Protein AF-A0A2M9ZL27-F1 (afdb_monomer)

Radius of gyration: 26.39 Å; Cα contacts (8 Å, |Δi|>4): 560; chains: 1; bounding box: 75×45×78 Å

Structure (mmCIF, N/CA/C/O backbone):
data_AF-A0A2M9ZL27-F1
#
_entry.id   AF-A0A2M9ZL27-F1
#
loop_
_atom_site.group_PDB
_atom_site.id
_atom_site.type_symbol
_atom_site.label_atom_id
_atom_site.label_alt_id
_atom_site.label_comp_id
_atom_site.label_asym_id
_atom_site.label_entity_id
_atom_site.label_seq_id
_atom_site.pdbx_PDB_ins_code
_atom_site.Cartn_x
_atom_site.Cartn_y
_atom_site.Cartn_z
_atom_site.occupancy
_atom_site.B_iso_or_equiv
_atom_site.auth_seq_id
_atom_site.auth_comp_id
_atom_site.auth_asym_id
_atom_site.auth_atom_id
_atom_site.pdbx_PDB_model_num
ATOM 1 N N . MET A 1 1 ? -6.756 9.694 -25.320 1.00 35.94 1 MET A N 1
ATOM 2 C CA . MET A 1 1 ? -8.065 9.085 -24.980 1.00 35.94 1 MET A CA 1
ATOM 3 C C . MET A 1 1 ? -8.042 8.766 -23.500 1.00 35.94 1 MET A C 1
ATOM 5 O O . MET A 1 1 ? -7.115 8.091 -23.078 1.00 35.94 1 MET A O 1
ATOM 9 N N . HIS A 1 2 ? -8.968 9.333 -22.728 1.00 43.03 2 HIS A N 1
ATOM 10 C CA . HIS A 1 2 ? -9.010 9.156 -21.276 1.00 43.03 2 HIS A CA 1
ATOM 11 C C . HIS A 1 2 ? -9.575 7.761 -20.973 1.00 43.03 2 HIS A C 1
ATOM 13 O O . HIS A 1 2 ? -10.578 7.371 -21.569 1.00 43.03 2 HIS A O 1
ATOM 19 N N . GLN A 1 3 ? -8.894 6.989 -20.125 1.00 55.84 3 GLN A N 1
ATOM 20 C CA . GLN A 1 3 ? -9.397 5.704 -19.640 1.00 55.84 3 GLN A CA 1
ATOM 21 C C . GLN A 1 3 ? -10.569 5.994 -18.694 1.00 55.84 3 GLN A C 1
ATOM 23 O O . GLN A 1 3 ? -10.376 6.574 -17.631 1.00 55.84 3 GLN A O 1
ATOM 28 N N . ASN A 1 4 ? -11.792 5.644 -19.093 1.00 67.06 4 ASN A N 1
ATOM 29 C CA . ASN A 1 4 ? -12.965 5.812 -18.238 1.00 67.06 4 ASN A CA 1
ATOM 30 C C . ASN A 1 4 ? -13.093 4.579 -17.339 1.00 67.06 4 ASN A C 1
ATOM 32 O O . ASN A 1 4 ? -13.639 3.557 -17.757 1.00 67.06 4 ASN A O 1
ATOM 36 N N . ILE A 1 5 ? -12.553 4.683 -16.124 1.00 75.81 5 ILE A N 1
ATOM 37 C CA . ILE A 1 5 ? -12.888 3.785 -15.018 1.00 75.81 5 ILE A CA 1
ATOM 38 C C . ILE A 1 5 ? -14.058 4.419 -14.272 1.00 75.81 5 ILE A C 1
ATOM 40 O O . ILE A 1 5 ? -13.946 5.545 -13.784 1.00 75.81 5 ILE A O 1
ATOM 44 N N . LEU A 1 6 ? -15.168 3.696 -14.174 1.00 80.12 6 LEU A N 1
ATOM 45 C CA . LEU A 1 6 ? -16.306 4.081 -13.353 1.00 80.12 6 LEU A CA 1
ATOM 46 C C . LEU A 1 6 ? -16.407 3.137 -12.155 1.00 80.12 6 LEU A C 1
ATOM 48 O O . LEU A 1 6 ? -16.421 1.914 -12.305 1.00 80.12 6 LEU A O 1
ATOM 52 N N . TRP A 1 7 ? -16.491 3.735 -10.972 1.00 78.62 7 TRP A N 1
ATOM 53 C CA . TRP A 1 7 ? -16.734 3.040 -9.715 1.00 78.62 7 TRP A CA 1
ATOM 54 C C . TRP A 1 7 ? -18.192 3.258 -9.310 1.00 78.62 7 TRP A C 1
ATOM 56 O O . TRP A 1 7 ? -18.681 4.383 -9.455 1.00 78.62 7 TRP A O 1
ATOM 66 N N . PRO A 1 8 ? -18.883 2.235 -8.792 1.00 77.88 8 PRO A N 1
ATOM 67 C CA . PRO A 1 8 ? -20.210 2.425 -8.237 1.00 77.88 8 PRO A CA 1
ATOM 68 C C . PRO A 1 8 ? -20.137 3.307 -6.988 1.00 77.88 8 PRO A C 1
ATOM 70 O O . PRO A 1 8 ? -19.238 3.157 -6.156 1.00 77.88 8 PRO A O 1
ATOM 73 N N . ASN A 1 9 ? -21.097 4.213 -6.825 1.00 69.94 9 ASN A N 1
ATOM 74 C CA . ASN A 1 9 ? -21.321 4.864 -5.539 1.00 69.94 9 ASN A CA 1
ATOM 75 C C . ASN A 1 9 ? -22.000 3.891 -4.569 1.00 69.94 9 ASN A C 1
ATOM 77 O O . ASN A 1 9 ? -22.666 2.940 -4.977 1.00 69.94 9 ASN A O 1
ATOM 81 N N . VAL A 1 10 ? -21.904 4.179 -3.269 1.00 64.88 10 VAL A N 1
ATOM 82 C CA . VAL A 1 10 ? -22.571 3.394 -2.212 1.00 64.88 10 VAL A CA 1
ATOM 83 C C . VAL A 1 10 ? -24.082 3.274 -2.469 1.00 64.88 10 VAL A C 1
ATOM 85 O O . VAL A 1 10 ? -24.671 2.218 -2.269 1.00 64.88 10 VAL A O 1
ATOM 88 N N . SER A 1 11 ? -24.706 4.332 -2.992 1.00 65.38 11 SER A N 1
ATOM 89 C CA . SER A 1 11 ? -26.129 4.356 -3.356 1.00 65.38 11 SER A CA 1
ATOM 90 C C . SER A 1 11 ? -26.485 3.537 -4.599 1.00 65.38 11 SER A C 1
ATOM 92 O O . SER A 1 11 ? -27.661 3.232 -4.805 1.00 65.38 11 SER A O 1
ATOM 94 N N . ASP A 1 12 ? -25.505 3.225 -5.446 1.00 72.06 12 ASP A N 1
ATOM 95 C CA . ASP A 1 12 ? -25.753 2.679 -6.780 1.00 72.06 12 ASP A CA 1
ATOM 96 C C . ASP A 1 12 ? -26.017 1.177 -6.731 1.00 72.06 12 ASP A C 1
ATOM 98 O O . ASP A 1 12 ? -26.879 0.682 -7.453 1.00 72.06 12 ASP A O 1
ATOM 102 N N . LEU A 1 13 ? -25.313 0.460 -5.850 1.00 67.00 13 LEU A N 1
ATOM 103 C CA . LEU A 1 13 ? -25.440 -0.991 -5.740 1.00 67.00 13 LEU A CA 1
ATOM 104 C C . LEU A 1 13 ? -26.594 -1.434 -4.836 1.00 67.00 13 LEU A C 1
ATOM 106 O O . LEU A 1 13 ? -26.929 -2.604 -4.878 1.00 67.00 13 LEU A O 1
ATOM 110 N N . ARG A 1 14 ? -27.227 -0.545 -4.051 1.00 63.88 14 ARG A N 1
ATOM 111 C CA . ARG A 1 14 ? -28.402 -0.845 -3.189 1.00 63.88 14 ARG A CA 1
ATOM 112 C C . ARG A 1 14 ? -28.325 -2.184 -2.425 1.00 63.88 14 ARG A C 1
ATOM 114 O O . ARG A 1 14 ? -29.354 -2.807 -2.176 1.00 63.88 14 ARG A O 1
ATOM 121 N N . LEU A 1 15 ? -27.119 -2.624 -2.076 1.00 62.50 15 LEU A N 1
ATOM 122 C CA . LEU A 1 15 ? -26.892 -3.855 -1.326 1.00 62.50 15 LEU A CA 1
ATOM 123 C C . LEU A 1 15 ? -27.275 -3.593 0.135 1.00 62.50 15 LEU A C 1
ATOM 125 O O . LEU A 1 15 ? -27.081 -2.482 0.635 1.00 62.50 15 LEU A O 1
ATOM 129 N N . SER A 1 16 ? -27.847 -4.589 0.808 1.00 55.12 16 SER A N 1
ATOM 130 C CA . SER A 1 16 ? -28.051 -4.538 2.258 1.00 55.12 16 SER A CA 1
ATOM 131 C C . SER A 1 16 ? -26.703 -4.426 2.992 1.00 55.12 16 SER A C 1
ATOM 133 O O . SER A 1 16 ? -25.652 -4.715 2.427 1.00 55.12 16 SER A O 1
ATOM 135 N N . GLU A 1 17 ? -26.717 -3.998 4.260 1.00 56.00 17 GLU A N 1
ATOM 136 C CA . GLU A 1 17 ? -25.499 -3.906 5.092 1.00 56.00 17 GLU A CA 1
ATOM 137 C C . GLU A 1 17 ? -24.872 -5.284 5.415 1.00 56.00 17 GLU A C 1
ATOM 139 O O . GLU A 1 17 ? -23.751 -5.353 5.916 1.00 56.00 17 GLU A O 1
ATOM 144 N N . GLU A 1 18 ? -25.566 -6.387 5.112 1.00 60.53 18 GLU A N 1
ATOM 145 C CA . GLU A 1 18 ? -25.060 -7.758 5.241 1.00 60.53 18 GLU A CA 1
ATOM 146 C C . GLU A 1 18 ? -24.356 -8.226 3.957 1.00 60.53 18 GLU A C 1
ATOM 148 O O . GLU A 1 18 ? -24.630 -7.724 2.871 1.00 60.53 18 GLU A O 1
ATOM 153 N N . ILE A 1 19 ? -23.455 -9.215 4.068 1.00 62.44 19 ILE A N 1
ATOM 154 C CA . ILE A 1 19 ? -22.787 -9.822 2.903 1.00 62.44 19 ILE A CA 1
ATOM 155 C C . ILE A 1 19 ? -23.873 -10.426 1.992 1.00 62.44 19 ILE A C 1
ATOM 157 O O . ILE A 1 19 ? -24.506 -11.405 2.400 1.00 62.44 19 ILE A O 1
ATOM 161 N N . PRO A 1 20 ? -24.108 -9.869 0.790 1.00 65.44 20 PRO A N 1
ATOM 162 C CA . PRO A 1 20 ? -25.204 -10.300 -0.070 1.00 65.44 20 PRO A CA 1
ATOM 163 C C . PRO A 1 20 ? -24.963 -11.715 -0.601 1.00 65.44 20 PRO A C 1
ATOM 165 O O . PRO A 1 20 ? -23.817 -12.141 -0.777 1.00 65.44 20 PRO A O 1
ATOM 168 N N . GLU A 1 21 ? -26.040 -12.439 -0.922 1.00 76.44 21 GLU A N 1
ATOM 169 C CA . GLU A 1 21 ? -25.904 -13.686 -1.676 1.00 76.44 21 GLU A CA 1
ATOM 170 C C . GLU A 1 21 ? -25.199 -13.404 -3.012 1.00 76.44 21 GLU A C 1
ATOM 172 O O . GLU A 1 21 ? -25.529 -12.453 -3.721 1.00 76.44 21 GLU A O 1
ATOM 177 N N . GLU A 1 22 ? -24.232 -14.248 -3.382 1.00 77.94 22 GLU A N 1
ATOM 178 C CA . GLU A 1 22 ? -23.368 -14.040 -4.556 1.00 77.94 22 GLU A CA 1
ATOM 179 C C . GLU A 1 22 ? -24.174 -13.787 -5.845 1.00 77.94 22 GLU A C 1
ATOM 181 O O . GLU A 1 22 ? -23.837 -12.917 -6.648 1.00 77.94 22 GLU A O 1
ATOM 186 N N . ALA A 1 23 ? -25.291 -14.503 -6.013 1.00 78.75 23 ALA A N 1
ATOM 187 C CA . ALA A 1 23 ? -26.178 -14.347 -7.161 1.00 78.75 23 ALA A CA 1
ATOM 188 C C . ALA A 1 23 ? -26.893 -12.983 -7.179 1.00 78.75 23 ALA A C 1
ATOM 190 O O . ALA A 1 23 ? -27.025 -12.368 -8.240 1.00 78.75 23 ALA A O 1
ATOM 191 N N . GLU A 1 24 ? -27.339 -12.500 -6.017 1.00 79.06 24 GLU A N 1
ATOM 192 C CA . GLU A 1 24 ? -27.995 -11.198 -5.867 1.00 79.06 24 GLU A CA 1
ATOM 193 C C . GLU A 1 24 ? -27.004 -10.053 -6.094 1.00 79.06 24 GLU A C 1
ATOM 195 O O . GLU A 1 24 ? -27.304 -9.101 -6.822 1.00 79.06 24 GLU A O 1
ATOM 200 N N . TYR A 1 25 ? -25.791 -10.188 -5.555 1.00 83.25 25 TYR A N 1
ATOM 201 C CA . TYR A 1 25 ? -24.698 -9.256 -5.798 1.00 83.25 25 TYR A CA 1
ATOM 202 C C . TYR A 1 25 ? -24.371 -9.143 -7.287 1.00 83.25 25 TYR A C 1
ATOM 204 O O . TYR A 1 25 ? -24.405 -8.044 -7.842 1.00 83.25 25 TYR A O 1
ATOM 212 N N . CYS A 1 26 ? -24.112 -10.272 -7.960 1.00 83.69 26 CYS A N 1
ATOM 213 C CA . CYS A 1 26 ? -23.805 -10.286 -9.389 1.00 83.69 26 CYS A CA 1
ATOM 214 C C . CYS A 1 26 ? -24.901 -9.629 -10.216 1.00 83.69 26 CYS A C 1
ATOM 216 O O . CYS A 1 26 ? -24.603 -8.811 -11.083 1.00 83.69 26 CYS A O 1
ATOM 218 N N . LYS A 1 27 ? -26.163 -9.966 -9.934 1.00 83.56 27 LYS A N 1
ATOM 219 C CA . LYS A 1 27 ? -27.304 -9.390 -10.641 1.00 83.56 27 LYS A CA 1
ATOM 220 C C . LYS A 1 27 ? -27.330 -7.872 -10.492 1.00 83.56 27 LYS A C 1
ATOM 222 O O . LYS A 1 27 ? -27.419 -7.162 -11.487 1.00 83.56 27 LYS A O 1
ATOM 227 N N . THR A 1 28 ? -27.179 -7.378 -9.269 1.00 85.12 28 THR A N 1
ATOM 228 C CA . THR A 1 28 ? -27.253 -5.943 -8.990 1.00 85.12 28 THR A CA 1
ATOM 229 C C . THR A 1 28 ? -26.087 -5.171 -9.608 1.00 85.12 28 THR A C 1
ATOM 231 O O . THR A 1 28 ? -26.280 -4.110 -10.204 1.00 85.12 28 THR A O 1
ATOM 234 N N . VAL A 1 29 ? -24.875 -5.731 -9.547 1.00 88.00 29 VAL A N 1
ATOM 235 C CA . VAL A 1 29 ? -23.692 -5.163 -10.208 1.00 88.00 29 VAL A CA 1
ATOM 236 C C . VAL A 1 29 ? -23.859 -5.150 -11.728 1.00 88.00 29 VAL A C 1
ATOM 238 O O . VAL A 1 29 ? -23.470 -4.180 -12.378 1.00 88.00 29 VAL A O 1
ATOM 241 N N . PHE A 1 30 ? -24.442 -6.196 -12.310 1.00 88.50 30 PHE A N 1
ATOM 242 C CA . PHE A 1 30 ? -24.677 -6.273 -13.750 1.00 88.50 30 PHE A CA 1
ATOM 243 C C . PHE A 1 30 ? -25.749 -5.296 -14.211 1.00 88.50 30 PHE A C 1
ATOM 245 O O . PHE A 1 30 ? -25.521 -4.596 -15.194 1.00 88.50 30 PHE A O 1
ATOM 252 N N . ASP A 1 31 ? -26.852 -5.168 -13.477 1.00 87.44 31 ASP A N 1
ATOM 253 C CA . ASP A 1 31 ? -27.892 -4.179 -13.761 1.00 87.44 31 ASP A CA 1
ATOM 254 C C . ASP A 1 31 ? -27.310 -2.756 -13.750 1.00 87.44 31 ASP A C 1
ATOM 256 O O . ASP A 1 31 ? -27.524 -1.983 -14.690 1.00 87.44 31 ASP A O 1
ATOM 260 N N . TRP A 1 32 ? -26.498 -2.429 -12.738 1.00 89.56 32 TRP A N 1
ATOM 261 C CA . TRP A 1 32 ? -25.761 -1.164 -12.682 1.00 89.56 32 TRP A CA 1
ATOM 262 C C . TRP A 1 32 ? -24.803 -1.000 -13.871 1.00 89.56 32 TRP A C 1
ATOM 264 O O . TRP A 1 32 ? -24.773 0.053 -14.511 1.00 89.56 32 TRP A O 1
ATOM 274 N N . ALA A 1 33 ? -24.031 -2.034 -14.207 1.00 88.88 33 ALA A N 1
ATOM 275 C CA . ALA A 1 33 ? -23.052 -1.972 -15.284 1.00 88.88 33 ALA A CA 1
ATOM 276 C C . ALA A 1 33 ? -23.717 -1.772 -16.659 1.00 88.88 33 ALA A C 1
ATOM 278 O O . ALA A 1 33 ? -23.243 -0.950 -17.446 1.00 88.88 33 ALA A O 1
ATOM 279 N N . ILE A 1 34 ? -24.834 -2.455 -16.937 1.00 89.19 34 ILE A N 1
ATOM 280 C CA . ILE A 1 34 ? -25.627 -2.295 -18.171 1.00 89.19 34 ILE A CA 1
ATOM 281 C C . ILE A 1 34 ? -26.116 -0.855 -18.302 1.00 89.19 34 ILE A C 1
ATOM 283 O O . ILE A 1 34 ? -25.952 -0.241 -19.357 1.00 89.19 34 ILE A O 1
ATOM 287 N N . GLN A 1 35 ? -26.673 -0.293 -17.224 1.00 89.06 35 GLN A N 1
ATOM 288 C CA . GLN A 1 35 ? -27.150 1.094 -17.203 1.00 89.06 35 GLN A CA 1
ATOM 289 C C . GLN A 1 35 ? -26.030 2.098 -17.509 1.00 89.06 35 GLN A C 1
ATOM 291 O O . GLN A 1 35 ? -26.292 3.156 -18.080 1.00 89.06 35 GLN A O 1
ATOM 296 N N . ASN A 1 36 ? -24.783 1.743 -17.192 1.00 88.19 36 ASN A N 1
ATOM 297 C CA . ASN A 1 36 ? -23.592 2.547 -17.457 1.00 88.19 36 ASN A CA 1
ATOM 298 C C . ASN A 1 36 ? -22.846 2.152 -18.750 1.00 88.19 36 ASN A C 1
ATOM 300 O O . ASN A 1 36 ? -21.743 2.637 -19.002 1.00 88.19 36 ASN A O 1
ATOM 304 N N . GLY A 1 37 ? -23.448 1.322 -19.610 1.00 88.88 37 GLY A N 1
ATOM 305 C CA . GLY A 1 37 ? -22.940 1.020 -20.954 1.00 88.88 37 GLY A CA 1
ATOM 306 C C . GLY A 1 37 ? -21.997 -0.183 -21.053 1.00 88.88 37 GLY A C 1
ATOM 307 O O . GLY A 1 37 ? -21.294 -0.324 -22.060 1.00 88.88 37 GLY A O 1
ATOM 308 N N . ALA A 1 38 ? -21.969 -1.056 -20.043 1.00 89.81 38 ALA A N 1
ATOM 309 C CA . ALA A 1 38 ? -21.234 -2.312 -20.111 1.00 89.81 38 ALA A CA 1
ATOM 310 C C . ALA A 1 38 ? -21.856 -3.276 -21.133 1.00 89.81 38 ALA A C 1
ATOM 312 O O . ALA A 1 38 ? -23.069 -3.431 -21.225 1.00 89.81 38 ALA A O 1
ATOM 313 N N . THR A 1 39 ? -20.994 -3.966 -21.875 1.00 89.75 39 THR A N 1
ATOM 314 C CA . THR A 1 39 ? -21.366 -5.017 -22.844 1.00 89.75 39 THR A CA 1
ATOM 315 C C . THR A 1 39 ? -20.749 -6.370 -22.497 1.00 89.75 39 THR A C 1
ATOM 317 O O . THR A 1 39 ? -21.129 -7.406 -23.041 1.00 89.75 39 THR A O 1
ATOM 320 N N . GLN A 1 40 ? -19.762 -6.365 -21.604 1.00 90.56 40 GLN A N 1
ATOM 321 C CA . GLN A 1 40 ? -18.924 -7.510 -21.283 1.00 90.56 40 GLN A CA 1
ATOM 322 C C . GLN A 1 40 ? -18.618 -7.538 -19.788 1.00 90.56 40 GLN A C 1
ATOM 324 O O . GLN A 1 40 ? -18.642 -6.494 -19.137 1.00 90.56 40 GLN A O 1
ATOM 329 N N . TYR A 1 41 ? -18.254 -8.704 -19.263 1.00 89.25 41 TYR A N 1
ATOM 330 C CA . TYR A 1 41 ? -17.674 -8.844 -17.929 1.00 89.25 41 TYR A CA 1
ATOM 331 C C . TYR A 1 41 ? -16.462 -9.770 -17.924 1.00 89.25 41 TYR A C 1
ATOM 333 O O . TYR A 1 41 ? -16.256 -10.571 -18.840 1.00 89.25 41 TYR A O 1
ATOM 341 N N . CYS A 1 42 ? -15.658 -9.669 -16.873 1.00 88.69 42 CYS A N 1
ATOM 342 C CA . CYS A 1 42 ? -14.631 -10.647 -16.549 1.00 88.69 42 CYS A CA 1
ATOM 343 C C . CYS A 1 42 ? -14.484 -10.805 -15.036 1.00 88.69 42 CYS A C 1
ATOM 345 O O . CYS A 1 42 ? -14.764 -9.883 -14.269 1.00 88.69 42 CYS A O 1
ATOM 347 N N . PHE A 1 43 ? -13.978 -11.966 -14.632 1.00 88.38 43 PHE A N 1
ATOM 348 C CA . PHE A 1 43 ? -13.515 -12.207 -13.273 1.00 88.38 43 PHE A CA 1
ATOM 349 C C . PHE A 1 43 ? -12.007 -11.986 -13.205 1.00 88.38 43 PHE A C 1
ATOM 351 O O . PHE A 1 43 ? -11.270 -12.504 -14.050 1.00 88.38 43 PHE A O 1
ATOM 358 N N . ALA A 1 44 ? -11.556 -11.234 -12.206 1.00 88.12 44 ALA A N 1
ATOM 359 C CA . ALA A 1 44 ? -10.143 -11.000 -11.949 1.00 88.12 44 ALA A CA 1
ATOM 360 C C . ALA A 1 44 ? -9.827 -11.231 -10.463 1.00 88.12 44 ALA A C 1
ATOM 362 O O . ALA A 1 44 ? -10.584 -10.780 -9.603 1.00 88.12 44 ALA A O 1
ATOM 363 N N . PRO A 1 45 ? -8.705 -11.888 -10.125 1.00 88.31 45 PRO A N 1
ATOM 364 C CA . PRO A 1 45 ? -8.239 -11.940 -8.745 1.00 88.31 45 PRO A CA 1
ATOM 365 C C . PRO A 1 45 ? -7.935 -10.535 -8.224 1.00 88.31 45 PRO A C 1
ATOM 367 O O . PRO A 1 45 ? -7.287 -9.750 -8.915 1.00 88.31 45 PRO A O 1
ATOM 370 N N . GLU A 1 46 ? -8.312 -10.233 -6.982 1.00 85.56 46 GLU A N 1
ATOM 371 C CA . GLU A 1 46 ? -8.007 -8.934 -6.353 1.00 85.56 46 GLU A CA 1
ATOM 372 C C . GLU A 1 46 ? -6.512 -8.591 -6.345 1.00 85.56 46 GLU A C 1
ATOM 374 O O . GLU A 1 46 ? -6.127 -7.426 -6.386 1.00 85.56 46 GLU A O 1
ATOM 379 N N . SER A 1 47 ? -5.647 -9.609 -6.301 1.00 81.06 47 SER A N 1
ATOM 380 C CA . SER A 1 47 ? -4.190 -9.441 -6.352 1.00 81.06 47 SER A CA 1
ATOM 381 C C . SER A 1 47 ? -3.677 -8.883 -7.680 1.00 81.06 47 SER A C 1
ATOM 383 O O . SER A 1 47 ? -2.515 -8.491 -7.764 1.00 81.06 47 SER A O 1
ATOM 385 N N . GLU A 1 48 ? -4.510 -8.895 -8.720 1.00 79.38 48 GLU A N 1
ATOM 386 C CA . GLU A 1 48 ? -4.195 -8.411 -10.062 1.00 79.38 48 GLU A CA 1
ATOM 387 C C . GLU A 1 48 ? -4.841 -7.045 -10.354 1.00 79.38 48 GLU A C 1
ATOM 389 O O . GLU A 1 48 ? -4.817 -6.607 -11.503 1.00 79.38 48 GLU A O 1
ATOM 394 N N . LEU A 1 49 ? -5.392 -6.353 -9.343 1.00 75.12 49 LEU A N 1
ATOM 395 C CA . LEU A 1 49 ? -6.021 -5.031 -9.487 1.00 75.12 49 LEU A CA 1
ATOM 396 C C . LEU A 1 49 ? -5.139 -4.045 -10.280 1.00 75.12 49 LEU A C 1
ATOM 398 O O . LEU A 1 49 ? -5.625 -3.424 -11.224 1.00 75.12 49 LEU A O 1
ATOM 402 N N . ASP A 1 50 ? -3.836 -3.981 -9.982 1.00 68.00 50 ASP A N 1
ATOM 403 C CA . ASP A 1 50 ? -2.865 -3.136 -10.698 1.00 68.00 50 ASP A CA 1
ATOM 404 C C . ASP A 1 50 ? -2.796 -3.468 -12.201 1.00 68.00 50 ASP A C 1
ATOM 406 O O . ASP A 1 50 ? -2.665 -2.581 -13.041 1.00 68.00 50 ASP A O 1
ATOM 410 N N . ARG A 1 51 ? -2.884 -4.760 -12.555 1.00 68.62 51 ARG A N 1
ATOM 411 C CA . ARG A 1 51 ? -2.723 -5.252 -13.933 1.00 68.62 51 ARG A CA 1
ATOM 412 C C . ARG A 1 51 ? -3.997 -5.162 -14.753 1.00 68.62 51 ARG A C 1
ATOM 414 O O . ARG A 1 51 ? -3.920 -5.048 -15.970 1.00 68.62 51 ARG A O 1
ATOM 421 N N . VAL A 1 52 ? -5.162 -5.243 -14.115 1.00 64.88 52 VAL A N 1
ATOM 422 C CA . VAL A 1 52 ? -6.465 -5.127 -14.789 1.00 64.88 52 VAL A CA 1
ATOM 423 C C . VAL A 1 52 ? -6.604 -3.776 -15.491 1.00 64.88 52 VAL A C 1
ATOM 425 O O . VAL A 1 52 ? -7.213 -3.690 -16.556 1.00 64.88 52 VAL A O 1
ATOM 428 N N . LEU A 1 53 ? -6.020 -2.730 -14.909 1.00 62.38 53 LEU A N 1
ATOM 429 C CA . LEU A 1 53 ? -6.075 -1.368 -15.438 1.00 62.38 53 LEU A CA 1
ATOM 430 C C . LEU A 1 53 ? -5.029 -1.103 -16.528 1.00 62.38 53 LEU A C 1
ATOM 432 O O . LEU A 1 53 ? -5.199 -0.193 -17.349 1.00 62.38 53 LEU A O 1
ATOM 436 N N . ASP A 1 54 ? -4.003 -1.952 -16.589 1.00 59.56 54 ASP A N 1
ATOM 437 C CA . ASP A 1 54 ? -3.073 -2.023 -17.701 1.00 59.56 54 ASP A CA 1
ATOM 438 C C . ASP A 1 54 ? -3.683 -2.837 -18.856 1.00 59.56 54 ASP A C 1
ATOM 440 O O . ASP A 1 54 ? -4.197 -3.947 -18.706 1.00 59.56 54 ASP A O 1
ATOM 444 N N . ARG A 1 55 ? -3.583 -2.297 -20.077 1.00 54.06 55 ARG A N 1
ATOM 445 C CA . ARG A 1 55 ? -4.119 -2.894 -21.323 1.00 54.06 55 ARG A CA 1
ATOM 446 C C . ARG A 1 55 ? -3.547 -4.281 -21.673 1.00 54.06 55 ARG A C 1
ATOM 448 O O . ARG A 1 55 ? -3.917 -4.850 -22.695 1.00 54.06 55 ARG A O 1
ATOM 455 N N . SER A 1 56 ? -2.605 -4.790 -20.884 1.00 50.44 56 SER A N 1
ATOM 456 C CA . SER A 1 56 ? -1.908 -6.066 -21.066 1.00 50.44 56 SER A CA 1
ATOM 457 C C . SER A 1 56 ? -2.620 -7.256 -20.413 1.00 50.44 56 SER A C 1
ATOM 459 O O . SER A 1 56 ? -2.139 -8.386 -20.526 1.00 50.44 56 SER A O 1
ATOM 461 N N . SER A 1 57 ? -3.741 -7.036 -19.721 1.00 60.69 57 SER A N 1
ATOM 462 C CA . SER A 1 57 ? -4.425 -8.098 -18.990 1.00 60.69 57 SER A CA 1
ATOM 463 C C . SER A 1 57 ? -5.207 -9.067 -19.894 1.00 60.69 57 SER A C 1
ATOM 465 O O . SER A 1 57 ? -6.186 -8.717 -20.552 1.00 60.69 57 SER A O 1
ATOM 467 N N . ASN A 1 58 ? -4.795 -10.340 -19.877 1.00 66.88 58 ASN A N 1
ATOM 468 C CA . ASN A 1 58 ? -5.407 -11.441 -20.635 1.00 66.88 58 ASN A CA 1
ATOM 469 C C . ASN A 1 58 ? -6.513 -12.159 -19.836 1.00 66.88 58 ASN A C 1
ATOM 471 O O . ASN A 1 58 ? -6.515 -13.387 -19.738 1.00 66.88 58 ASN A O 1
ATOM 475 N N . PHE A 1 59 ? -7.441 -11.419 -19.221 1.00 76.25 59 PHE A N 1
ATOM 476 C CA . PHE A 1 59 ? -8.584 -12.048 -18.548 1.00 76.25 59 PHE A CA 1
ATOM 477 C C . PHE A 1 59 ? -9.589 -12.586 -19.566 1.00 76.25 59 PHE A C 1
ATOM 479 O O . PHE A 1 59 ? -9.832 -11.961 -20.600 1.00 76.25 59 PHE A O 1
ATOM 486 N N . LEU A 1 60 ? -10.201 -13.733 -19.256 1.00 83.12 60 LEU A N 1
ATOM 487 C CA . LEU A 1 60 ? -11.315 -14.257 -20.043 1.00 83.12 60 LEU A CA 1
ATOM 488 C C . LEU A 1 60 ? -12.487 -13.277 -19.963 1.00 83.12 60 LEU A C 1
ATOM 490 O O . LEU A 1 60 ? -12.922 -12.896 -18.876 1.00 83.12 60 LEU A O 1
ATOM 494 N N . VAL A 1 61 ? -12.968 -12.861 -21.132 1.00 85.31 61 VAL A N 1
ATOM 495 C CA . VAL A 1 61 ? -14.050 -11.889 -21.274 1.00 85.31 61 VAL A CA 1
ATOM 496 C C . VAL A 1 61 ? -15.296 -12.605 -21.754 1.00 85.31 61 VAL A C 1
ATOM 498 O O . VAL A 1 61 ? -15.247 -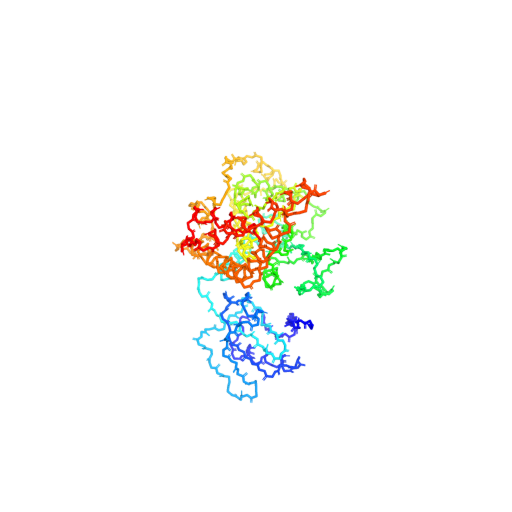13.376 -22.713 1.00 85.31 61 VAL A O 1
ATOM 501 N N . PHE A 1 62 ? -16.416 -12.303 -21.115 1.00 86.56 62 PHE A N 1
ATOM 502 C CA . PHE A 1 62 ? -17.706 -12.899 -21.408 1.00 86.56 62 PHE A CA 1
ATOM 503 C C . PHE A 1 62 ? -18.712 -11.816 -21.820 1.00 86.56 62 PHE A C 1
ATOM 505 O O . PHE A 1 62 ? -18.661 -10.702 -21.289 1.00 86.56 62 PHE A O 1
ATOM 512 N N . PRO A 1 63 ? -19.622 -12.104 -22.765 1.00 87.19 63 PRO A N 1
ATOM 513 C CA . PRO A 1 63 ? -20.705 -11.192 -23.108 1.00 87.19 63 PRO A CA 1
ATOM 514 C C . PRO A 1 63 ? -21.726 -11.137 -21.971 1.00 87.19 63 PRO A C 1
ATOM 516 O O . PRO A 1 63 ? -22.055 -12.160 -21.374 1.00 87.19 63 PRO A O 1
ATOM 519 N N . LEU A 1 64 ? -22.236 -9.941 -21.684 1.00 82.69 64 LEU A N 1
ATOM 520 C CA . LEU A 1 64 ? -23.149 -9.707 -20.562 1.00 82.69 64 LEU A CA 1
ATOM 521 C C . LEU A 1 64 ? -24.603 -10.139 -20.863 1.00 82.69 64 LEU A C 1
ATOM 523 O O . LEU A 1 64 ? -25.415 -10.245 -19.956 1.00 82.69 64 LEU A O 1
ATOM 527 N N . GLU A 1 65 ? -24.905 -10.460 -22.126 1.00 71.88 65 GLU A N 1
ATOM 528 C CA . GLU A 1 65 ? -26.226 -10.884 -22.627 1.00 71.88 65 GLU A CA 1
ATOM 529 C C . GLU A 1 65 ? -26.597 -12.349 -22.297 1.00 71.88 65 GLU A C 1
ATOM 531 O O . GLU A 1 65 ? -27.659 -12.821 -22.695 1.00 71.88 65 GLU A O 1
ATOM 536 N N . VAL A 1 66 ? -25.736 -13.104 -21.602 1.00 58.12 66 VAL A N 1
ATOM 537 C CA . VAL A 1 66 ? -25.957 -14.538 -21.338 1.00 58.12 66 VAL A CA 1
ATOM 538 C C . VAL A 1 66 ? -26.816 -14.727 -20.084 1.00 58.12 66 VAL A C 1
ATOM 540 O O . VAL A 1 66 ? -26.390 -14.390 -18.984 1.00 58.12 66 VAL A O 1
ATOM 543 N N . GLU A 1 67 ? -28.000 -15.333 -20.242 1.00 56.94 67 GLU A N 1
ATOM 544 C CA . GLU A 1 67 ? -28.970 -15.615 -19.160 1.00 56.94 67 GLU A CA 1
ATOM 545 C C . GLU A 1 67 ? -28.410 -16.487 -18.018 1.00 56.94 67 GLU A C 1
ATOM 547 O O . GLU A 1 67 ? -28.953 -16.501 -16.913 1.00 56.94 67 GLU A O 1
ATOM 552 N N . SER A 1 68 ? -27.312 -17.207 -18.255 1.00 58.91 68 SER A N 1
ATOM 553 C CA . SER A 1 68 ? -26.591 -17.961 -17.233 1.00 58.91 68 SER A CA 1
ATOM 554 C C . SER A 1 68 ? -25.276 -17.274 -16.873 1.00 58.91 68 SER A C 1
ATOM 556 O O . SER A 1 68 ? -24.330 -17.286 -17.667 1.00 58.91 68 SER A O 1
ATOM 558 N N . LEU A 1 69 ? -25.196 -16.754 -15.648 1.00 60.12 69 LEU A N 1
ATOM 559 C CA . LEU A 1 69 ? -23.937 -16.348 -15.026 1.00 60.12 69 LEU A CA 1
ATOM 560 C C . LEU A 1 69 ? -22.976 -17.552 -15.018 1.00 60.12 69 LEU A C 1
ATOM 562 O O . LEU A 1 69 ? -23.295 -18.572 -14.395 1.00 60.12 69 LEU A O 1
ATOM 566 N N . PRO A 1 70 ? -21.818 -17.500 -15.696 1.00 59.88 70 PRO A N 1
ATOM 567 C CA . PRO A 1 70 ? -20.802 -18.513 -15.530 1.00 59.88 70 PRO A CA 1
ATOM 568 C C . PRO A 1 70 ? -20.339 -18.451 -14.086 1.00 59.88 70 PRO A C 1
ATOM 570 O O . PRO A 1 70 ? -20.095 -17.379 -13.529 1.00 59.88 70 PRO A O 1
ATOM 573 N N . LYS A 1 71 ? -20.230 -19.629 -13.481 1.00 65.56 71 LYS A N 1
ATOM 574 C CA . LYS A 1 71 ? -19.701 -19.738 -12.131 1.00 65.56 71 LYS A CA 1
ATOM 575 C C . LYS A 1 71 ? -18.246 -19.276 -12.158 1.00 65.56 71 LYS A C 1
ATOM 577 O O . LYS A 1 71 ? -17.485 -19.787 -12.990 1.00 65.56 71 LYS A O 1
ATOM 582 N N . PRO A 1 72 ? -17.854 -18.328 -11.298 1.00 65.38 72 PRO A N 1
ATOM 583 C CA . PRO A 1 72 ? -16.463 -17.937 -11.216 1.00 65.38 72 PRO A CA 1
ATOM 584 C C . PRO A 1 72 ? -15.622 -19.145 -10.780 1.00 65.38 72 PRO A C 1
ATOM 586 O O . PRO A 1 72 ? -16.100 -20.064 -10.112 1.00 65.38 72 PRO A O 1
ATOM 589 N N . ILE A 1 73 ? -14.361 -19.173 -11.215 1.00 69.44 73 ILE A N 1
ATOM 590 C CA . ILE A 1 73 ? -13.423 -20.264 -10.892 1.00 69.44 73 ILE A CA 1
ATOM 591 C C . ILE A 1 73 ? -13.113 -20.275 -9.381 1.00 69.44 73 ILE A C 1
ATOM 593 O O . ILE A 1 73 ? -12.831 -21.321 -8.800 1.00 69.44 73 ILE A O 1
ATOM 597 N N . SER A 1 74 ? -13.200 -19.106 -8.754 1.00 78.69 74 SER A N 1
ATOM 598 C CA . SER A 1 74 ? -12.988 -18.818 -7.336 1.00 78.69 74 SER A CA 1
ATOM 599 C C . SER A 1 74 ? -14.159 -17.994 -6.798 1.00 78.69 74 SER A C 1
ATOM 601 O O . SER A 1 74 ? -14.912 -17.408 -7.570 1.00 78.69 74 SER A O 1
ATOM 603 N N . ARG A 1 75 ? -14.330 -17.946 -5.474 1.00 87.44 75 ARG A N 1
ATOM 604 C CA . ARG A 1 75 ? -15.390 -17.149 -4.841 1.00 87.44 75 ARG A CA 1
ATOM 605 C C . ARG A 1 75 ? -15.258 -15.673 -5.191 1.00 87.44 75 ARG A C 1
ATOM 607 O O . ARG A 1 75 ? -14.143 -15.165 -5.326 1.00 87.44 75 ARG A O 1
ATOM 614 N N . ILE A 1 76 ? -16.393 -14.993 -5.315 1.00 86.69 76 ILE A N 1
ATOM 615 C CA . ILE A 1 76 ? -16.421 -13.541 -5.487 1.00 86.69 76 ILE A CA 1
ATOM 616 C C . ILE A 1 76 ? -15.935 -12.877 -4.209 1.00 86.69 76 ILE A C 1
ATOM 618 O O . ILE A 1 76 ? -16.301 -13.271 -3.106 1.00 86.69 76 ILE A O 1
ATOM 622 N N . SER A 1 77 ? -15.106 -11.861 -4.390 1.00 86.00 77 SER A N 1
ATOM 623 C CA . SER A 1 77 ? -14.664 -11.006 -3.310 1.00 86.00 77 SER A CA 1
ATOM 624 C C . SER A 1 77 ? -15.496 -9.741 -3.230 1.00 86.00 77 SER A C 1
ATOM 626 O O . SER A 1 77 ? -15.776 -9.095 -4.239 1.00 86.00 77 SER A O 1
ATOM 628 N N . PHE A 1 78 ? -15.809 -9.364 -1.995 1.00 83.38 78 PHE A N 1
ATOM 629 C CA . PHE A 1 78 ? -16.500 -8.127 -1.650 1.00 83.38 78 PHE A CA 1
ATOM 630 C C . PHE A 1 78 ? -15.559 -7.084 -1.032 1.00 83.38 78 PHE A C 1
ATOM 632 O O . PHE A 1 78 ? -16.011 -6.015 -0.631 1.00 83.38 78 PHE A O 1
ATOM 639 N N . LEU A 1 79 ? -14.256 -7.384 -0.938 1.00 82.62 79 LEU A N 1
ATOM 640 C CA . LEU A 1 79 ? -13.265 -6.488 -0.332 1.00 82.62 79 LEU A CA 1
ATOM 641 C C . LEU A 1 79 ? -13.061 -5.215 -1.160 1.00 82.62 79 LEU A C 1
ATOM 643 O O . LEU A 1 79 ? -12.768 -4.149 -0.624 1.00 82.62 79 LEU A O 1
ATOM 647 N N . ILE A 1 80 ? -13.225 -5.330 -2.477 1.00 83.00 80 ILE A N 1
ATOM 648 C CA . ILE A 1 80 ? -13.010 -4.249 -3.433 1.00 83.00 80 ILE A CA 1
ATOM 649 C C . ILE A 1 80 ? -14.306 -4.056 -4.227 1.00 83.00 80 ILE A C 1
ATOM 651 O O . ILE A 1 80 ? -14.882 -5.041 -4.694 1.00 83.00 80 ILE A O 1
ATOM 655 N N . PRO A 1 81 ? -14.788 -2.814 -4.409 1.00 84.19 81 PRO A N 1
ATOM 656 C CA . PRO A 1 81 ? -15.948 -2.570 -5.254 1.00 84.19 81 PRO A CA 1
ATOM 657 C C . PRO A 1 81 ? -15.652 -2.951 -6.715 1.00 84.19 81 PRO A C 1
ATOM 659 O O . PRO A 1 81 ? -14.517 -2.799 -7.180 1.00 84.19 81 PRO A O 1
ATOM 662 N N . PRO A 1 82 ? -16.655 -3.433 -7.467 1.00 87.06 82 PRO A N 1
ATOM 663 C CA . PRO A 1 82 ? -16.468 -3.800 -8.863 1.00 87.06 82 PRO A CA 1
ATOM 664 C C . PRO A 1 82 ? -16.196 -2.543 -9.694 1.00 87.06 82 PRO A C 1
ATOM 666 O O . PRO A 1 82 ? -16.605 -1.442 -9.320 1.00 87.06 82 PRO A O 1
ATOM 669 N N . ILE A 1 83 ? -15.521 -2.697 -10.833 1.00 86.69 83 ILE A N 1
ATOM 670 C CA . ILE A 1 83 ? -15.180 -1.557 -11.697 1.00 86.69 83 ILE A CA 1
ATOM 671 C C . ILE A 1 83 ? -15.686 -1.741 -13.112 1.00 86.69 83 ILE A C 1
ATOM 673 O O . ILE A 1 83 ? -15.513 -2.796 -13.717 1.00 86.69 83 ILE A O 1
ATOM 677 N N . LEU A 1 84 ? -16.265 -0.686 -13.671 1.00 86.06 84 LEU A N 1
ATOM 678 C CA . LEU A 1 84 ? -16.540 -0.619 -15.096 1.00 86.06 84 LEU A CA 1
ATOM 679 C C . LEU A 1 84 ? -15.346 0.039 -15.787 1.00 86.06 84 LEU A C 1
ATOM 681 O O . LEU A 1 84 ? -15.099 1.232 -15.627 1.00 86.06 84 LEU A O 1
ATOM 685 N N . TYR A 1 85 ? -14.607 -0.755 -16.554 1.00 82.69 85 TYR A N 1
ATOM 686 C CA . TYR A 1 85 ? -13.504 -0.298 -17.385 1.00 82.69 85 TYR A CA 1
ATOM 687 C C . TYR A 1 85 ? -13.922 -0.323 -18.852 1.00 82.69 85 TYR A C 1
ATOM 689 O O . TYR A 1 85 ? -14.182 -1.388 -19.417 1.00 82.69 85 TYR A O 1
ATOM 697 N N . GLU A 1 86 ? -13.990 0.852 -19.477 1.00 82.44 86 GLU A N 1
ATOM 698 C CA . GLU A 1 86 ? -14.483 1.014 -20.850 1.00 82.44 86 GLU A CA 1
ATOM 699 C C . GLU A 1 86 ? -15.916 0.466 -21.011 1.00 82.44 86 GLU A C 1
ATOM 701 O O . GLU A 1 86 ? -16.869 1.135 -20.628 1.00 82.44 86 GLU A O 1
ATOM 706 N N . LYS A 1 87 ? -16.091 -0.741 -21.564 1.00 87.69 87 LYS A N 1
ATOM 707 C CA . LYS A 1 87 ? -17.394 -1.430 -21.676 1.00 87.69 87 LYS A CA 1
ATOM 708 C C . LYS A 1 87 ? -17.415 -2.784 -20.963 1.00 87.69 87 LYS A C 1
ATOM 710 O O . LYS A 1 87 ? -18.249 -3.637 -21.286 1.00 87.69 87 LYS A O 1
ATOM 715 N N . LYS A 1 88 ? -16.473 -3.007 -20.047 1.00 87.88 88 LYS A N 1
ATOM 716 C CA . LYS A 1 88 ? -16.258 -4.275 -19.353 1.00 87.88 88 LYS A CA 1
ATOM 717 C C . LYS A 1 88 ? -16.374 -4.088 -17.842 1.00 87.88 88 LYS A C 1
ATOM 719 O O . LYS A 1 88 ? -15.615 -3.312 -17.270 1.00 87.88 88 LYS A O 1
ATOM 724 N N . ILE A 1 89 ? -17.286 -4.810 -17.197 1.00 89.75 89 ILE A N 1
ATOM 725 C CA . ILE A 1 89 ? -17.348 -4.878 -15.731 1.00 89.75 89 ILE A CA 1
ATOM 726 C C . ILE A 1 89 ? -16.361 -5.929 -15.219 1.00 89.75 89 ILE A C 1
ATOM 728 O O . ILE A 1 89 ? -16.335 -7.065 -15.694 1.00 89.75 89 ILE A O 1
ATOM 732 N N . ILE A 1 90 ? -15.525 -5.545 -14.265 1.00 88.44 90 ILE A N 1
ATOM 733 C CA . ILE A 1 90 ? -14.610 -6.448 -13.578 1.00 88.44 90 ILE A CA 1
ATOM 734 C C . ILE A 1 90 ? -15.203 -6.777 -12.213 1.00 88.44 90 ILE A C 1
ATOM 736 O O . ILE A 1 90 ? -15.412 -5.891 -11.382 1.00 88.44 90 ILE A O 1
ATOM 740 N N . LEU A 1 91 ? -15.461 -8.067 -12.015 1.00 89.12 91 LEU A N 1
ATOM 741 C CA . LEU A 1 91 ? -15.816 -8.656 -10.733 1.00 89.12 91 LEU A CA 1
ATOM 742 C C . LEU A 1 91 ? -14.563 -9.252 -10.099 1.00 89.12 91 LEU A C 1
ATOM 744 O O . LEU A 1 91 ? -13.806 -9.978 -10.753 1.00 89.12 91 LEU A O 1
ATOM 748 N N . TRP A 1 92 ? -14.362 -8.958 -8.822 1.00 88.94 92 TRP A N 1
ATOM 749 C CA . TRP A 1 92 ? -13.208 -9.444 -8.086 1.00 88.94 92 TRP A CA 1
ATOM 750 C C . TRP A 1 92 ? -13.464 -10.839 -7.550 1.00 88.94 92 TRP A C 1
ATOM 752 O O . TRP A 1 92 ? -14.552 -11.140 -7.066 1.00 88.94 92 TRP A O 1
ATOM 762 N N . THR A 1 93 ? -12.451 -11.689 -7.612 1.00 89.75 93 THR A N 1
ATOM 763 C CA . THR A 1 93 ? -12.466 -12.982 -6.935 1.00 89.75 93 THR A CA 1
ATOM 764 C C . THR A 1 93 ? -11.443 -13.007 -5.819 1.00 89.75 93 THR A C 1
ATOM 766 O O . THR A 1 93 ? -10.365 -12.422 -5.971 1.00 89.75 93 THR A O 1
ATOM 769 N N . GLU A 1 94 ? -11.757 -13.747 -4.758 1.00 89.12 94 GLU A N 1
ATOM 770 C CA . GLU A 1 94 ? -10.875 -13.948 -3.613 1.00 89.12 94 GLU A CA 1
ATOM 771 C C . GLU A 1 94 ? -9.476 -14.354 -4.083 1.00 89.12 94 GLU A C 1
ATOM 773 O O . GLU A 1 94 ? -9.30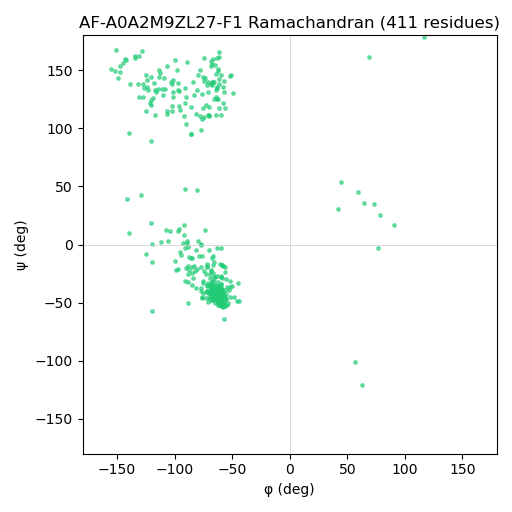1 -15.265 -4.902 1.00 89.12 94 GLU A O 1
ATOM 778 N N . SER A 1 95 ? -8.470 -13.661 -3.555 1.00 86.25 95 SER A N 1
ATOM 779 C CA . SER A 1 95 ? -7.064 -13.997 -3.753 1.00 86.25 95 SER A CA 1
ATOM 780 C C . SER A 1 95 ? -6.426 -14.254 -2.391 1.00 86.25 95 SER A C 1
ATOM 782 O O . SER A 1 95 ? -5.919 -13.314 -1.765 1.00 86.25 95 SER A O 1
ATOM 784 N N . PRO A 1 96 ? -6.472 -15.510 -1.904 1.00 83.31 96 PRO A N 1
ATOM 785 C CA . PRO A 1 96 ? -5.847 -15.871 -0.645 1.00 83.31 96 PRO A CA 1
ATOM 786 C C . PRO A 1 96 ? -4.357 -15.540 -0.682 1.00 83.31 96 PRO A C 1
ATOM 788 O O . PRO A 1 96 ? -3.669 -15.774 -1.681 1.00 83.31 96 PRO A O 1
ATOM 791 N N . ASN A 1 97 ? -3.832 -15.037 0.428 1.00 84.44 97 ASN A N 1
ATOM 792 C CA . ASN A 1 97 ? -2.432 -14.649 0.582 1.00 84.44 97 ASN A CA 1
ATOM 793 C C . ASN A 1 97 ? -2.061 -13.471 -0.341 1.00 84.44 97 ASN A C 1
ATOM 795 O O . ASN A 1 97 ? -0.956 -13.409 -0.906 1.00 84.44 97 ASN A O 1
ATOM 799 N N . SER A 1 98 ? -3.004 -12.547 -0.531 1.00 89.44 98 SER A N 1
ATOM 800 C CA . SER A 1 98 ? -2.783 -11.276 -1.218 1.00 89.44 98 SER A CA 1
ATOM 801 C C . SER A 1 98 ? -2.579 -10.129 -0.227 1.00 89.44 98 SER A C 1
ATOM 803 O O . SER A 1 98 ? -2.981 -10.201 0.933 1.00 89.44 98 SER A O 1
ATOM 805 N N . ILE A 1 99 ? -1.954 -9.051 -0.711 1.00 91.50 99 ILE A N 1
ATOM 806 C CA . ILE A 1 99 ? -1.811 -7.799 0.045 1.00 91.50 99 ILE A CA 1
ATOM 807 C C . ILE A 1 99 ? -3.197 -7.235 0.392 1.00 91.50 99 ILE A C 1
ATOM 809 O O . ILE A 1 99 ? -3.385 -6.788 1.517 1.00 91.50 99 ILE A O 1
ATOM 813 N N . SER A 1 100 ? -4.166 -7.321 -0.530 1.00 90.38 100 SER A N 1
ATOM 814 C CA . SER A 1 100 ? -5.544 -6.849 -0.329 1.00 90.38 100 SER A CA 1
ATOM 815 C C . SER A 1 100 ? -6.231 -7.567 0.823 1.00 90.38 100 SER A C 1
ATOM 817 O O . SER A 1 100 ? -6.741 -6.916 1.729 1.00 90.38 100 SER A O 1
ATOM 819 N N . GLU A 1 101 ? -6.183 -8.900 0.834 1.00 90.62 101 GLU A N 1
ATOM 820 C CA . GLU A 1 101 ? -6.767 -9.698 1.913 1.00 90.62 101 GLU A CA 1
ATOM 821 C C . GLU A 1 101 ? -6.154 -9.320 3.268 1.00 90.62 101 GLU A C 1
ATOM 823 O O . GLU A 1 101 ? -6.881 -8.969 4.198 1.00 90.62 101 GLU A O 1
ATOM 828 N N . ALA A 1 102 ? -4.820 -9.333 3.372 1.00 94.50 102 ALA A N 1
ATOM 829 C CA . ALA A 1 102 ? -4.131 -8.988 4.614 1.00 94.50 102 ALA A CA 1
ATOM 830 C C . ALA A 1 102 ? -4.457 -7.557 5.066 1.00 94.50 102 ALA A C 1
ATOM 832 O O . ALA A 1 102 ? -4.732 -7.330 6.242 1.00 94.50 102 ALA A O 1
ATOM 833 N N . PHE A 1 103 ? -4.487 -6.602 4.134 1.00 95.25 103 PHE A N 1
ATOM 834 C CA . PHE A 1 103 ? -4.843 -5.217 4.414 1.00 95.25 103 PHE A CA 1
ATOM 835 C C . PHE A 1 103 ? -6.251 -5.104 5.005 1.00 95.25 103 PHE A C 1
ATOM 837 O O . PHE A 1 103 ? -6.412 -4.508 6.069 1.00 95.25 103 PHE A O 1
ATOM 844 N N . PHE A 1 104 ? -7.267 -5.703 4.379 1.00 93.06 104 PHE A N 1
ATOM 845 C CA . PHE A 1 104 ? -8.643 -5.582 4.866 1.00 93.06 104 PHE A CA 1
ATOM 846 C C . PHE A 1 104 ? -8.887 -6.320 6.191 1.00 93.06 104 PHE A C 1
ATOM 848 O O . PHE A 1 104 ? -9.688 -5.847 7.001 1.00 93.06 104 PHE A O 1
ATOM 855 N N . GLN A 1 105 ? -8.157 -7.405 6.475 1.00 94.25 105 GLN A N 1
ATOM 856 C CA . GLN A 1 105 ? -8.167 -8.019 7.812 1.00 94.25 105 GLN A CA 1
ATOM 857 C C . GLN A 1 105 ? -7.621 -7.058 8.877 1.00 94.25 105 GLN A C 1
ATOM 859 O O . GLN A 1 105 ? -8.241 -6.870 9.924 1.00 94.25 105 GLN A O 1
ATOM 864 N N . ILE A 1 106 ? -6.510 -6.377 8.585 1.00 97.06 106 ILE A N 1
ATOM 865 C CA . ILE A 1 106 ? -5.934 -5.372 9.487 1.00 97.06 106 ILE A CA 1
ATOM 866 C C . ILE A 1 106 ? -6.889 -4.184 9.662 1.00 97.06 106 ILE A C 1
ATOM 868 O O . ILE A 1 106 ? -7.084 -3.713 10.780 1.00 97.06 106 ILE A O 1
ATOM 872 N N . VAL A 1 107 ? -7.530 -3.710 8.590 1.00 95.25 107 VAL A N 1
ATOM 873 C CA . VAL A 1 107 ? -8.527 -2.627 8.659 1.00 95.25 107 VAL A CA 1
ATOM 874 C C . VAL A 1 107 ? -9.688 -3.000 9.580 1.00 95.25 107 VAL A C 1
ATOM 876 O O . VAL A 1 107 ? -10.103 -2.176 10.397 1.00 95.25 107 VAL A O 1
ATOM 879 N N . LYS A 1 108 ? -10.177 -4.243 9.510 1.00 94.56 108 LYS A N 1
ATOM 880 C CA . LYS A 1 108 ? -11.200 -4.745 10.433 1.00 94.56 108 LYS A CA 1
ATOM 881 C C . LYS A 1 108 ? -10.725 -4.673 11.889 1.00 94.56 108 LYS A C 1
ATOM 883 O O . LYS A 1 108 ? -11.439 -4.131 12.727 1.00 94.56 108 LYS A O 1
ATOM 888 N N . GLN A 1 109 ? -9.501 -5.127 12.169 1.00 96.50 109 GLN A N 1
ATOM 889 C CA . GLN A 1 109 ? -8.902 -5.036 13.506 1.00 96.50 109 GLN A CA 1
ATOM 890 C C . GLN A 1 109 ? -8.783 -3.584 13.997 1.00 96.50 109 GLN A C 1
ATOM 892 O O . GLN A 1 109 ? -9.080 -3.299 15.154 1.00 96.50 109 GLN A O 1
ATOM 897 N N . ILE A 1 110 ? -8.402 -2.639 13.129 1.00 95.75 110 ILE A N 1
ATOM 898 C CA . ILE A 1 110 ? -8.362 -1.207 13.475 1.00 95.75 110 ILE A CA 1
ATOM 899 C C . ILE A 1 110 ? -9.753 -0.711 13.881 1.00 95.75 110 ILE A C 1
ATOM 901 O O . ILE A 1 110 ? -9.875 -0.025 14.895 1.00 95.75 110 ILE A O 1
ATOM 905 N N . SER A 1 111 ? -10.792 -1.065 13.120 1.00 94.75 111 SER A N 1
ATOM 906 C CA . SER A 1 111 ? -12.175 -0.671 13.418 1.00 94.75 111 SER A CA 1
ATOM 907 C C . SER A 1 111 ? -12.633 -1.184 14.788 1.00 94.75 111 SER A C 1
ATOM 909 O O . SER A 1 111 ? -13.162 -0.419 15.599 1.00 94.75 111 SER A O 1
ATOM 911 N N . GLU A 1 112 ? -12.361 -2.459 15.082 1.00 95.56 112 GLU A N 1
ATOM 912 C CA . GLU A 1 112 ? -12.680 -3.102 16.363 1.00 95.56 112 GLU A CA 1
ATOM 913 C C . GLU A 1 112 ? -11.946 -2.420 17.528 1.00 95.56 112 GLU A C 1
ATOM 915 O O . GLU A 1 112 ? -12.569 -2.023 18.515 1.00 95.56 112 GLU A O 1
ATOM 920 N N . LEU A 1 113 ? -10.635 -2.192 17.388 1.00 95.88 113 LEU A N 1
ATOM 921 C CA . LEU A 1 113 ? -9.811 -1.537 18.407 1.00 95.88 113 LEU A CA 1
ATOM 922 C C . LEU A 1 113 ? -10.242 -0.092 18.674 1.00 95.88 113 LEU A C 1
ATOM 924 O O . LEU A 1 113 ? -10.257 0.344 19.824 1.00 95.88 113 LEU A O 1
ATOM 928 N N . ARG A 1 114 ? -10.610 0.665 17.636 1.00 93.06 114 ARG A N 1
ATOM 929 C CA . ARG A 1 114 ? -11.088 2.047 17.795 1.00 93.06 114 ARG A CA 1
ATOM 930 C C . ARG A 1 114 ? -12.474 2.112 18.415 1.00 93.06 114 ARG A C 1
ATOM 932 O O . ARG A 1 114 ? -12.723 3.006 19.224 1.00 93.06 114 ARG A O 1
ATOM 939 N N . THR A 1 115 ? -13.347 1.161 18.091 1.00 93.69 115 THR A N 1
ATOM 940 C CA . THR A 1 115 ? -14.656 1.025 18.745 1.00 93.69 115 THR A CA 1
ATOM 941 C C . THR A 1 115 ? -14.462 0.765 20.236 1.00 93.69 115 THR A C 1
ATOM 943 O O . THR A 1 115 ? -14.980 1.507 21.068 1.00 93.69 115 THR A O 1
ATOM 946 N N . GLN A 1 116 ? -13.596 -0.189 20.583 1.00 94.75 116 GLN A N 1
ATOM 947 C CA . GLN A 1 116 ? -13.262 -0.491 21.972 1.00 94.75 116 GLN A CA 1
ATOM 948 C C . GLN A 1 116 ? -12.611 0.699 22.697 1.00 94.75 116 GLN A C 1
ATOM 950 O O . GLN A 1 116 ? -12.965 1.007 23.834 1.00 94.75 116 GLN A O 1
ATOM 955 N N . ALA A 1 117 ? -11.680 1.408 22.056 1.00 92.25 117 ALA A N 1
ATOM 956 C CA . ALA A 1 117 ? -11.083 2.613 22.628 1.00 92.25 117 ALA A CA 1
ATOM 957 C C . ALA A 1 117 ? -12.129 3.715 22.858 1.00 92.25 117 ALA A C 1
ATOM 959 O O . ALA A 1 117 ? -12.089 4.385 23.889 1.00 92.25 117 ALA A O 1
ATOM 960 N N . SER A 1 118 ? -13.085 3.874 21.938 1.00 90.62 118 SER A N 1
ATOM 961 C CA . SER A 1 118 ? -14.169 4.854 22.064 1.00 90.62 118 SER A CA 1
ATOM 962 C C . SER A 1 118 ? -15.056 4.558 23.273 1.00 90.62 118 SER A C 1
ATOM 964 O O . SER A 1 118 ? -15.386 5.466 24.037 1.00 90.62 118 SER A O 1
ATOM 966 N N . GLU A 1 119 ? -15.380 3.282 23.503 1.00 91.06 119 GLU A N 1
ATOM 967 C CA . GLU A 1 119 ? -16.124 2.828 24.685 1.00 91.06 119 GLU A CA 1
ATOM 968 C C . GLU A 1 119 ? -15.360 3.096 25.989 1.00 91.06 119 GLU A C 1
ATOM 970 O O . GLU A 1 119 ? -15.936 3.600 26.952 1.00 91.06 119 GLU A O 1
ATOM 975 N N . LEU A 1 120 ? -14.055 2.803 26.016 1.00 90.38 120 LEU A N 1
ATOM 976 C CA . LEU A 1 120 ? -13.208 2.977 27.203 1.00 90.38 120 LEU A CA 1
ATOM 977 C C . LEU A 1 120 ? -12.988 4.452 27.562 1.00 90.38 120 LEU A C 1
ATOM 979 O O . LEU A 1 120 ? -12.957 4.810 28.738 1.00 90.38 120 LEU A O 1
ATOM 983 N N . VAL A 1 121 ? -12.828 5.308 26.554 1.00 87.69 121 VAL A N 1
ATOM 984 C CA . VAL A 1 121 ? -12.620 6.751 26.728 1.00 87.69 121 VAL A CA 1
ATOM 985 C C . VAL A 1 121 ? -13.951 7.487 26.945 1.00 87.69 121 VAL A C 1
ATOM 987 O O . VAL A 1 121 ? -13.970 8.565 27.542 1.00 87.69 121 VAL A O 1
ATOM 990 N N . GLY A 1 122 ? -15.072 6.903 26.508 1.00 83.94 122 GLY A N 1
ATOM 991 C CA . GLY A 1 122 ? -16.412 7.487 26.603 1.00 83.94 122 GLY A CA 1
ATOM 992 C C . GLY A 1 122 ? -16.696 8.556 25.541 1.00 83.94 122 GLY A C 1
ATOM 993 O O . GLY A 1 122 ? -17.502 9.457 25.775 1.00 83.94 122 GLY A O 1
ATOM 994 N N . PHE A 1 123 ? -16.015 8.492 24.396 1.00 81.44 123 PHE A N 1
ATOM 995 C CA . PHE A 1 123 ? -16.112 9.458 23.301 1.00 81.44 123 PHE A CA 1
ATOM 996 C C . PHE A 1 123 ? -15.862 8.767 21.952 1.00 81.44 123 PHE A C 1
ATOM 998 O O . PHE A 1 123 ? -15.007 7.895 21.869 1.00 81.44 123 PHE A O 1
ATOM 1005 N N . ASP A 1 124 ? -16.573 9.177 20.896 1.00 86.56 124 ASP A N 1
ATOM 1006 C CA . ASP A 1 124 ? -16.433 8.605 19.549 1.00 86.56 124 ASP A CA 1
ATOM 1007 C C . ASP A 1 124 ? -15.139 9.056 18.850 1.00 86.56 124 ASP A C 1
ATOM 1009 O O . ASP A 1 124 ? -14.997 10.210 18.438 1.00 86.56 124 ASP A O 1
ATOM 1013 N N . LEU A 1 125 ? -14.202 8.121 18.684 1.00 82.75 125 LEU A N 1
ATOM 1014 C CA . LEU A 1 125 ? -12.907 8.341 18.035 1.00 82.75 125 LEU A CA 1
ATOM 1015 C C . LEU A 1 125 ? -12.948 8.111 16.515 1.00 82.75 125 LEU A C 1
ATOM 1017 O O . LEU A 1 125 ? -11.906 8.198 15.857 1.00 82.75 125 LEU A O 1
ATOM 1021 N N . GLY A 1 126 ? -14.119 7.818 15.944 1.00 84.00 126 GLY A N 1
ATOM 1022 C CA . GLY A 1 126 ? -14.264 7.414 14.552 1.00 84.00 126 GLY A CA 1
ATOM 1023 C C . GLY A 1 126 ? -13.673 6.028 14.274 1.00 84.00 126 GLY A C 1
ATOM 1024 O O . GLY A 1 126 ? -12.840 5.501 15.015 1.00 84.00 126 GLY A O 1
ATOM 1025 N N . GLN A 1 127 ? -14.094 5.422 13.165 1.00 83.25 127 GLN A N 1
ATOM 1026 C CA . GLN A 1 127 ? -13.747 4.031 12.854 1.00 83.25 127 GLN A CA 1
ATOM 1027 C C . GLN A 1 127 ? -12.396 3.854 12.157 1.00 83.25 127 GLN A C 1
ATOM 1029 O O . GLN A 1 127 ? -11.813 2.776 12.249 1.00 83.25 127 GLN A O 1
ATOM 1034 N N . PHE A 1 128 ? -11.886 4.875 11.461 1.00 89.19 128 PHE A N 1
ATOM 1035 C CA . PHE A 1 128 ? -10.676 4.756 10.645 1.00 89.19 128 PHE A CA 1
ATOM 1036 C C . PHE A 1 128 ? -9.871 6.059 10.617 1.00 89.19 128 PHE A C 1
ATOM 1038 O O . PHE A 1 128 ? -10.471 7.136 10.622 1.00 89.19 128 PHE A O 1
ATOM 1045 N N . PRO A 1 129 ? -8.530 5.985 10.510 1.00 89.19 129 PRO A N 1
ATOM 1046 C CA . PRO A 1 129 ? -7.744 7.131 10.074 1.00 89.19 129 PRO A CA 1
ATOM 1047 C C . PRO A 1 129 ? -8.063 7.460 8.607 1.00 89.19 129 PRO A C 1
ATOM 1049 O O . PRO A 1 129 ? -8.556 6.611 7.853 1.00 89.19 129 PRO A O 1
ATOM 1052 N N . ALA A 1 130 ? -7.759 8.687 8.193 1.00 90.50 130 ALA A N 1
ATOM 1053 C CA . ALA A 1 130 ? -7.830 9.096 6.802 1.00 90.50 130 ALA A CA 1
ATOM 1054 C C . ALA A 1 130 ? -6.455 9.032 6.135 1.00 90.50 130 ALA A C 1
ATOM 1056 O O . ALA A 1 130 ? -5.416 9.252 6.759 1.00 90.50 130 ALA A O 1
ATOM 1057 N N . VAL A 1 131 ? -6.466 8.767 4.835 1.00 92.31 131 VAL A N 1
ATOM 1058 C CA . VAL A 1 131 ? -5.281 8.786 3.987 1.00 92.31 131 VAL A CA 1
ATOM 1059 C C . VAL A 1 131 ? -5.546 9.681 2.787 1.00 92.31 131 VAL A C 1
ATOM 1061 O O . VAL A 1 131 ? -6.624 9.655 2.186 1.00 92.31 131 VAL A O 1
ATOM 1064 N N . SER A 1 132 ? -4.544 10.474 2.431 1.00 91.56 132 SER A N 1
ATOM 1065 C CA . SER A 1 132 ? -4.505 11.219 1.178 1.00 91.56 132 SER A CA 1
ATOM 1066 C C . SER A 1 132 ? -3.137 11.083 0.521 1.00 91.56 132 SER A C 1
ATOM 1068 O O . SER A 1 132 ? -2.163 10.702 1.169 1.00 91.56 132 SER A O 1
ATOM 1070 N N . TRP A 1 133 ? -3.055 11.344 -0.778 1.00 91.50 133 TRP A N 1
ATOM 1071 C CA . TRP A 1 133 ? -1.798 11.295 -1.516 1.00 91.50 133 TRP A CA 1
ATOM 1072 C C . TRP A 1 133 ? -1.740 12.386 -2.581 1.00 91.50 133 TRP A C 1
ATOM 1074 O O . TRP A 1 133 ? -2.760 12.951 -2.986 1.00 91.50 133 TRP A O 1
ATOM 1084 N N . VAL A 1 134 ? -0.522 12.701 -3.012 1.00 89.81 134 VAL A N 1
ATOM 1085 C CA . VAL A 1 134 ? -0.252 13.691 -4.059 1.00 89.81 134 VAL A CA 1
ATOM 1086 C C . VAL A 1 134 ? 0.400 12.999 -5.246 1.00 89.81 134 VAL A C 1
ATOM 1088 O O . VAL A 1 134 ? 1.353 12.245 -5.069 1.00 89.81 134 VAL A O 1
ATOM 1091 N N . GLU A 1 135 ? -0.092 13.275 -6.449 1.00 87.62 135 GLU A N 1
ATOM 1092 C CA . GLU A 1 135 ? 0.457 12.787 -7.714 1.00 87.62 135 GLU A CA 1
ATOM 1093 C C . GLU A 1 135 ? 1.021 13.936 -8.553 1.00 87.62 135 GLU A C 1
ATOM 1095 O O . GLU A 1 135 ? 0.436 15.021 -8.605 1.00 87.62 135 GLU A O 1
ATOM 1100 N N . SER A 1 136 ? 2.120 13.683 -9.267 1.00 85.38 136 SER A N 1
ATOM 1101 C CA . SER A 1 136 ? 2.589 14.578 -10.324 1.00 85.38 136 SER A CA 1
ATOM 1102 C C . SER A 1 136 ? 1.723 14.467 -11.583 1.00 85.38 136 SER A C 1
ATOM 1104 O O . SER A 1 136 ? 1.316 13.380 -12.003 1.00 85.38 136 SER A O 1
ATOM 1106 N N . VAL A 1 137 ? 1.463 15.611 -12.217 1.00 75.75 137 VAL A N 1
ATOM 1107 C CA . VAL A 1 137 ? 0.741 15.704 -13.489 1.00 75.75 137 VAL A CA 1
ATOM 1108 C C . VAL A 1 137 ? 1.742 15.779 -14.632 1.00 75.75 137 VAL A C 1
ATOM 1110 O O . VAL A 1 137 ? 2.528 16.721 -14.721 1.00 75.75 137 VAL A O 1
ATOM 1113 N N . SER A 1 138 ? 1.692 14.803 -15.535 1.00 68.50 138 SER A N 1
ATOM 1114 C CA . SER A 1 138 ? 2.391 14.838 -16.819 1.00 68.50 138 SER A CA 1
ATOM 1115 C C . SER A 1 138 ? 1.357 14.797 -17.953 1.00 68.50 138 SER A C 1
ATOM 1117 O O . SER A 1 138 ? 0.365 14.073 -17.875 1.00 68.50 138 SER A O 1
ATOM 1119 N N . GLU A 1 139 ? 1.567 15.586 -19.014 1.00 52.84 139 GLU A N 1
ATOM 1120 C CA . GLU A 1 139 ? 0.585 15.789 -20.102 1.00 52.84 139 GLU A CA 1
ATOM 1121 C C . GLU A 1 139 ? 0.197 14.499 -20.855 1.00 52.84 139 GLU A C 1
ATOM 1123 O O . GLU A 1 139 ? -0.831 14.458 -21.528 1.00 52.84 139 GLU A O 1
ATOM 1128 N N . ASN A 1 140 ? 0.989 13.431 -20.722 1.00 50.22 140 ASN A N 1
ATOM 1129 C CA . ASN A 1 140 ? 0.835 12.192 -21.485 1.00 50.22 140 ASN A CA 1
ATOM 1130 C C . ASN A 1 140 ? 0.399 10.979 -20.655 1.00 50.22 140 ASN A C 1
ATOM 1132 O O . ASN A 1 140 ? 0.292 9.884 -21.209 1.00 50.22 140 ASN A O 1
ATOM 1136 N N . GLU A 1 141 ? 0.147 11.126 -19.353 1.00 58.16 141 GLU A N 1
ATOM 1137 C CA . GLU A 1 141 ? -0.100 9.969 -18.494 1.00 58.16 141 GLU A CA 1
ATOM 1138 C C . GLU A 1 141 ? -1.357 10.141 -17.638 1.00 58.16 141 GLU A C 1
ATOM 1140 O O . GLU A 1 141 ? -1.471 11.076 -16.854 1.00 58.16 141 GLU A O 1
ATOM 1145 N N . PHE A 1 142 ? -2.258 9.161 -17.709 1.00 57.06 142 PHE A N 1
ATOM 1146 C CA . PHE A 1 142 ? -3.512 9.124 -16.955 1.00 57.06 142 PHE A CA 1
ATOM 1147 C C . PHE A 1 142 ? -3.301 9.206 -15.432 1.00 57.06 142 PHE A C 1
ATOM 1149 O O . PHE A 1 142 ? -2.469 8.476 -14.885 1.00 57.06 142 PHE A O 1
ATOM 1156 N N . SER A 1 143 ? -4.040 10.086 -14.749 1.00 57.12 143 SER A N 1
ATOM 1157 C CA . SER A 1 143 ? -4.165 10.095 -13.284 1.00 57.12 143 SER A CA 1
ATOM 1158 C C . SER A 1 143 ? -5.600 9.770 -12.892 1.00 57.12 143 SER A C 1
ATOM 1160 O O . SER A 1 143 ? -6.558 10.338 -13.417 1.00 57.12 143 SER A O 1
ATOM 1162 N N . MET A 1 144 ? -5.741 8.877 -11.920 1.00 59.47 144 MET A N 1
ATOM 1163 C CA . MET A 1 144 ? -7.032 8.501 -11.340 1.00 59.47 144 MET A CA 1
ATOM 1164 C C . MET A 1 144 ? -7.667 9.637 -10.541 1.00 59.47 144 MET A C 1
ATOM 1166 O O . MET A 1 144 ? -8.888 9.703 -10.400 1.00 59.47 144 MET A O 1
ATOM 1170 N N . LEU A 1 145 ? -6.845 10.581 -10.085 1.00 58.16 145 LEU A N 1
ATOM 1171 C CA . LEU A 1 145 ? -7.293 11.790 -9.418 1.00 58.16 145 LEU A CA 1
ATOM 1172 C C . LEU A 1 145 ? -7.795 12.864 -10.397 1.00 58.16 145 LEU A C 1
ATOM 1174 O O . LEU A 1 145 ? -8.198 13.932 -9.953 1.00 58.16 145 LEU A O 1
ATOM 1178 N N . TRP A 1 146 ? -7.842 12.626 -11.713 1.00 58.28 146 TRP A N 1
ATOM 1179 C CA . TRP A 1 146 ? -8.458 13.576 -12.654 1.00 58.28 146 TRP A CA 1
ATOM 1180 C C . TRP A 1 146 ? -9.975 13.719 -12.501 1.00 58.28 146 TRP A C 1
ATOM 1182 O O . TRP A 1 146 ? -10.557 14.663 -13.034 1.00 58.28 146 TRP A O 1
ATOM 1192 N N . ASN A 1 147 ? -10.626 12.839 -11.737 1.00 61.00 147 ASN A N 1
ATOM 1193 C CA . ASN A 1 147 ? -12.008 13.055 -11.333 1.00 61.00 147 ASN A CA 1
ATOM 1194 C C . ASN A 1 147 ? -12.082 14.196 -10.298 1.00 61.00 147 ASN A C 1
ATOM 1196 O O . ASN A 1 147 ? -11.668 14.033 -9.149 1.00 61.00 147 ASN A O 1
ATOM 1200 N N . SER A 1 148 ? -12.664 15.336 -10.688 1.00 55.50 148 SER A N 1
ATOM 1201 C CA . SER A 1 148 ? -12.800 16.538 -9.848 1.00 55.50 148 SER A CA 1
ATOM 1202 C C . SER A 1 148 ? -13.569 16.302 -8.542 1.00 55.50 148 SER A C 1
ATOM 1204 O O . SER A 1 148 ? -13.488 17.103 -7.614 1.00 55.50 148 SER A O 1
ATOM 1206 N N . GLY A 1 149 ? -14.326 15.205 -8.443 1.00 62.94 149 GLY A N 1
ATOM 1207 C CA . GLY A 1 149 ? -14.997 14.803 -7.212 1.00 62.94 149 GLY A CA 1
ATOM 1208 C C . GLY A 1 149 ? -14.049 14.283 -6.129 1.00 62.94 149 GLY A C 1
ATOM 1209 O O . GLY A 1 149 ? -14.447 14.250 -4.965 1.00 62.94 149 GLY A O 1
ATOM 1210 N N . TRP A 1 150 ? -12.824 13.879 -6.469 1.00 71.44 150 TRP A N 1
ATOM 1211 C CA . TRP A 1 150 ? -11.910 13.135 -5.589 1.00 71.44 150 TRP A CA 1
ATOM 1212 C C . TRP A 1 150 ? -10.592 13.849 -5.320 1.00 71.44 150 TRP A C 1
ATOM 1214 O O . TRP A 1 150 ? -9.765 13.325 -4.575 1.00 71.44 150 TRP A O 1
ATOM 1224 N N . SER A 1 151 ? -10.397 15.038 -5.885 1.00 78.81 151 SER A N 1
ATOM 1225 C CA . SER A 1 151 ? -9.109 15.713 -5.855 1.00 78.81 151 SER A CA 1
ATOM 1226 C C . SER A 1 151 ? -9.201 17.235 -5.887 1.00 78.81 151 SER A C 1
ATOM 1228 O O . SER A 1 151 ? -10.247 17.822 -6.169 1.00 78.81 151 SER A O 1
ATOM 1230 N N . SER A 1 152 ? -8.073 17.873 -5.591 1.00 78.06 152 SER A N 1
ATOM 1231 C CA . SER A 1 152 ? -7.827 19.296 -5.795 1.00 78.06 152 SER A CA 1
ATOM 1232 C C . SER A 1 152 ? -6.546 19.482 -6.602 1.00 78.06 152 SER A C 1
ATOM 1234 O O . SER A 1 152 ? -5.527 18.857 -6.297 1.00 78.06 152 SER A O 1
ATOM 1236 N N . PHE A 1 153 ? -6.591 20.360 -7.600 1.00 79.12 153 PHE A N 1
ATOM 1237 C CA . PHE A 1 153 ? -5.449 20.684 -8.453 1.00 79.12 153 PHE A CA 1
ATOM 1238 C C . PHE A 1 153 ? -4.661 21.862 -7.883 1.00 79.12 153 PHE A C 1
ATOM 1240 O O . PHE A 1 153 ? -5.248 22.887 -7.530 1.00 79.12 153 PHE A O 1
ATOM 1247 N N . GLN A 1 154 ? -3.335 21.742 -7.860 1.00 77.12 154 GLN A N 1
ATOM 1248 C CA . GLN A 1 154 ? -2.433 22.840 -7.523 1.00 77.12 154 GLN A CA 1
ATOM 1249 C C . GLN A 1 154 ? -1.214 22.813 -8.455 1.00 77.12 154 GLN A C 1
ATOM 1251 O O . GLN A 1 154 ? -0.246 22.095 -8.229 1.00 77.12 154 GLN A O 1
ATOM 1256 N N . GLY A 1 155 ? -1.258 23.603 -9.531 1.00 75.75 155 GLY A N 1
ATOM 1257 C CA . GLY A 1 155 ? -0.186 23.629 -10.533 1.00 75.75 155 GLY A CA 1
ATOM 1258 C C . GLY A 1 155 ? -0.013 22.275 -11.230 1.00 75.75 155 GLY A C 1
ATOM 1259 O O . GLY A 1 155 ? -0.961 21.769 -11.826 1.00 75.75 155 GLY A O 1
ATOM 1260 N N . ASN A 1 156 ? 1.188 21.696 -11.134 1.00 79.69 156 ASN A N 1
ATOM 1261 C CA . ASN A 1 156 ? 1.542 20.399 -11.732 1.00 79.69 156 ASN A CA 1
ATOM 1262 C C . ASN A 1 156 ? 1.316 19.214 -10.777 1.00 79.69 156 ASN A C 1
ATOM 1264 O O . ASN A 1 156 ? 1.863 18.133 -10.993 1.00 79.69 156 ASN A O 1
ATOM 1268 N N . GLU A 1 157 ? 0.539 19.413 -9.715 1.00 85.19 157 GLU A N 1
ATOM 1269 C CA . GLU A 1 157 ? 0.234 18.395 -8.716 1.00 85.19 157 GLU A CA 1
ATOM 1270 C C . GLU A 1 157 ? -1.275 18.226 -8.559 1.00 85.19 157 GLU A C 1
ATOM 1272 O O . GLU A 1 157 ? -2.053 19.186 -8.638 1.00 85.19 157 GLU A O 1
ATOM 1277 N N . ILE A 1 158 ? -1.684 16.988 -8.296 1.00 84.44 158 ILE A N 1
ATOM 1278 C CA . ILE A 1 158 ? -3.048 16.663 -7.900 1.00 84.44 158 ILE A CA 1
ATOM 1279 C C . ILE A 1 158 ? -3.006 16.000 -6.541 1.00 84.44 158 ILE A C 1
ATOM 1281 O O . ILE A 1 158 ? -2.359 14.974 -6.351 1.00 84.44 158 ILE A O 1
ATOM 1285 N N . ARG A 1 159 ? -3.747 16.576 -5.605 1.00 87.25 159 ARG A N 1
ATOM 1286 C CA . ARG A 1 159 ? -3.918 16.044 -4.260 1.00 87.25 159 ARG A CA 1
ATOM 1287 C C . ARG A 1 159 ? -5.263 15.347 -4.164 1.00 87.25 159 ARG A C 1
ATOM 1289 O O . ARG A 1 159 ? -6.278 15.917 -4.563 1.00 87.25 159 ARG A O 1
ATOM 1296 N N . SER A 1 160 ? -5.282 14.134 -3.630 1.00 87.06 160 SER A N 1
ATOM 1297 C CA . SER A 1 160 ? -6.523 13.431 -3.334 1.00 87.06 160 SER A CA 1
ATOM 1298 C C . SER A 1 160 ? -7.273 14.115 -2.187 1.00 87.06 160 SER A C 1
ATOM 1300 O O . SER A 1 160 ? -6.689 14.790 -1.337 1.00 87.06 160 SER A O 1
ATOM 1302 N N . LYS A 1 161 ? -8.582 13.887 -2.100 1.00 87.62 161 LYS A N 1
ATOM 1303 C CA . LYS A 1 161 ? -9.315 14.115 -0.853 1.00 87.62 161 LYS A CA 1
ATOM 1304 C C . LYS A 1 161 ? -8.775 13.205 0.256 1.00 87.62 161 LYS A C 1
ATOM 1306 O O . LYS A 1 161 ? -8.051 12.239 0.005 1.00 87.62 161 LYS A O 1
ATOM 1311 N N . ARG A 1 162 ? -9.159 13.527 1.489 1.00 87.88 162 ARG A N 1
ATOM 1312 C CA . ARG A 1 162 ? -8.947 12.681 2.665 1.00 87.88 162 ARG A CA 1
ATOM 1313 C C . ARG A 1 162 ? -9.969 11.551 2.624 1.00 87.88 162 ARG A C 1
ATOM 1315 O O . ARG A 1 162 ? -11.158 11.804 2.807 1.00 87.88 162 ARG A O 1
ATOM 1322 N N . PHE A 1 163 ? -9.518 10.339 2.329 1.00 88.06 163 PHE A N 1
ATOM 1323 C CA . PHE A 1 163 ? -10.373 9.155 2.275 1.00 88.06 163 PHE A CA 1
ATOM 1324 C C . PHE A 1 163 ? -10.210 8.326 3.546 1.00 88.06 163 PHE A C 1
ATOM 1326 O O . PHE A 1 163 ? -9.077 8.191 4.009 1.00 88.06 163 PHE A O 1
ATOM 1333 N N . PRO A 1 164 ? -11.281 7.725 4.095 1.00 90.06 164 PRO A N 1
ATOM 1334 C CA . PRO A 1 164 ? -11.141 6.685 5.109 1.00 90.06 164 PRO A CA 1
ATOM 1335 C C . PRO A 1 164 ? -10.182 5.587 4.633 1.00 90.06 164 PRO A C 1
ATOM 1337 O O . PRO A 1 164 ? -10.167 5.254 3.448 1.00 90.06 164 PRO A O 1
ATOM 1340 N N . LEU A 1 165 ? -9.405 5.005 5.546 1.00 91.38 165 LEU A N 1
ATOM 1341 C CA . LEU A 1 165 ? -8.414 3.968 5.238 1.00 91.38 165 LEU A CA 1
ATOM 1342 C C . LEU A 1 165 ? -8.886 2.858 4.267 1.00 91.38 165 LEU A C 1
ATOM 1344 O O . LEU A 1 165 ? -8.167 2.593 3.308 1.00 91.38 165 LEU A O 1
ATOM 1348 N N . PRO A 1 166 ? -10.058 2.210 4.432 1.00 90.38 166 PRO A N 1
ATOM 1349 C CA . PRO A 1 166 ? -10.514 1.213 3.456 1.00 90.38 166 PRO A CA 1
ATOM 1350 C C . PRO A 1 166 ? -10.738 1.797 2.053 1.00 90.38 166 PRO A C 1
ATOM 1352 O O . PRO A 1 166 ? -10.441 1.145 1.054 1.00 90.38 166 PRO A O 1
ATOM 1355 N N . GLU A 1 167 ? -11.233 3.034 1.965 1.00 87.56 167 GLU A N 1
ATOM 1356 C CA . GLU A 1 167 ? -11.485 3.700 0.687 1.00 87.56 167 GLU A CA 1
ATOM 1357 C C . GLU A 1 167 ? -10.210 4.122 -0.032 1.00 87.56 167 GLU A C 1
ATOM 1359 O O . GLU A 1 167 ? -10.154 4.091 -1.263 1.00 87.56 167 GLU A O 1
ATOM 1364 N N . SER A 1 168 ? -9.178 4.517 0.714 1.00 89.00 168 SER A N 1
ATOM 1365 C CA . SER A 1 168 ? -7.913 4.918 0.106 1.00 89.00 168 SER A CA 1
ATOM 1366 C C . SER A 1 168 ? -7.270 3.765 -0.666 1.00 89.00 168 SER A C 1
ATOM 1368 O O . SER A 1 168 ? -6.689 4.015 -1.720 1.00 89.00 168 SER A O 1
ATOM 1370 N N . TYR A 1 169 ? -7.454 2.514 -0.224 1.00 87.81 169 TYR A N 1
ATOM 1371 C CA . TYR A 1 169 ? -6.902 1.322 -0.873 1.00 87.81 169 TYR A CA 1
ATOM 1372 C C . TYR A 1 169 ? -7.329 1.198 -2.334 1.00 87.81 169 TYR A C 1
ATOM 1374 O O . TYR A 1 169 ? -6.502 1.320 -3.236 1.00 87.81 169 TYR A O 1
ATOM 1382 N N . PHE A 1 170 ? -8.622 1.030 -2.605 1.00 80.31 170 PHE A N 1
ATOM 1383 C CA . PHE A 1 170 ? -9.078 0.818 -3.981 1.00 80.31 170 PHE A CA 1
ATOM 1384 C C . PHE A 1 170 ? -9.013 2.089 -4.841 1.00 80.31 170 PHE A C 1
ATOM 1386 O O . PHE A 1 170 ? -8.870 1.991 -6.058 1.00 80.31 170 PHE A O 1
ATOM 1393 N N . ARG A 1 171 ? -9.078 3.284 -4.234 1.00 79.88 171 ARG A N 1
ATOM 1394 C CA . ARG A 1 171 ? -8.951 4.553 -4.970 1.00 79.88 171 ARG A CA 1
ATOM 1395 C C . ARG A 1 171 ? -7.510 4.867 -5.371 1.00 79.88 171 ARG A C 1
ATOM 1397 O O . ARG A 1 171 ? -7.316 5.480 -6.417 1.00 79.88 171 ARG A O 1
ATOM 1404 N N . GLY A 1 172 ? -6.530 4.477 -4.556 1.00 78.50 172 GLY A N 1
ATOM 1405 C CA . GLY A 1 172 ? -5.118 4.804 -4.768 1.00 78.50 172 GLY A CA 1
ATOM 1406 C C . GLY A 1 172 ? -4.284 3.700 -5.417 1.00 78.50 172 GLY A C 1
ATOM 1407 O O . GLY A 1 172 ? -3.273 4.003 -6.038 1.00 78.50 172 GLY A O 1
ATOM 1408 N N . ILE A 1 173 ? -4.691 2.428 -5.355 1.00 76.69 173 ILE A N 1
ATOM 1409 C CA . ILE A 1 173 ? -3.979 1.336 -6.051 1.00 76.69 173 ILE A CA 1
ATOM 1410 C C . ILE A 1 173 ? -3.811 1.562 -7.561 1.00 76.69 173 ILE A C 1
ATOM 1412 O O . ILE A 1 173 ? -2.720 1.319 -8.078 1.00 76.69 173 ILE A O 1
ATOM 1416 N N . PRO A 1 174 ? -4.836 2.049 -8.279 1.00 70.00 174 PRO A N 1
ATOM 1417 C CA . PRO A 1 174 ? -4.718 2.376 -9.696 1.00 70.00 174 PRO A CA 1
ATOM 1418 C C . PRO A 1 174 ? -3.654 3.432 -10.031 1.00 70.00 174 PRO A C 1
ATOM 1420 O O . PRO A 1 174 ? -3.280 3.589 -11.195 1.00 70.00 174 PRO A O 1
ATOM 1423 N N . SER A 1 175 ? -3.198 4.204 -9.045 1.00 70.50 175 SER A N 1
ATOM 1424 C CA . SER A 1 175 ? -2.213 5.255 -9.249 1.00 70.50 175 SER A CA 1
ATOM 1425 C C . SER A 1 175 ? -0.839 4.664 -9.539 1.00 70.50 175 SER A C 1
ATOM 1427 O O . SER A 1 175 ? -0.320 3.818 -8.809 1.00 70.50 175 SER A O 1
ATOM 1429 N N . SER A 1 176 ? -0.193 5.161 -10.596 1.00 71.81 176 SER A N 1
ATOM 1430 C CA . SER A 1 176 ? 1.190 4.784 -10.875 1.00 71.81 176 SER A CA 1
ATOM 1431 C C . SER A 1 176 ? 2.088 5.222 -9.717 1.00 71.81 176 SER A C 1
ATOM 1433 O O . SER A 1 176 ? 2.259 6.415 -9.465 1.00 71.81 176 SER A O 1
ATOM 1435 N N . HIS A 1 177 ? 2.715 4.255 -9.049 1.00 73.19 177 HIS A N 1
ATOM 1436 C CA . HIS A 1 177 ? 3.620 4.476 -7.918 1.00 73.19 177 HIS A CA 1
ATOM 1437 C C . HIS A 1 177 ? 4.788 5.418 -8.254 1.00 73.19 177 HIS A C 1
ATOM 1439 O O . HIS A 1 177 ? 5.332 6.065 -7.367 1.00 73.19 177 HIS A O 1
ATOM 1445 N N . SER A 1 178 ? 5.173 5.548 -9.530 1.00 73.25 178 SER A N 1
ATOM 1446 C CA . SER A 1 178 ? 6.212 6.499 -9.942 1.00 73.25 178 SER A CA 1
ATOM 1447 C C . SER A 1 178 ? 5.765 7.963 -9.897 1.00 73.25 178 SER A C 1
ATOM 1449 O O . SER A 1 178 ? 6.621 8.844 -9.960 1.00 73.25 178 SER A O 1
ATOM 1451 N N . LYS A 1 179 ? 4.453 8.216 -9.831 1.00 78.12 179 LYS A N 1
ATOM 1452 C CA . LYS A 1 179 ? 3.850 9.554 -9.789 1.00 78.12 179 LYS A CA 1
ATOM 1453 C C . LYS A 1 179 ? 3.523 10.021 -8.384 1.00 78.12 179 LYS A C 1
ATOM 1455 O O . LYS A 1 179 ? 3.350 11.219 -8.189 1.00 78.12 179 LYS A O 1
ATOM 1460 N N . ILE A 1 180 ? 3.390 9.096 -7.437 1.00 86.06 180 ILE A N 1
ATOM 1461 C CA . ILE A 1 180 ? 3.013 9.431 -6.068 1.00 86.06 180 ILE A CA 1
ATOM 1462 C C . ILE A 1 180 ? 4.190 10.160 -5.424 1.00 86.06 180 ILE A C 1
ATOM 1464 O O . ILE A 1 180 ? 5.250 9.580 -5.201 1.00 86.06 180 ILE A O 1
ATOM 1468 N N . LEU A 1 181 ? 3.996 11.449 -5.171 1.00 87.50 181 LEU A N 1
ATOM 1469 C CA . LEU A 1 181 ? 4.978 12.346 -4.571 1.00 87.50 181 LEU A CA 1
ATOM 1470 C C . LEU A 1 181 ? 4.946 12.266 -3.048 1.00 87.50 181 LEU A C 1
ATOM 1472 O O . LEU A 1 181 ? 5.974 12.400 -2.398 1.00 87.50 181 LEU A O 1
ATOM 1476 N N . SER A 1 182 ? 3.766 12.059 -2.462 1.00 90.75 182 SER A N 1
ATOM 1477 C CA . SER A 1 182 ? 3.638 11.880 -1.015 1.00 90.75 182 SER A CA 1
ATOM 1478 C C . SER A 1 182 ? 2.391 11.095 -0.641 1.00 90.75 182 SER A C 1
ATOM 1480 O O . SER A 1 182 ? 1.384 11.149 -1.351 1.00 90.75 182 SER A O 1
ATOM 1482 N N . ILE A 1 183 ? 2.477 10.385 0.483 1.00 91.44 183 ILE A N 1
ATOM 1483 C CA . ILE A 1 183 ? 1.355 9.759 1.183 1.00 91.44 183 ILE A CA 1
ATOM 1484 C C . ILE A 1 183 ? 1.243 10.435 2.549 1.00 91.44 183 ILE A C 1
ATOM 1486 O O . ILE A 1 183 ? 2.238 10.584 3.258 1.00 91.44 183 ILE A O 1
ATOM 1490 N N . GLU A 1 184 ? 0.034 10.852 2.903 1.00 90.62 184 GLU A N 1
ATOM 1491 C CA . GLU A 1 184 ? -0.294 11.545 4.145 1.00 90.62 184 GLU A CA 1
ATOM 1492 C C . GLU A 1 184 ? -1.325 10.727 4.922 1.00 90.62 184 GLU A C 1
ATOM 1494 O O . GLU A 1 184 ? -2.428 10.477 4.431 1.00 90.62 184 GLU A O 1
ATOM 1499 N N . TRP A 1 185 ? -0.960 10.328 6.139 1.00 88.69 185 TRP A N 1
ATOM 1500 C CA . TRP A 1 185 ? -1.850 9.691 7.105 1.00 88.69 185 TRP A CA 1
ATOM 1501 C C . TRP A 1 185 ? -2.287 10.720 8.132 1.00 88.69 185 TRP A C 1
ATOM 1503 O O . TRP A 1 185 ? -1.453 11.366 8.770 1.00 88.69 185 TRP A O 1
ATOM 1513 N N . GLU A 1 186 ? -3.594 10.838 8.311 1.00 84.94 186 GLU A N 1
ATOM 1514 C CA . GLU A 1 186 ? -4.202 11.765 9.248 1.00 84.94 186 GLU A CA 1
ATOM 1515 C C . GLU A 1 186 ? -5.163 11.014 10.159 1.00 84.94 186 GLU A C 1
ATOM 1517 O O . GLU A 1 186 ? -6.073 10.306 9.725 1.00 84.94 186 GLU A O 1
ATOM 1522 N N . GLU A 1 187 ? -4.979 11.191 11.455 1.00 79.81 187 GLU A N 1
ATOM 1523 C CA . GLU A 1 187 ? -5.936 10.718 12.440 1.00 79.81 187 GLU A CA 1
ATOM 1524 C C . GLU A 1 187 ? -7.132 11.684 12.472 1.00 79.81 187 GLU A C 1
ATOM 1526 O O . GLU A 1 187 ? -7.088 12.760 13.068 1.00 79.81 187 GLU A O 1
ATOM 1531 N N . CYS A 1 188 ? -8.212 11.320 11.779 1.00 68.06 188 CYS A N 1
ATOM 1532 C CA . CYS A 1 188 ? -9.436 12.115 11.734 1.00 68.06 188 CYS A CA 1
ATOM 1533 C C . CYS A 1 188 ? -10.343 11.780 12.923 1.00 68.06 188 CYS A C 1
ATOM 1535 O O . CYS A 1 188 ? -11.138 10.845 12.858 1.00 68.06 188 CYS A O 1
ATOM 1537 N N . LEU A 1 189 ? -10.253 12.565 14.000 1.00 69.06 189 LEU A N 1
ATOM 1538 C CA . LEU A 1 189 ? -11.193 12.469 15.122 1.00 69.06 189 LEU A CA 1
ATOM 1539 C C . LEU A 1 189 ? -12.385 13.419 14.879 1.00 69.06 189 LEU A C 1
ATOM 1541 O O . LEU A 1 189 ? -12.157 14.616 14.678 1.00 69.06 189 LEU A O 1
ATOM 1545 N N . PRO A 1 190 ? -13.649 12.946 14.940 1.00 61.34 190 PRO A N 1
ATOM 1546 C CA . PRO A 1 190 ? -14.845 13.745 14.632 1.00 61.34 190 PRO A CA 1
ATOM 1547 C C . PRO A 1 190 ? -15.001 15.040 15.447 1.00 61.34 190 PRO A C 1
ATOM 1549 O O . PRO A 1 190 ? -15.729 15.939 15.037 1.00 61.34 190 PRO A O 1
ATOM 1552 N N . ASN A 1 191 ? -14.315 15.159 16.592 1.00 59.84 191 ASN A N 1
ATOM 1553 C CA . ASN A 1 191 ? -14.334 16.351 17.447 1.00 59.84 191 ASN A CA 1
ATOM 1554 C C . ASN A 1 191 ? -12.926 16.844 17.820 1.00 59.84 191 ASN A C 1
ATOM 1556 O O . ASN A 1 191 ? -12.687 17.221 18.972 1.00 59.84 191 ASN A O 1
ATOM 1560 N N . LEU A 1 192 ? -12.013 16.851 16.839 1.00 55.47 192 LEU A N 1
ATOM 1561 C CA . LEU A 1 192 ? -10.618 17.302 16.966 1.00 55.47 192 LEU A CA 1
ATOM 1562 C C . LEU A 1 192 ? -10.473 18.633 17.744 1.00 55.47 192 LEU A C 1
ATOM 1564 O O . LEU A 1 192 ? -9.531 18.800 18.512 1.00 55.47 192 LEU A O 1
ATOM 1568 N N . ASP A 1 193 ? -11.453 19.534 17.615 1.00 52.34 193 ASP A N 1
ATOM 1569 C CA . ASP A 1 193 ? -11.418 20.890 18.180 1.00 52.34 193 ASP A CA 1
ATOM 1570 C C . ASP A 1 193 ? -11.968 21.034 19.615 1.00 52.34 193 ASP A C 1
ATOM 1572 O O . ASP A 1 193 ? -12.025 22.152 20.129 1.00 52.34 193 ASP A O 1
ATOM 1576 N N . ARG A 1 194 ? -12.424 19.959 20.284 1.00 51.66 194 ARG A N 1
ATOM 1577 C CA . ARG A 1 194 ? -13.201 20.109 21.540 1.00 51.66 194 ARG A CA 1
ATOM 1578 C C . ARG A 1 194 ? -12.690 19.368 22.777 1.00 51.66 194 ARG A C 1
ATOM 1580 O O . ARG A 1 194 ? -13.215 19.634 23.856 1.00 51.66 194 ARG A O 1
ATOM 1587 N N . THR A 1 195 ? -11.688 18.487 22.685 1.00 63.19 195 THR A N 1
ATOM 1588 C CA . THR A 1 195 ? -11.187 17.742 23.864 1.00 63.19 195 THR A CA 1
ATOM 1589 C C . THR A 1 195 ? -9.662 17.624 23.894 1.00 63.19 195 THR A C 1
ATOM 1591 O O . THR A 1 195 ? -9.036 17.341 22.874 1.00 63.19 195 THR A O 1
ATOM 1594 N N . GLY A 1 196 ? -9.049 17.793 25.072 1.00 79.75 196 GLY A N 1
ATOM 1595 C CA . GLY A 1 196 ? -7.610 17.560 25.256 1.00 79.75 196 GLY A CA 1
ATOM 1596 C C . GLY A 1 196 ? -7.212 16.089 25.058 1.00 79.75 196 GLY A C 1
ATOM 1597 O O . GLY A 1 196 ? -6.134 15.804 24.541 1.00 79.75 196 GLY A O 1
ATOM 1598 N N . ILE A 1 197 ? -8.138 15.154 25.314 1.00 83.31 197 ILE A N 1
ATOM 1599 C CA . ILE A 1 197 ? -7.971 13.716 25.046 1.00 83.31 197 ILE A CA 1
ATOM 1600 C C . ILE A 1 197 ? -7.671 13.439 23.567 1.00 83.31 197 ILE A C 1
ATOM 1602 O O . ILE A 1 197 ? -6.746 12.690 23.265 1.00 83.31 197 ILE A O 1
ATOM 1606 N N . SER A 1 198 ? -8.409 14.062 22.639 1.00 81.50 198 SER A N 1
ATOM 1607 C CA . SER A 1 198 ? -8.184 13.871 21.197 1.00 81.50 198 SER A CA 1
ATOM 1608 C C . SER A 1 198 ? -6.758 14.262 20.807 1.00 81.50 198 SER A C 1
ATOM 1610 O O . SER A 1 198 ? -6.061 13.503 20.139 1.00 81.50 198 SER A O 1
ATOM 1612 N N . LYS A 1 199 ? -6.277 15.404 21.310 1.00 83.75 199 LYS A N 1
ATOM 1613 C CA . LYS A 1 199 ? -4.899 15.856 21.093 1.00 83.75 199 LYS A CA 1
ATOM 1614 C C . LYS A 1 199 ? -3.870 14.899 21.705 1.00 83.75 199 LYS A C 1
ATOM 1616 O O . LYS A 1 199 ? -2.870 14.604 21.057 1.00 83.75 199 LYS A O 1
ATOM 1621 N N . ALA A 1 200 ? -4.123 14.388 22.910 1.00 88.25 200 ALA A N 1
ATOM 1622 C CA . ALA A 1 200 ? -3.241 13.423 23.562 1.00 88.25 200 ALA A CA 1
ATOM 1623 C C . ALA A 1 200 ? -3.142 12.105 22.773 1.00 88.25 200 ALA A C 1
ATOM 1625 O O . ALA A 1 200 ? -2.051 11.560 22.632 1.00 88.25 200 ALA A O 1
ATOM 1626 N N . ILE A 1 201 ? -4.250 11.616 22.202 1.00 88.62 201 ILE A N 1
ATOM 1627 C CA . ILE A 1 201 ? -4.262 10.418 21.344 1.00 88.62 201 ILE A CA 1
ATOM 1628 C C . ILE A 1 201 ? -3.459 10.656 20.062 1.00 88.62 201 ILE A C 1
ATOM 1630 O O . ILE A 1 201 ? -2.658 9.803 19.681 1.00 88.62 201 ILE A O 1
ATOM 1634 N N . LEU A 1 202 ? -3.631 11.815 19.418 1.00 85.56 202 LEU A N 1
ATOM 1635 C CA . LEU A 1 202 ? -2.858 12.190 18.229 1.00 85.56 202 LEU A CA 1
ATOM 1636 C C . LEU A 1 202 ? -1.357 12.210 18.522 1.00 85.56 202 LEU A C 1
ATOM 1638 O O . LEU A 1 202 ? -0.564 11.658 17.760 1.00 85.56 202 LEU A O 1
ATOM 1642 N N . GLU A 1 203 ? -0.969 12.820 19.640 1.00 86.75 203 GLU A N 1
ATOM 1643 C CA . GLU A 1 203 ? 0.422 12.882 20.075 1.00 86.75 203 GLU A CA 1
ATOM 1644 C C . GLU A 1 203 ? 0.975 11.489 20.406 1.00 86.75 203 GLU A C 1
ATOM 1646 O O . GLU A 1 203 ? 2.067 11.145 19.950 1.00 86.75 203 GLU A O 1
ATOM 1651 N N . PHE A 1 204 ? 0.198 10.654 21.103 1.00 89.62 204 PHE A N 1
ATOM 1652 C CA . PHE A 1 204 ? 0.548 9.264 21.395 1.00 89.62 204 PHE A CA 1
ATOM 1653 C C . PHE A 1 204 ? 0.789 8.456 20.120 1.00 89.62 204 PHE A C 1
ATOM 1655 O O . PHE A 1 204 ? 1.822 7.791 19.992 1.00 89.62 204 PHE A O 1
ATOM 1662 N N . ALA A 1 205 ? -0.148 8.519 19.171 1.00 88.88 205 ALA A N 1
ATOM 1663 C CA . ALA A 1 205 ? -0.059 7.795 17.912 1.00 88.88 205 ALA A CA 1
ATOM 1664 C C . ALA A 1 205 ? 1.152 8.256 17.101 1.00 88.88 205 ALA A C 1
ATOM 1666 O O . ALA A 1 205 ? 1.953 7.435 16.655 1.00 88.88 205 ALA A O 1
ATOM 1667 N N . HIS A 1 206 ? 1.338 9.569 16.991 1.00 85.50 206 HIS A N 1
ATOM 1668 C CA . HIS A 1 206 ? 2.453 10.169 16.277 1.00 85.50 206 HIS A CA 1
ATOM 1669 C C . HIS A 1 206 ? 3.814 9.782 16.879 1.00 85.50 206 HIS A C 1
ATOM 1671 O O . HIS A 1 206 ? 4.693 9.290 16.168 1.00 85.50 206 HIS A O 1
ATOM 1677 N N . LEU A 1 207 ? 3.998 9.957 18.193 1.00 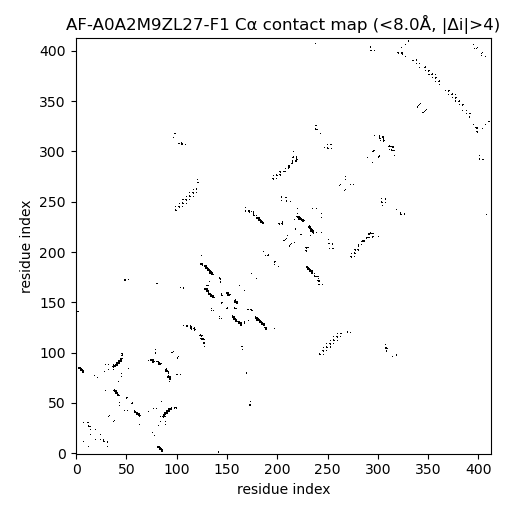86.69 207 LEU A N 1
ATOM 1678 C CA . LEU A 1 207 ? 5.253 9.617 18.871 1.00 86.69 207 LEU A CA 1
ATOM 1679 C C . LEU A 1 207 ? 5.579 8.130 18.749 1.00 86.69 207 LEU A C 1
ATOM 1681 O O . LEU A 1 207 ? 6.744 7.777 18.575 1.00 86.69 207 LEU A O 1
ATOM 1685 N N . ARG A 1 208 ? 4.562 7.265 18.766 1.00 87.69 208 ARG A N 1
ATOM 1686 C CA . ARG A 1 208 ? 4.755 5.821 18.631 1.00 87.69 208 ARG A CA 1
ATOM 1687 C C . ARG A 1 208 ? 5.057 5.411 17.196 1.00 87.69 208 ARG A C 1
ATOM 1689 O O . ARG A 1 208 ? 5.956 4.598 16.988 1.00 87.69 208 ARG A O 1
ATOM 1696 N N . ALA A 1 209 ? 4.362 5.988 16.217 1.00 87.69 209 ALA A N 1
ATOM 1697 C CA . ALA A 1 209 ? 4.628 5.766 14.799 1.00 87.69 209 ALA A CA 1
ATOM 1698 C C . ALA A 1 209 ? 6.082 6.120 14.460 1.00 87.69 209 ALA A C 1
ATOM 1700 O O . ALA A 1 209 ? 6.811 5.282 13.938 1.00 87.69 209 ALA A O 1
ATOM 1701 N N . VAL A 1 210 ? 6.535 7.314 14.851 1.00 84.19 210 VAL A N 1
ATOM 1702 C CA . VAL A 1 210 ? 7.891 7.798 14.554 1.00 84.19 210 VAL A CA 1
ATOM 1703 C C . VAL A 1 210 ? 8.946 7.136 15.446 1.00 84.19 210 VAL A C 1
ATOM 1705 O O . VAL A 1 210 ? 9.992 6.704 14.970 1.00 84.19 210 VAL A O 1
ATOM 1708 N N . GLY A 1 211 ? 8.697 7.045 16.752 1.00 83.00 211 GLY A N 1
ATOM 1709 C CA . GLY A 1 211 ? 9.683 6.586 17.731 1.00 83.00 211 GLY A CA 1
ATOM 1710 C C . GLY A 1 211 ? 9.879 5.073 17.753 1.00 83.00 211 GLY A C 1
ATOM 1711 O O . GLY A 1 211 ? 11.011 4.607 17.885 1.00 83.00 211 GLY A O 1
ATOM 1712 N N . LYS A 1 212 ? 8.792 4.301 17.621 1.00 86.50 212 LYS A N 1
ATOM 1713 C CA . LYS A 1 212 ? 8.845 2.834 17.599 1.00 86.50 212 LYS A CA 1
ATOM 1714 C C . LYS A 1 212 ? 9.053 2.350 16.163 1.00 86.50 212 LYS A C 1
ATOM 1716 O O . LYS A 1 212 ? 9.944 1.537 15.949 1.00 86.50 212 LYS A O 1
ATOM 1721 N N . PHE A 1 213 ? 8.261 2.816 15.192 1.00 88.31 213 PHE A N 1
ATOM 1722 C CA . PHE A 1 213 ? 8.207 2.273 13.818 1.00 88.31 213 PHE A CA 1
ATOM 1723 C C . PHE A 1 213 ? 8.848 3.162 12.741 1.00 88.31 213 PHE A C 1
ATOM 1725 O O . PHE A 1 213 ? 8.668 2.907 11.550 1.00 88.31 213 PHE A O 1
ATOM 1732 N N . GLY A 1 214 ? 9.604 4.194 13.129 1.00 85.50 214 GLY A N 1
ATOM 1733 C CA . GLY A 1 214 ? 10.247 5.100 12.174 1.00 85.50 214 GLY A CA 1
ATOM 1734 C C . GLY A 1 214 ? 11.225 4.400 11.226 1.00 85.50 214 GLY A C 1
ATOM 1735 O O . GLY A 1 214 ? 11.406 4.836 10.102 1.00 85.50 214 GLY A O 1
ATOM 1736 N N . ASP A 1 215 ? 11.819 3.278 11.626 1.00 87.00 215 ASP A N 1
ATOM 1737 C CA . ASP A 1 215 ? 12.687 2.453 10.782 1.00 87.00 215 ASP A CA 1
ATOM 1738 C C . ASP A 1 215 ? 11.929 1.803 9.614 1.00 87.00 215 ASP A C 1
ATOM 1740 O O . ASP A 1 215 ? 12.464 1.691 8.509 1.00 87.00 215 ASP A O 1
ATOM 1744 N N . ILE A 1 216 ? 10.670 1.415 9.831 1.00 90.88 216 ILE A N 1
ATOM 1745 C CA . ILE A 1 216 ? 9.783 0.907 8.777 1.00 90.88 216 ILE A CA 1
ATOM 1746 C C . ILE A 1 216 ? 9.398 2.048 7.830 1.00 90.88 216 ILE A C 1
ATOM 1748 O O . ILE A 1 216 ? 9.508 1.890 6.615 1.00 90.88 216 ILE A O 1
ATOM 1752 N N . PHE A 1 217 ? 9.007 3.214 8.359 1.00 87.12 217 PHE A N 1
ATOM 1753 C CA . PHE A 1 217 ? 8.683 4.374 7.518 1.00 87.12 217 PHE A CA 1
ATOM 1754 C C . PHE A 1 217 ? 9.882 4.848 6.693 1.00 87.12 217 PHE A C 1
ATOM 1756 O O . PHE A 1 217 ? 9.710 5.138 5.513 1.00 87.12 217 PHE A O 1
ATOM 1763 N N . ARG A 1 218 ? 11.105 4.791 7.228 1.00 85.56 218 ARG A N 1
ATOM 1764 C CA . ARG A 1 218 ? 12.339 5.084 6.476 1.00 85.56 218 ARG A CA 1
ATOM 1765 C C . ARG A 1 218 ? 12.646 4.070 5.388 1.00 85.56 218 ARG A C 1
ATOM 1767 O O . ARG A 1 218 ? 13.234 4.418 4.365 1.00 85.56 218 ARG A O 1
ATOM 1774 N N . ALA A 1 219 ? 12.283 2.808 5.596 1.00 88.88 219 ALA A N 1
ATOM 1775 C CA . ALA A 1 219 ? 12.407 1.801 4.550 1.00 88.88 219 ALA A CA 1
ATOM 1776 C C . ALA A 1 219 ? 11.380 2.014 3.436 1.00 88.88 219 ALA A C 1
ATOM 1778 O O . ALA A 1 219 ? 11.675 1.751 2.271 1.00 88.88 219 ALA A O 1
ATOM 1779 N N . LEU A 1 220 ? 10.195 2.517 3.786 1.00 88.25 220 LEU A N 1
ATOM 1780 C CA . LEU A 1 220 ? 9.143 2.871 2.840 1.00 88.25 220 LEU A CA 1
ATOM 1781 C C . LEU A 1 220 ? 9.352 4.233 2.186 1.00 88.25 220 LEU A C 1
ATOM 1783 O O . LEU A 1 220 ? 8.807 4.451 1.109 1.00 88.25 220 LEU A O 1
ATOM 1787 N N . SER A 1 221 ? 10.145 5.128 2.770 1.00 84.25 221 SER A N 1
ATOM 1788 C CA . SER A 1 221 ? 10.300 6.499 2.292 1.00 84.25 221 SER A CA 1
ATOM 1789 C C . SER A 1 221 ? 11.637 6.776 1.598 1.00 84.25 221 SER A C 1
ATOM 1791 O O . SER A 1 221 ? 12.649 6.099 1.810 1.00 84.25 221 SER A O 1
ATOM 1793 N N . ALA A 1 222 ? 11.619 7.762 0.701 1.00 69.81 222 ALA A N 1
ATOM 1794 C CA . ALA A 1 222 ? 12.816 8.396 0.148 1.00 69.81 222 ALA A CA 1
ATOM 1795 C C . ALA A 1 222 ? 13.236 9.623 0.979 1.00 69.81 222 ALA A C 1
ATOM 1797 O O . ALA A 1 222 ? 14.426 9.915 1.101 1.00 69.81 222 ALA A O 1
ATOM 1798 N N . SER A 1 223 ? 12.260 10.305 1.581 1.00 62.38 223 SER A N 1
ATOM 1799 C CA . SER A 1 223 ? 12.424 11.423 2.505 1.00 62.38 223 SER A CA 1
ATOM 1800 C C . SER A 1 223 ? 11.236 11.476 3.482 1.00 62.38 223 SER A C 1
ATOM 1802 O O . SER A 1 223 ? 10.124 11.055 3.143 1.00 62.38 223 SER A O 1
ATOM 1804 N N . GLU A 1 224 ? 11.466 11.962 4.707 1.00 60.59 224 GLU A N 1
ATOM 1805 C CA . GLU A 1 224 ? 10.430 12.091 5.743 1.00 60.59 224 GLU A CA 1
ATOM 1806 C C . GLU A 1 224 ? 10.250 13.559 6.139 1.00 60.59 224 GLU A C 1
ATOM 1808 O O . GLU A 1 224 ? 11.206 14.223 6.544 1.00 60.59 224 GLU A O 1
ATOM 1813 N N . GLU A 1 225 ? 9.010 14.047 6.078 1.00 55.12 225 GLU A N 1
ATOM 1814 C CA . GLU A 1 225 ? 8.604 15.317 6.677 1.00 55.12 225 GLU A CA 1
ATOM 1815 C C . GLU A 1 225 ? 7.566 15.028 7.755 1.00 55.12 225 GLU A C 1
ATOM 1817 O O . GLU A 1 225 ? 6.442 14.613 7.480 1.00 55.12 225 GLU A O 1
ATOM 1822 N N . VAL A 1 226 ? 7.943 15.253 9.007 1.00 51.94 226 VAL A N 1
ATOM 1823 C CA . VAL A 1 226 ? 7.094 14.926 10.150 1.00 51.94 226 VAL A CA 1
ATOM 1824 C C . VAL A 1 226 ? 6.437 16.204 10.672 1.00 51.94 226 VAL A C 1
ATOM 1826 O O . VAL A 1 226 ? 7.125 17.101 11.162 1.00 51.94 226 VAL A O 1
ATOM 1829 N N . GLN A 1 227 ? 5.107 16.287 10.575 1.00 55.50 227 GLN A N 1
ATOM 1830 C CA . GLN A 1 227 ? 4.291 17.352 11.169 1.00 55.50 227 GLN A CA 1
ATOM 1831 C C . GLN A 1 227 ? 3.401 16.769 12.279 1.00 55.50 227 GLN A C 1
ATOM 1833 O O . GLN A 1 227 ? 3.010 15.607 12.234 1.00 55.50 227 GLN A O 1
ATOM 1838 N N . GLN A 1 228 ? 3.070 17.560 13.305 1.00 57.19 228 GLN A N 1
ATOM 1839 C CA . GLN A 1 228 ? 2.257 17.073 14.428 1.00 57.19 228 GLN A CA 1
ATOM 1840 C C . GLN A 1 228 ? 0.896 16.541 13.948 1.00 57.19 228 GLN A C 1
ATOM 1842 O O . GLN A 1 228 ? 0.123 17.272 13.337 1.00 57.19 228 GLN A O 1
ATOM 1847 N N . GLY A 1 229 ? 0.606 15.270 14.247 1.00 59.31 229 GLY A N 1
ATOM 1848 C CA . GLY A 1 229 ? -0.666 14.615 13.912 1.00 59.31 229 GLY A CA 1
ATOM 1849 C C . GLY A 1 229 ? -0.831 14.195 12.445 1.00 59.31 229 GLY A C 1
ATOM 1850 O O . GLY A 1 229 ? -1.826 13.551 12.124 1.00 59.31 229 GLY A O 1
ATOM 1851 N N . ILE A 1 230 ? 0.139 14.508 11.577 1.00 66.81 230 ILE A N 1
ATOM 1852 C CA . ILE A 1 230 ? 0.152 14.102 10.168 1.00 66.81 230 ILE A CA 1
ATOM 1853 C C . ILE A 1 230 ? 1.457 13.369 9.893 1.00 66.81 230 ILE A C 1
ATOM 1855 O O . ILE A 1 230 ? 2.541 13.955 9.924 1.00 66.81 230 ILE A O 1
ATOM 1859 N N . LEU A 1 231 ? 1.352 12.083 9.574 1.00 81.25 231 LEU A N 1
ATOM 1860 C CA . LEU A 1 231 ? 2.499 11.332 9.095 1.00 81.25 231 LEU A CA 1
ATOM 1861 C C . LEU A 1 231 ? 2.552 11.429 7.571 1.00 81.25 231 LEU A C 1
ATOM 1863 O O . LEU A 1 231 ? 1.784 10.767 6.870 1.00 81.25 231 LEU A O 1
ATOM 1867 N N . LYS A 1 232 ? 3.463 12.267 7.074 1.00 87.75 232 LYS A N 1
ATOM 1868 C CA . LYS A 1 232 ? 3.706 12.482 5.650 1.00 87.75 232 LYS A CA 1
ATOM 1869 C C . LYS A 1 232 ? 5.063 11.918 5.251 1.00 87.75 232 LYS A C 1
ATOM 1871 O O . LYS A 1 232 ? 6.069 12.168 5.909 1.00 87.75 232 LYS A O 1
ATOM 1876 N N . TYR A 1 233 ? 5.105 11.190 4.144 1.00 87.50 233 TYR A N 1
ATOM 1877 C CA . TYR A 1 233 ? 6.368 10.725 3.579 1.00 87.50 233 TYR A CA 1
ATOM 1878 C C . TYR A 1 233 ? 6.314 10.635 2.057 1.00 87.50 233 TYR A C 1
ATOM 1880 O O . TYR A 1 233 ? 5.249 10.448 1.464 1.00 87.50 233 TYR A O 1
ATOM 1888 N N . GLU A 1 234 ? 7.482 10.762 1.428 1.00 90.00 234 GLU A N 1
ATOM 1889 C CA . GLU A 1 234 ? 7.665 10.475 0.007 1.00 90.00 234 GLU A CA 1
ATOM 1890 C C . GLU A 1 234 ? 7.839 8.962 -0.168 1.00 90.00 234 GLU A C 1
ATOM 1892 O O . GLU A 1 234 ? 8.853 8.424 0.286 1.00 90.00 234 GLU A O 1
ATOM 1897 N N . PRO A 1 235 ? 6.889 8.242 -0.790 1.00 89.50 235 PRO A N 1
ATOM 1898 C CA . PRO A 1 235 ? 6.986 6.796 -0.914 1.00 89.50 235 PRO A CA 1
ATOM 1899 C C . PRO A 1 235 ? 8.123 6.395 -1.857 1.00 89.50 235 PRO A C 1
ATOM 1901 O O . PRO A 1 235 ? 8.280 6.931 -2.957 1.00 89.50 235 PRO A O 1
ATOM 1904 N N . ARG A 1 236 ? 8.885 5.364 -1.488 1.00 88.06 236 ARG A N 1
ATOM 1905 C CA . ARG A 1 236 ? 9.803 4.713 -2.419 1.00 88.06 236 ARG A CA 1
ATOM 1906 C C . ARG A 1 236 ? 9.004 4.112 -3.564 1.00 88.06 236 ARG A C 1
ATOM 1908 O O . ARG A 1 236 ? 8.156 3.242 -3.370 1.00 88.06 236 ARG A O 1
ATOM 1915 N N . ARG A 1 237 ? 9.385 4.497 -4.781 1.00 84.00 237 ARG A N 1
ATOM 1916 C CA . ARG A 1 237 ? 8.789 4.045 -6.053 1.00 84.00 237 ARG A CA 1
ATOM 1917 C C . ARG A 1 237 ? 8.947 2.545 -6.325 1.00 84.00 237 ARG A C 1
ATOM 1919 O O . ARG A 1 237 ? 8.531 2.073 -7.379 1.00 84.00 237 ARG A O 1
ATOM 1926 N N . GLN A 1 238 ? 9.642 1.824 -5.453 1.00 85.12 238 GLN A N 1
ATOM 1927 C CA . GLN A 1 238 ? 9.887 0.394 -5.588 1.00 85.12 238 GLN A CA 1
ATOM 1928 C C . GLN A 1 238 ? 8.744 -0.462 -5.028 1.00 85.12 238 GLN A C 1
ATOM 1930 O O . GLN A 1 238 ? 8.635 -1.618 -5.420 1.00 85.12 238 GLN A O 1
ATOM 1935 N N . PHE A 1 239 ? 7.903 0.109 -4.161 1.00 89.56 239 PHE A N 1
ATOM 1936 C CA . PHE A 1 239 ? 6.755 -0.569 -3.565 1.00 89.56 239 PHE A CA 1
ATOM 1937 C C . PHE A 1 239 ? 5.444 -0.013 -4.119 1.00 89.56 239 PHE A C 1
ATOM 1939 O O . PHE A 1 239 ? 5.314 1.192 -4.356 1.00 89.56 239 PHE A O 1
ATOM 1946 N N . SER A 1 240 ? 4.465 -0.894 -4.298 1.00 88.81 240 SER A N 1
ATOM 1947 C CA . SER A 1 240 ? 3.101 -0.537 -4.670 1.00 88.81 240 SER A CA 1
ATOM 1948 C C . SER A 1 240 ? 2.408 0.280 -3.580 1.00 88.81 240 SER A C 1
ATOM 1950 O O . SER A 1 240 ? 2.714 0.178 -2.390 1.00 88.81 240 SER A O 1
ATOM 1952 N N . PHE A 1 241 ? 1.420 1.081 -3.983 1.00 88.81 241 PHE A N 1
ATOM 1953 C CA . PHE A 1 241 ? 0.611 1.858 -3.046 1.00 88.81 241 PHE A CA 1
ATOM 1954 C C . PHE A 1 241 ? -0.097 0.963 -2.014 1.00 88.81 241 PHE A C 1
ATOM 1956 O O . PHE A 1 241 ? -0.091 1.268 -0.824 1.00 88.81 241 PHE A O 1
ATOM 1963 N N . GLY A 1 242 ? -0.620 -0.192 -2.443 1.00 91.19 242 GLY A N 1
ATOM 1964 C CA . GLY A 1 242 ? -1.227 -1.174 -1.541 1.00 91.19 242 GLY A CA 1
ATOM 1965 C C . GLY A 1 242 ? -0.253 -1.701 -0.481 1.00 91.19 242 GLY A C 1
ATOM 1966 O O . GLY A 1 242 ? -0.645 -1.882 0.669 1.00 91.19 242 GLY A O 1
ATOM 1967 N N . PHE A 1 243 ? 1.028 -1.879 -0.824 1.00 93.75 243 PHE A N 1
ATOM 1968 C CA . PHE A 1 243 ? 2.054 -2.296 0.135 1.00 93.75 243 PHE A CA 1
ATOM 1969 C C . PHE A 1 243 ? 2.361 -1.210 1.181 1.00 93.75 243 PHE A C 1
ATOM 1971 O O . PHE A 1 243 ? 2.467 -1.514 2.371 1.00 93.75 243 PHE A O 1
ATOM 1978 N N . HIS A 1 244 ? 2.431 0.062 0.764 1.00 93.81 244 HIS A N 1
ATOM 1979 C CA . HIS A 1 244 ? 2.548 1.204 1.687 1.00 93.81 244 HIS A CA 1
ATOM 1980 C C . HIS A 1 244 ? 1.371 1.262 2.666 1.00 93.81 244 HIS A C 1
ATOM 1982 O O . HIS A 1 244 ? 1.567 1.437 3.871 1.00 93.81 244 HIS A O 1
ATOM 1988 N N . LEU A 1 245 ? 0.148 1.067 2.161 1.00 94.69 245 LEU A N 1
ATOM 1989 C CA . LEU A 1 245 ? -1.056 1.039 2.989 1.00 94.69 245 LEU A CA 1
ATOM 1990 C C . LEU A 1 245 ? -1.093 -0.144 3.954 1.00 94.69 245 LEU A C 1
ATOM 1992 O O . LEU A 1 245 ? -1.475 0.046 5.105 1.00 94.69 245 LEU A O 1
ATOM 1996 N N . LEU A 1 246 ? -0.670 -1.335 3.524 1.00 96.06 246 LEU A N 1
ATOM 1997 C CA . LEU A 1 246 ? -0.593 -2.521 4.379 1.00 96.06 246 LEU A CA 1
ATOM 1998 C C . LEU A 1 246 ? 0.278 -2.271 5.613 1.00 96.06 246 LEU A C 1
ATOM 2000 O O . LEU A 1 246 ? -0.166 -2.495 6.740 1.00 96.06 246 LEU A O 1
ATOM 2004 N N . LEU A 1 247 ? 1.509 -1.799 5.410 1.00 95.81 247 LEU A N 1
ATOM 2005 C CA . LEU A 1 247 ? 2.443 -1.574 6.514 1.00 95.81 247 LEU A CA 1
ATOM 2006 C C . LEU A 1 247 ? 2.017 -0.401 7.395 1.00 95.81 247 LEU A C 1
ATOM 2008 O O . LEU A 1 247 ? 2.078 -0.515 8.619 1.00 95.81 247 LEU A O 1
ATOM 2012 N N . GLY A 1 248 ? 1.523 0.688 6.799 1.00 94.38 248 GLY A N 1
ATOM 2013 C CA . GLY A 1 248 ? 0.949 1.792 7.563 1.00 94.38 248 GLY A CA 1
ATOM 2014 C C . GLY A 1 248 ? -0.220 1.329 8.435 1.00 94.38 248 GLY A C 1
ATOM 2015 O O . GLY A 1 248 ? -0.215 1.567 9.641 1.00 94.38 248 GLY A O 1
ATOM 2016 N N . ALA A 1 249 ? -1.169 0.577 7.872 1.00 95.88 249 ALA A N 1
ATOM 2017 C CA . ALA A 1 249 ? -2.304 0.028 8.610 1.00 95.88 249 ALA A CA 1
ATOM 2018 C C . ALA A 1 249 ? -1.850 -0.894 9.752 1.00 95.88 249 ALA A C 1
ATOM 2020 O O . ALA A 1 249 ? -2.345 -0.763 10.868 1.00 95.88 249 ALA A O 1
ATOM 2021 N N . ALA A 1 250 ? -0.870 -1.773 9.521 1.00 96.69 250 ALA A N 1
ATOM 2022 C CA . ALA A 1 250 ? -0.340 -2.655 10.563 1.00 96.69 250 ALA A CA 1
ATOM 2023 C C . ALA A 1 250 ? 0.265 -1.861 11.737 1.00 96.69 250 ALA A C 1
ATOM 2025 O O . ALA A 1 250 ? 0.035 -2.186 12.903 1.00 96.69 250 ALA A O 1
ATOM 2026 N N . ILE A 1 251 ? 0.994 -0.779 11.438 1.00 94.38 251 ILE A N 1
ATOM 2027 C CA . ILE A 1 251 ? 1.541 0.135 12.449 1.00 94.38 251 ILE A CA 1
ATOM 2028 C C . ILE A 1 251 ? 0.413 0.812 13.237 1.00 94.38 251 ILE A C 1
ATOM 2030 O O . ILE A 1 251 ? 0.449 0.816 14.468 1.00 94.38 251 ILE A O 1
ATOM 2034 N N . PHE A 1 252 ? -0.607 1.342 12.557 1.00 92.75 252 PHE A N 1
ATOM 2035 C CA . PHE A 1 252 ? -1.758 1.955 13.222 1.00 92.75 252 PHE A CA 1
ATOM 2036 C C . PHE A 1 252 ? -2.525 0.951 14.091 1.00 92.75 252 PHE A C 1
ATOM 2038 O O . PHE A 1 252 ? -2.878 1.279 15.224 1.00 92.75 252 PHE A O 1
ATOM 2045 N N . ALA A 1 253 ? -2.715 -0.286 13.631 1.00 96.31 253 ALA A N 1
ATOM 2046 C CA . ALA A 1 253 ? -3.346 -1.341 14.419 1.00 96.31 253 ALA A CA 1
ATOM 2047 C C . ALA A 1 253 ? -2.578 -1.622 15.724 1.00 96.31 253 ALA A C 1
ATOM 2049 O O . ALA A 1 253 ? -3.179 -1.727 16.789 1.00 96.31 253 ALA A O 1
ATOM 2050 N N . GLU A 1 254 ? -1.246 -1.653 15.685 1.00 96.12 254 GLU A N 1
ATOM 2051 C CA . GLU A 1 254 ? -0.401 -1.840 16.873 1.00 96.12 254 GLU A CA 1
ATOM 2052 C C . GLU A 1 254 ? -0.419 -0.650 17.835 1.00 96.12 254 GLU A C 1
ATOM 2054 O O . GLU A 1 254 ? -0.371 -0.830 19.058 1.00 96.12 254 GLU A O 1
ATOM 2059 N N . ILE A 1 255 ? -0.504 0.569 17.305 1.00 93.62 255 ILE A N 1
ATOM 2060 C CA . ILE A 1 255 ? -0.669 1.785 18.106 1.00 93.62 255 ILE A CA 1
ATOM 2061 C C . ILE A 1 255 ? -1.990 1.721 18.874 1.00 93.62 255 ILE A C 1
ATOM 2063 O O . ILE A 1 255 ? -1.985 1.856 20.100 1.00 93.62 255 ILE A O 1
ATOM 2067 N N . TRP A 1 256 ? -3.094 1.452 18.175 1.00 94.94 256 TRP A N 1
ATOM 2068 C CA . TRP A 1 256 ? -4.425 1.351 18.771 1.00 94.94 256 TRP A CA 1
ATOM 2069 C C . TRP A 1 256 ? -4.538 0.165 19.728 1.00 94.94 256 TRP A C 1
ATOM 2071 O O . TRP A 1 256 ? -5.048 0.324 20.833 1.00 94.94 256 TRP A O 1
ATOM 2081 N N . SER A 1 257 ? -3.970 -0.988 19.370 1.00 96.88 257 SER A N 1
ATOM 2082 C CA . SER A 1 257 ? -3.887 -2.159 20.247 1.00 96.88 257 SER A CA 1
ATOM 2083 C C . SER A 1 257 ? -3.166 -1.825 21.547 1.00 96.88 257 SER A C 1
ATOM 2085 O O . SER A 1 257 ? -3.672 -2.155 22.615 1.00 96.88 257 SER A O 1
ATOM 2087 N N . THR A 1 258 ? -2.037 -1.108 21.486 1.00 95.44 258 THR A N 1
ATOM 2088 C CA . THR A 1 258 ? -1.342 -0.696 22.712 1.00 95.44 258 THR A CA 1
ATOM 2089 C C . THR A 1 258 ? -2.190 0.277 23.536 1.00 95.44 258 THR A C 1
ATOM 2091 O O . THR A 1 258 ? -2.287 0.123 24.752 1.00 95.44 258 THR A O 1
ATOM 2094 N N . LEU A 1 259 ? -2.790 1.288 22.902 1.00 94.56 259 LEU A N 1
ATOM 2095 C CA . LEU A 1 259 ? -3.610 2.270 23.613 1.00 94.56 259 LEU A CA 1
ATOM 2096 C C . LEU A 1 259 ? -4.761 1.584 24.361 1.00 94.56 259 LEU A C 1
ATOM 2098 O O . LEU A 1 259 ? -4.962 1.835 25.546 1.00 94.56 259 LEU A O 1
ATOM 2102 N N . VAL A 1 260 ? -5.462 0.671 23.686 1.00 96.44 260 VAL A N 1
ATOM 2103 C CA . VAL A 1 260 ? -6.525 -0.146 24.279 1.00 96.44 260 VAL A CA 1
ATOM 2104 C C . VAL A 1 260 ? -5.995 -0.981 25.444 1.00 96.44 260 VAL A C 1
ATOM 2106 O O . VAL A 1 260 ? -6.605 -0.970 26.510 1.00 96.44 260 VAL A O 1
ATOM 2109 N N . SER A 1 261 ? -4.850 -1.655 25.292 1.00 96.25 261 SER A N 1
ATOM 2110 C CA . SER A 1 261 ? -4.238 -2.419 26.387 1.00 96.25 261 SER A CA 1
ATOM 2111 C C . SER A 1 261 ? -3.975 -1.548 27.617 1.00 96.25 261 SER A C 1
ATOM 2113 O O . SER A 1 261 ? -4.402 -1.912 28.708 1.00 96.25 261 SER A O 1
ATOM 2115 N N . HIS A 1 262 ? -3.373 -0.366 27.451 1.00 95.12 262 HIS A N 1
ATOM 2116 C CA . HIS A 1 262 ? -3.128 0.553 28.567 1.00 95.12 262 HIS A CA 1
ATOM 2117 C C . HIS A 1 262 ? -4.421 1.026 29.244 1.00 95.12 262 HIS A C 1
ATOM 2119 O O . HIS A 1 262 ? -4.506 1.050 30.473 1.00 95.12 262 HIS A O 1
ATOM 2125 N N . LEU A 1 263 ? -5.453 1.353 28.458 1.00 94.25 263 LEU A N 1
ATOM 2126 C CA . LEU A 1 263 ? -6.762 1.748 28.983 1.00 94.25 263 LEU A CA 1
ATOM 2127 C C . LEU A 1 263 ? -7.430 0.618 29.784 1.00 94.25 263 LEU A C 1
ATOM 2129 O O . LEU A 1 263 ? -8.039 0.881 30.821 1.00 94.25 263 LEU A O 1
ATOM 2133 N N . ILE A 1 264 ? -7.298 -0.636 29.342 1.00 94.56 264 ILE A N 1
ATOM 2134 C CA . ILE A 1 264 ? -7.854 -1.809 30.035 1.00 94.56 264 ILE A CA 1
ATOM 2135 C C . ILE A 1 264 ? -7.078 -2.133 31.316 1.00 94.56 264 ILE A C 1
ATOM 2137 O O . ILE A 1 264 ? -7.694 -2.502 32.322 1.00 94.56 264 ILE A O 1
ATOM 2141 N N . GLU A 1 265 ? -5.749 -2.031 31.275 1.00 93.69 265 GLU A N 1
ATOM 2142 C CA . GLU A 1 265 ? -4.856 -2.365 32.387 1.00 93.69 265 GLU A CA 1
ATOM 2143 C C . GLU A 1 265 ? -4.956 -1.348 33.528 1.00 93.69 265 GLU A C 1
ATOM 2145 O O . GLU A 1 265 ? -5.146 -1.740 34.679 1.00 93.69 265 GLU A O 1
ATOM 2150 N N . GLU A 1 266 ? -4.867 -0.049 33.223 1.00 92.44 266 GLU A N 1
ATOM 2151 C CA . GLU A 1 266 ? -4.874 1.002 34.250 1.00 92.44 266 GLU A CA 1
ATOM 2152 C C . GLU A 1 266 ? -6.284 1.466 34.635 1.00 92.44 266 GLU A C 1
ATOM 2154 O O . GLU A 1 266 ? -6.465 1.998 35.730 1.00 92.44 266 GLU A O 1
ATOM 2159 N N . ARG A 1 267 ? -7.284 1.258 33.764 1.00 89.12 267 ARG A N 1
ATOM 2160 C CA . ARG A 1 267 ? -8.684 1.696 33.947 1.00 89.12 267 ARG A CA 1
ATOM 2161 C C . ARG A 1 267 ? -8.800 3.132 34.475 1.00 89.12 267 ARG A C 1
ATOM 2163 O O . ARG A 1 267 ? -9.447 3.354 35.505 1.00 89.12 267 ARG A O 1
ATOM 2170 N N . PRO A 1 268 ? -8.164 4.109 33.809 1.00 88.50 268 PRO A N 1
ATOM 2171 C CA . PRO A 1 268 ? -8.179 5.480 34.287 1.00 88.50 268 PRO A CA 1
ATOM 2172 C C . PRO A 1 268 ? -9.610 6.021 34.336 1.00 88.50 268 PRO A C 1
ATOM 2174 O O . PRO A 1 268 ? -10.427 5.750 33.454 1.00 88.50 268 PRO A O 1
ATOM 2177 N N . GLY A 1 269 ? -9.920 6.819 35.359 1.00 85.44 269 GLY A N 1
ATOM 2178 C CA . GLY A 1 269 ? -11.182 7.556 35.380 1.00 85.44 269 GLY A CA 1
ATOM 2179 C C . GLY A 1 269 ? -11.239 8.538 34.206 1.00 85.44 269 GLY A C 1
ATOM 2180 O O . GLY A 1 269 ? -10.215 9.087 33.816 1.00 85.44 269 GLY A O 1
ATOM 2181 N N . THR A 1 270 ? -12.426 8.828 33.665 1.00 80.19 270 THR A N 1
ATOM 2182 C CA . THR A 1 270 ? -12.604 9.659 32.451 1.00 80.19 270 THR A CA 1
ATOM 2183 C C . THR A 1 270 ? -11.885 11.016 32.504 1.00 80.19 270 THR A C 1
ATOM 2185 O O . THR A 1 270 ? -11.436 11.522 31.481 1.00 80.19 270 THR A O 1
ATOM 2188 N N . LYS A 1 271 ? -11.741 11.606 33.699 1.00 83.12 271 LYS A N 1
ATOM 2189 C CA . LYS A 1 271 ? -11.034 12.883 33.911 1.00 83.12 271 LYS A CA 1
ATOM 2190 C C . LYS A 1 271 ? -9.504 12.763 33.895 1.00 83.12 271 LYS A C 1
ATOM 2192 O O . LYS A 1 271 ? -8.836 13.770 33.712 1.00 83.12 271 LYS A O 1
ATOM 2197 N N . GLU A 1 272 ? -8.970 11.563 34.096 1.00 89.44 272 GLU A N 1
ATOM 2198 C CA . GLU A 1 272 ? -7.533 11.260 34.153 1.00 89.44 272 GLU A CA 1
ATOM 2199 C C . GLU A 1 272 ? -7.004 10.685 32.832 1.00 89.44 272 GLU A C 1
ATOM 2201 O O . GLU A 1 272 ? -5.795 10.631 32.628 1.00 89.44 272 GLU A O 1
ATOM 2206 N N . VAL A 1 273 ? -7.894 10.260 31.924 1.00 89.75 273 VAL A N 1
ATOM 2207 C CA . VAL A 1 273 ? -7.537 9.636 30.637 1.00 89.75 273 VAL A CA 1
ATOM 2208 C C . VAL A 1 273 ? -6.536 10.486 29.852 1.00 89.75 273 VAL A C 1
ATOM 2210 O O . VAL A 1 273 ? -5.549 9.957 29.352 1.00 89.75 273 VAL A O 1
ATOM 2213 N N . GLU A 1 274 ? -6.759 11.799 29.765 1.00 90.62 274 GLU A N 1
ATOM 2214 C CA . GLU A 1 274 ? -5.869 12.709 29.036 1.00 90.62 274 GLU A CA 1
ATOM 2215 C C . GLU A 1 274 ? -4.441 12.693 29.596 1.00 90.62 274 GLU A C 1
ATOM 2217 O O . GLU A 1 274 ? -3.484 12.449 28.861 1.00 90.62 274 GLU A O 1
ATOM 2222 N N . GLU A 1 275 ? -4.306 12.910 30.905 1.00 91.50 275 GLU A N 1
ATOM 2223 C CA . GLU A 1 275 ? -3.016 12.937 31.599 1.00 91.50 275 GLU A CA 1
ATOM 2224 C C . GLU A 1 275 ? -2.299 11.585 31.480 1.00 91.50 275 GLU A C 1
ATOM 2226 O O . GLU A 1 275 ? -1.092 11.518 31.248 1.00 91.50 275 GLU A O 1
ATOM 2231 N N . ARG A 1 276 ? -3.050 10.482 31.564 1.00 93.88 276 ARG A N 1
ATOM 2232 C CA . ARG A 1 276 ? -2.513 9.123 31.428 1.00 93.88 276 ARG A CA 1
ATOM 2233 C C . ARG A 1 276 ? -1.955 8.863 30.036 1.00 93.88 276 ARG A C 1
ATOM 2235 O O . ARG A 1 276 ? -0.827 8.391 29.922 1.00 93.88 276 ARG A O 1
ATOM 2242 N N . ILE A 1 277 ? -2.675 9.256 28.986 1.00 92.06 277 ILE A N 1
ATOM 2243 C CA . ILE A 1 277 ? -2.197 9.131 27.602 1.00 92.06 277 ILE A CA 1
ATOM 2244 C C . ILE A 1 277 ? -0.937 9.977 27.370 1.00 92.06 277 ILE A C 1
ATOM 2246 O O . ILE A 1 277 ? -0.005 9.524 26.697 1.00 92.06 277 ILE A O 1
ATOM 2250 N N . GLN A 1 278 ? -0.858 11.173 27.960 1.00 91.69 278 GLN A N 1
ATOM 2251 C CA . GLN A 1 278 ? 0.351 12.003 27.907 1.00 91.69 278 GLN A CA 1
ATOM 2252 C C . GLN A 1 278 ? 1.533 11.326 28.618 1.00 91.69 278 GLN A C 1
ATOM 2254 O O . GLN A 1 278 ? 2.629 11.253 28.060 1.00 91.69 278 GLN A O 1
ATOM 2259 N N . ASN A 1 279 ? 1.312 10.744 29.799 1.00 92.38 279 ASN A N 1
ATOM 2260 C CA . ASN A 1 279 ? 2.347 10.018 30.537 1.00 92.38 279 ASN A CA 1
ATOM 2261 C C . ASN A 1 279 ? 2.844 8.780 29.770 1.00 92.38 279 ASN A C 1
ATOM 2263 O O . ASN A 1 279 ? 4.053 8.552 29.678 1.00 92.38 279 ASN A O 1
ATOM 2267 N N . TRP A 1 280 ? 1.941 8.008 29.156 1.00 92.00 280 TRP A N 1
ATOM 2268 C CA . TRP A 1 280 ? 2.304 6.864 28.308 1.00 92.00 280 TRP A CA 1
ATOM 2269 C C . TRP A 1 280 ? 3.045 7.274 27.039 1.00 92.00 280 TRP A C 1
ATOM 2271 O O . TRP A 1 280 ? 3.881 6.524 26.544 1.00 92.00 280 TRP A O 1
ATOM 2281 N N . SER A 1 281 ? 2.749 8.457 26.500 1.00 87.62 281 SER A N 1
ATOM 2282 C CA . SER A 1 281 ? 3.476 9.027 25.363 1.00 87.62 281 SER A CA 1
ATOM 2283 C C . SER A 1 281 ? 4.923 9.366 25.728 1.00 87.62 281 SER A C 1
ATOM 2285 O O . SER A 1 281 ? 5.836 9.094 24.951 1.00 87.62 281 SER A O 1
ATOM 2287 N N . GLN A 1 282 ? 5.149 9.916 26.925 1.00 85.81 282 GLN A N 1
ATOM 2288 C CA . GLN A 1 282 ? 6.478 10.315 27.400 1.00 85.81 282 GLN A CA 1
ATOM 2289 C C . GLN A 1 282 ? 7.353 9.130 27.823 1.00 85.81 282 GLN A C 1
ATOM 2291 O O . GLN A 1 282 ? 8.572 9.182 27.665 1.00 85.81 282 GLN A O 1
ATOM 2296 N N . SER A 1 283 ? 6.752 8.055 28.337 1.00 81.75 283 SER A N 1
ATOM 2297 C CA . SER A 1 283 ? 7.477 6.854 28.769 1.00 81.75 283 SER A CA 1
ATOM 2298 C C . SER A 1 283 ? 7.923 5.948 27.615 1.00 81.75 283 SER A C 1
ATOM 2300 O O . SER A 1 283 ? 8.567 4.921 27.847 1.00 81.75 283 SER A O 1
ATOM 2302 N N . GLN A 1 284 ? 7.622 6.311 26.363 1.00 72.19 284 GLN A N 1
ATOM 2303 C CA . GLN A 1 284 ? 7.992 5.501 25.207 1.00 72.19 284 GLN A CA 1
ATOM 2304 C C . GLN A 1 284 ? 9.506 5.431 25.011 1.00 72.19 284 GLN A C 1
ATOM 2306 O O . GLN A 1 284 ? 10.202 6.433 24.838 1.00 72.19 284 GLN A O 1
ATOM 2311 N N . THR A 1 285 ? 10.012 4.201 24.959 1.00 64.88 285 THR A N 1
ATOM 2312 C CA . THR A 1 285 ? 11.400 3.925 24.604 1.00 64.88 285 THR A CA 1
ATOM 2313 C C . THR A 1 285 ? 11.613 4.220 23.123 1.00 64.88 285 THR A C 1
ATOM 2315 O O . THR A 1 285 ? 11.003 3.587 22.260 1.00 64.88 285 THR A O 1
ATOM 2318 N N . LYS A 1 286 ? 12.497 5.174 22.820 1.00 69.00 286 LYS A N 1
ATOM 2319 C CA . LYS A 1 286 ? 12.989 5.386 21.456 1.00 69.00 286 LYS A CA 1
ATOM 2320 C C . LYS A 1 286 ? 13.935 4.241 21.115 1.00 69.00 286 LYS A C 1
ATOM 2322 O O . LYS A 1 286 ? 14.920 4.037 21.821 1.00 69.00 286 LYS A O 1
ATOM 2327 N N . LEU A 1 287 ? 13.614 3.482 20.073 1.00 66.44 287 LEU A N 1
ATOM 2328 C CA . LEU A 1 287 ? 14.503 2.433 19.580 1.00 66.44 287 LEU A CA 1
ATOM 2329 C C . LEU A 1 287 ? 15.625 3.057 18.749 1.00 66.44 287 LEU A C 1
ATOM 2331 O O . LEU A 1 287 ? 15.432 4.095 18.112 1.00 66.44 287 LEU A O 1
ATOM 2335 N N . GLU A 1 288 ? 16.796 2.420 18.744 1.00 68.38 288 GLU A N 1
ATOM 2336 C CA . GLU A 1 288 ? 17.826 2.741 17.760 1.00 68.38 288 GLU A CA 1
ATOM 2337 C C . GLU A 1 288 ? 17.290 2.381 16.376 1.00 68.38 288 GLU A C 1
ATOM 2339 O O . GLU A 1 288 ? 17.032 1.220 16.058 1.00 68.38 288 GLU A O 1
ATOM 2344 N N . LEU A 1 289 ? 17.051 3.412 15.573 1.00 65.81 289 LEU A N 1
ATOM 2345 C CA . LEU A 1 289 ? 16.444 3.262 14.263 1.00 65.81 289 LEU A CA 1
ATOM 2346 C C . LEU A 1 289 ? 17.505 2.752 13.292 1.00 65.81 289 LEU A C 1
ATOM 2348 O O . LEU A 1 289 ? 18.444 3.471 12.944 1.00 65.81 289 LEU A O 1
ATOM 2352 N N . THR A 1 290 ? 17.344 1.505 12.859 1.00 64.62 290 THR A N 1
ATOM 2353 C CA . THR A 1 290 ? 18.102 0.977 11.723 1.00 64.62 290 THR A CA 1
ATOM 2354 C C . THR A 1 290 ? 17.578 1.615 10.438 1.00 64.62 290 THR A C 1
ATOM 2356 O O . THR A 1 290 ? 16.375 1.814 10.275 1.00 64.62 290 THR A O 1
ATOM 2359 N N . ASN A 1 291 ? 18.485 2.003 9.544 1.00 67.44 291 ASN A N 1
ATOM 2360 C CA . ASN A 1 291 ? 18.127 2.623 8.274 1.00 67.44 291 ASN A CA 1
ATOM 2361 C C . ASN A 1 291 ? 18.250 1.592 7.155 1.00 67.44 291 ASN A C 1
ATOM 2363 O O . ASN A 1 291 ? 19.255 0.887 7.096 1.00 67.44 291 ASN A O 1
ATOM 2367 N N . GLY A 1 292 ? 17.284 1.590 6.238 1.00 78.12 292 GLY A N 1
ATOM 2368 C CA . GLY A 1 292 ? 17.327 0.773 5.028 1.00 78.12 292 GLY A CA 1
ATOM 2369 C C . GLY A 1 292 ? 16.215 -0.264 4.965 1.00 78.12 292 GLY A C 1
ATOM 2370 O O . GLY A 1 292 ? 15.371 -0.362 5.854 1.00 78.12 292 GLY A O 1
ATOM 2371 N N . ILE A 1 293 ? 16.194 -1.017 3.868 1.00 87.88 293 ILE A N 1
ATOM 2372 C CA . ILE A 1 293 ? 15.146 -2.001 3.591 1.00 87.88 293 ILE A CA 1
ATOM 2373 C C . ILE A 1 293 ? 15.167 -3.183 4.572 1.00 87.88 293 ILE A C 1
ATOM 2375 O O . ILE A 1 293 ? 14.175 -3.890 4.718 1.00 87.88 293 ILE A O 1
ATOM 2379 N N . GLU A 1 294 ? 16.277 -3.370 5.283 1.00 89.38 294 GLU A N 1
ATOM 2380 C CA . GLU A 1 294 ? 16.494 -4.372 6.321 1.00 89.38 294 GLU A CA 1
ATOM 2381 C C . GLU A 1 294 ? 15.376 -4.382 7.373 1.00 89.38 294 GLU A C 1
ATOM 2383 O O . GLU A 1 294 ? 14.985 -5.457 7.833 1.00 89.38 294 GLU A O 1
ATOM 2388 N N . SER A 1 295 ? 14.819 -3.215 7.722 1.00 89.88 295 SER A N 1
ATOM 2389 C CA . SER A 1 295 ? 13.747 -3.116 8.721 1.00 89.88 295 SER A CA 1
ATOM 2390 C C . SER A 1 295 ? 12.470 -3.849 8.290 1.00 89.88 295 SER A C 1
ATOM 2392 O O . SER A 1 295 ? 11.743 -4.358 9.144 1.00 89.88 295 SER A O 1
ATOM 2394 N N . LEU A 1 296 ? 12.222 -4.001 6.983 1.00 93.00 296 LEU A N 1
ATOM 2395 C CA . LEU A 1 296 ? 11.081 -4.760 6.452 1.00 93.00 296 LEU A CA 1
ATOM 2396 C C . LEU A 1 296 ? 11.266 -6.278 6.589 1.00 93.00 296 LEU A C 1
ATOM 2398 O O . LEU A 1 296 ? 10.286 -7.016 6.621 1.00 93.00 296 LEU A O 1
ATOM 2402 N N . PHE A 1 297 ? 12.513 -6.742 6.700 1.00 93.00 297 PHE A N 1
ATOM 2403 C CA . PHE A 1 297 ? 12.862 -8.156 6.874 1.00 93.00 297 PHE A CA 1
ATOM 2404 C C . PHE A 1 297 ? 13.063 -8.540 8.345 1.00 93.00 297 PHE A C 1
ATOM 2406 O O . PHE A 1 297 ? 13.254 -9.716 8.655 1.00 93.00 297 PHE A O 1
ATOM 2413 N N . ALA A 1 298 ? 13.028 -7.571 9.261 1.00 92.50 298 ALA A N 1
ATOM 2414 C CA . ALA A 1 298 ? 13.155 -7.831 10.684 1.00 92.50 298 ALA A CA 1
ATOM 2415 C C . ALA A 1 298 ? 11.950 -8.630 11.211 1.00 92.50 298 ALA A C 1
ATOM 2417 O O . ALA A 1 298 ? 10.799 -8.326 10.892 1.00 92.50 298 ALA A O 1
ATOM 2418 N N . GLU A 1 299 ? 12.203 -9.595 12.103 1.00 93.12 299 GLU A N 1
ATOM 2419 C CA . GLU A 1 299 ? 11.160 -10.424 12.738 1.00 93.12 299 GLU A CA 1
ATOM 2420 C C . GLU A 1 299 ? 10.039 -9.597 13.363 1.00 93.12 299 GLU A C 1
ATOM 2422 O O . GLU A 1 299 ? 8.869 -9.954 13.286 1.00 93.12 299 GLU A O 1
ATOM 2427 N N . ARG A 1 300 ? 10.390 -8.449 13.944 1.00 92.31 300 ARG A N 1
ATOM 2428 C CA . ARG A 1 300 ? 9.432 -7.510 14.522 1.00 92.31 300 ARG A CA 1
ATOM 2429 C C . ARG A 1 300 ? 8.408 -7.014 13.496 1.00 92.31 300 ARG A C 1
ATOM 2431 O O . ARG A 1 300 ? 7.233 -6.901 13.832 1.00 92.31 300 ARG A O 1
ATOM 2438 N N . THR A 1 301 ? 8.845 -6.699 12.282 1.00 94.50 301 THR A N 1
ATOM 2439 C CA . THR A 1 301 ? 7.984 -6.178 11.212 1.00 94.50 301 THR A CA 1
ATOM 2440 C C . THR A 1 301 ? 7.160 -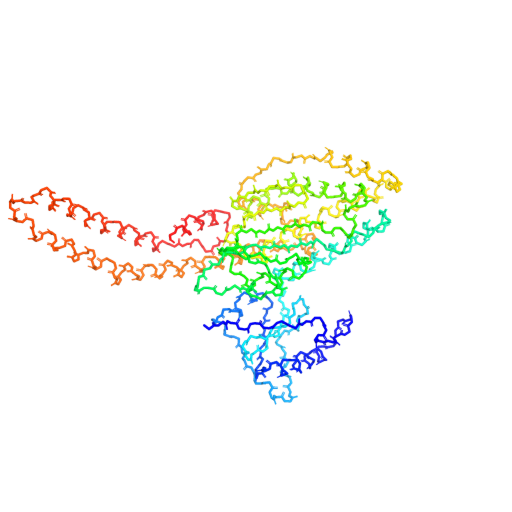7.295 10.583 1.00 94.50 301 THR A C 1
ATOM 2442 O O . THR A 1 301 ? 5.975 -7.114 10.319 1.00 94.50 301 THR A O 1
ATOM 2445 N N . ILE A 1 302 ? 7.747 -8.484 10.431 1.00 96.00 302 ILE A N 1
ATOM 2446 C CA . ILE A 1 302 ? 7.031 -9.683 9.976 1.00 96.00 302 ILE A CA 1
ATOM 2447 C C . ILE A 1 302 ? 5.914 -10.034 10.965 1.00 96.00 302 ILE A C 1
ATOM 2449 O O . ILE A 1 302 ? 4.759 -10.170 10.571 1.00 96.00 302 ILE A O 1
ATOM 2453 N N . HIS A 1 303 ? 6.240 -10.100 12.259 1.00 95.38 303 HIS A N 1
ATOM 2454 C CA . HIS A 1 303 ? 5.275 -10.398 13.312 1.00 95.38 303 HIS A CA 1
ATOM 2455 C C . HIS A 1 303 ? 4.186 -9.329 13.429 1.00 95.38 303 HIS A C 1
ATOM 2457 O O . HIS A 1 303 ? 3.042 -9.665 13.713 1.00 95.38 303 HIS A O 1
ATOM 2463 N N . LEU A 1 304 ? 4.517 -8.055 13.190 1.00 95.88 304 LEU A N 1
ATOM 2464 C CA . LEU A 1 304 ? 3.542 -6.965 13.166 1.00 95.88 304 LEU A CA 1
ATOM 2465 C C . LEU A 1 304 ? 2.435 -7.233 12.138 1.00 95.88 304 LEU A C 1
ATOM 2467 O O . LEU A 1 304 ? 1.258 -7.153 12.476 1.00 95.88 304 LEU A O 1
ATOM 2471 N N . VAL A 1 305 ? 2.806 -7.575 10.902 1.00 96.75 305 VAL A N 1
ATOM 2472 C CA . VAL A 1 305 ? 1.828 -7.857 9.841 1.00 96.75 305 VAL A CA 1
ATOM 2473 C C . VAL A 1 305 ? 1.065 -9.145 10.140 1.00 96.75 305 VAL A C 1
ATOM 2475 O O . VAL A 1 305 ? -0.162 -9.137 10.108 1.00 96.75 305 VAL A O 1
ATOM 2478 N N . ASP A 1 306 ? 1.765 -10.222 10.500 1.00 95.75 306 ASP A N 1
ATOM 2479 C CA . ASP A 1 306 ? 1.152 -11.517 10.818 1.00 95.75 306 ASP A CA 1
ATOM 2480 C C . ASP A 1 306 ? 0.122 -11.402 11.959 1.00 95.75 306 ASP A C 1
ATOM 2482 O O . ASP A 1 306 ? -1.002 -11.891 11.829 1.00 95.75 306 ASP A O 1
ATOM 2486 N N . LYS A 1 307 ? 0.465 -10.683 13.040 1.00 96.31 307 LYS A N 1
ATOM 2487 C CA . LYS A 1 307 ? -0.406 -10.455 14.205 1.00 96.31 307 LYS A CA 1
ATOM 2488 C C . LYS A 1 307 ? -1.758 -9.876 13.797 1.00 96.31 307 LYS A C 1
ATOM 2490 O O . LYS A 1 307 ? -2.786 -10.394 14.222 1.00 96.31 307 LYS A O 1
ATOM 2495 N N . PHE A 1 308 ? -1.764 -8.810 12.998 1.00 96.44 308 PHE A N 1
ATOM 2496 C CA . PHE A 1 308 ? -3.002 -8.097 12.662 1.00 96.44 308 PHE A CA 1
ATOM 2497 C C . PHE A 1 308 ? -3.698 -8.630 11.409 1.00 96.44 308 PHE A C 1
ATOM 2499 O O . PHE A 1 308 ? -4.900 -8.436 11.262 1.00 96.44 308 PHE A O 1
ATOM 2506 N N . ALA A 1 309 ? -2.985 -9.342 10.536 1.00 93.06 309 ALA A N 1
ATOM 2507 C CA . ALA A 1 309 ? -3.599 -10.087 9.442 1.00 93.06 309 ALA A CA 1
ATOM 2508 C C . ALA A 1 309 ? -4.259 -11.397 9.918 1.00 93.06 309 ALA A C 1
ATOM 2510 O O . ALA A 1 309 ? -4.950 -12.043 9.133 1.00 93.06 309 ALA A O 1
ATOM 2511 N N . GLY A 1 310 ? -4.043 -11.808 11.176 1.00 89.94 310 GLY A N 1
ATOM 2512 C CA . GLY A 1 310 ? -4.564 -13.063 11.728 1.00 89.94 310 GLY A CA 1
ATOM 2513 C C . GLY A 1 310 ? -3.836 -14.297 11.188 1.00 89.94 310 GLY A C 1
ATOM 2514 O O . GLY A 1 310 ? -4.455 -15.336 10.962 1.00 89.94 310 GLY A O 1
ATOM 2515 N N . ARG A 1 311 ? -2.529 -14.173 10.932 1.00 87.75 311 ARG A N 1
ATOM 2516 C CA . ARG A 1 311 ? -1.707 -15.170 10.234 1.00 87.75 311 ARG A CA 1
ATOM 2517 C C . ARG A 1 311 ? -0.450 -15.525 11.026 1.00 87.75 311 ARG A C 1
ATOM 2519 O O . ARG A 1 311 ? -0.080 -14.851 11.981 1.00 87.75 311 ARG A O 1
ATOM 2526 N N . THR A 1 312 ? 0.209 -16.608 10.624 1.00 86.50 312 THR A N 1
ATOM 2527 C CA . THR A 1 312 ? 1.472 -17.091 11.221 1.00 86.50 312 THR A CA 1
ATOM 2528 C C . THR A 1 312 ? 2.467 -17.593 10.173 1.00 86.50 312 THR A C 1
ATOM 2530 O O . THR A 1 312 ? 3.478 -18.212 10.504 1.00 86.50 312 THR A O 1
ATOM 2533 N N . ASP A 1 313 ? 2.180 -17.357 8.895 1.00 88.44 313 ASP A N 1
ATOM 2534 C CA . ASP A 1 313 ? 2.930 -17.885 7.760 1.00 88.44 313 ASP A CA 1
ATOM 2535 C C . ASP A 1 313 ? 3.980 -16.908 7.219 1.00 88.44 313 ASP A C 1
ATOM 2537 O O . ASP A 1 313 ? 4.534 -17.141 6.145 1.00 88.44 313 ASP A O 1
ATOM 2541 N N . ARG A 1 314 ? 4.292 -15.838 7.965 1.00 92.88 314 ARG A N 1
ATOM 2542 C CA . ARG A 1 314 ? 5.290 -14.826 7.593 1.00 92.88 314 ARG A CA 1
ATOM 2543 C C . ARG A 1 314 ? 4.939 -14.160 6.266 1.00 92.88 314 ARG A C 1
ATOM 2545 O O . ARG A 1 314 ? 5.797 -13.979 5.396 1.00 92.88 314 ARG A O 1
ATOM 2552 N N . CYS A 1 315 ? 3.670 -13.789 6.112 1.00 92.31 315 CYS A N 1
ATOM 2553 C CA . CYS A 1 315 ? 3.094 -13.352 4.841 1.00 92.31 315 CYS A CA 1
ATOM 2554 C C . CYS A 1 315 ? 3.798 -12.119 4.247 1.00 92.31 315 CYS A C 1
ATOM 2556 O O . CYS A 1 315 ? 3.918 -12.007 3.026 1.00 92.31 315 CYS A O 1
ATOM 2558 N N . LEU A 1 316 ? 4.368 -11.252 5.094 1.00 95.38 316 LEU A N 1
ATOM 2559 C CA . LEU A 1 316 ? 5.146 -10.090 4.660 1.00 95.38 316 LEU A CA 1
ATOM 2560 C C . LEU A 1 316 ? 6.316 -10.458 3.733 1.00 95.38 316 LEU A C 1
ATOM 2562 O O . LEU A 1 316 ? 6.562 -9.746 2.762 1.00 95.38 316 LEU A O 1
ATOM 2566 N N . LEU A 1 317 ? 7.017 -11.570 3.984 1.00 94.06 317 LEU A N 1
ATOM 2567 C CA . LEU A 1 317 ? 8.136 -11.993 3.132 1.00 94.06 317 LEU A CA 1
ATOM 2568 C C . LEU A 1 317 ? 7.658 -12.386 1.731 1.00 94.06 317 LEU A C 1
ATOM 2570 O O . LEU A 1 317 ? 8.297 -12.050 0.738 1.00 94.06 317 LEU A O 1
ATOM 2574 N N . LEU A 1 318 ? 6.500 -13.043 1.646 1.00 92.88 318 LEU A N 1
ATOM 2575 C CA . LEU A 1 318 ? 5.872 -13.385 0.370 1.00 92.88 318 LEU A CA 1
ATOM 2576 C C . LEU A 1 318 ? 5.412 -12.127 -0.376 1.00 92.88 318 LEU A C 1
ATOM 2578 O O . LEU A 1 318 ? 5.496 -12.069 -1.602 1.00 92.88 318 LEU A O 1
ATOM 2582 N N . PHE A 1 319 ? 4.930 -11.114 0.346 1.00 93.75 319 PHE A N 1
ATOM 2583 C CA . PHE A 1 319 ? 4.547 -9.831 -0.244 1.00 93.75 319 PHE A CA 1
ATOM 2584 C C . PHE A 1 319 ? 5.762 -9.068 -0.773 1.00 93.75 319 PHE A C 1
ATOM 2586 O O . PHE A 1 319 ? 5.720 -8.595 -1.906 1.00 93.75 319 PHE A O 1
ATOM 2593 N N . LEU A 1 320 ? 6.858 -9.020 -0.011 1.00 94.50 320 LEU A N 1
ATOM 2594 C CA . LEU A 1 320 ? 8.125 -8.435 -0.453 1.00 94.50 320 LEU A CA 1
ATOM 2595 C C . LEU A 1 320 ? 8.663 -9.137 -1.704 1.00 94.50 320 LEU A C 1
ATOM 2597 O O . LEU A 1 320 ? 9.086 -8.464 -2.636 1.00 94.50 320 LEU A O 1
ATOM 2601 N N . GLU A 1 321 ? 8.592 -10.465 -1.784 1.00 92.94 321 GLU A N 1
ATOM 2602 C CA . GLU A 1 321 ? 9.020 -11.195 -2.985 1.00 92.94 321 GLU A CA 1
ATOM 2603 C C . GLU A 1 321 ? 8.167 -10.832 -4.214 1.00 92.94 321 GLU A C 1
ATOM 2605 O O . GLU A 1 321 ? 8.687 -10.611 -5.309 1.00 92.94 321 GLU A O 1
ATOM 2610 N N . LYS A 1 322 ? 6.846 -10.694 -4.038 1.00 90.19 322 LYS A N 1
ATOM 2611 C CA . LYS A 1 322 ? 5.938 -10.264 -5.115 1.00 90.19 322 LYS A CA 1
ATOM 2612 C C . LYS A 1 322 ? 6.227 -8.831 -5.572 1.00 90.19 322 LYS A C 1
ATOM 2614 O O . LYS A 1 322 ? 6.248 -8.574 -6.775 1.00 90.19 322 LYS A O 1
ATOM 2619 N N . GLU A 1 323 ? 6.446 -7.905 -4.640 1.00 91.00 323 GLU A N 1
ATOM 2620 C CA . GLU A 1 323 ? 6.835 -6.520 -4.945 1.00 91.00 323 GLU A CA 1
ATOM 2621 C C . GLU A 1 323 ? 8.187 -6.469 -5.672 1.00 91.00 323 GLU A C 1
ATOM 2623 O O . GLU A 1 323 ? 8.331 -5.755 -6.669 1.00 91.00 323 GLU A O 1
ATOM 2628 N N . TYR A 1 324 ? 9.145 -7.296 -5.242 1.00 92.06 324 TYR A N 1
ATOM 2629 C CA . TYR A 1 324 ? 10.449 -7.420 -5.885 1.00 92.06 324 TY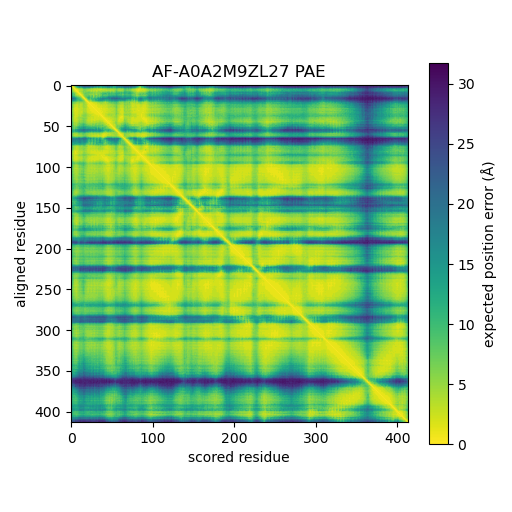R A CA 1
ATOM 2630 C C . TYR A 1 324 ? 10.311 -7.862 -7.339 1.00 92.06 324 TYR A C 1
ATOM 2632 O O . TYR A 1 324 ? 10.829 -7.193 -8.232 1.00 92.06 324 TYR A O 1
ATOM 2640 N N . GLU A 1 325 ? 9.576 -8.946 -7.602 1.00 89.69 325 GLU A N 1
ATOM 2641 C CA . GLU A 1 325 ? 9.424 -9.468 -8.961 1.00 89.69 325 GLU A CA 1
ATOM 2642 C C . GLU A 1 325 ? 8.667 -8.484 -9.864 1.00 89.69 325 GLU A C 1
ATOM 2644 O O . GLU A 1 325 ? 9.079 -8.253 -11.003 1.00 89.69 325 GLU A O 1
ATOM 2649 N N . LYS A 1 326 ? 7.621 -7.813 -9.350 1.00 86.00 326 LYS A N 1
ATOM 2650 C CA . LYS A 1 326 ? 6.944 -6.721 -10.074 1.00 86.00 326 LYS A CA 1
ATOM 2651 C C . LYS A 1 326 ? 7.951 -5.646 -10.494 1.00 86.00 326 LYS A C 1
ATOM 2653 O O . LYS A 1 326 ? 8.030 -5.286 -11.673 1.00 86.00 326 LYS A O 1
ATOM 2658 N N . ARG A 1 327 ? 8.754 -5.150 -9.550 1.00 87.00 327 ARG A N 1
ATOM 2659 C CA . ARG A 1 327 ? 9.727 -4.083 -9.807 1.00 87.00 327 ARG A CA 1
ATOM 2660 C C . ARG A 1 327 ? 10.845 -4.535 -10.743 1.00 87.00 327 ARG A C 1
ATOM 2662 O O . ARG A 1 327 ? 11.225 -3.798 -11.657 1.00 87.00 327 ARG A O 1
ATOM 2669 N N . ARG A 1 328 ? 11.343 -5.753 -10.552 1.00 89.00 328 ARG A N 1
ATOM 2670 C CA . ARG A 1 328 ? 12.359 -6.389 -11.391 1.00 89.00 328 ARG A CA 1
ATOM 2671 C C . ARG A 1 328 ? 11.892 -6.497 -12.836 1.00 89.00 328 ARG A C 1
ATOM 2673 O O . ARG A 1 328 ? 12.644 -6.113 -13.728 1.00 89.00 328 ARG A O 1
ATOM 2680 N N . MET A 1 329 ? 10.654 -6.923 -13.077 1.00 87.75 329 MET A N 1
ATOM 2681 C CA . MET A 1 329 ? 10.091 -7.011 -14.427 1.00 87.75 329 MET A CA 1
ATOM 2682 C C . MET A 1 329 ? 9.992 -5.646 -15.118 1.00 87.75 329 MET A C 1
ATOM 2684 O O . MET A 1 329 ? 10.377 -5.525 -16.282 1.00 87.75 329 MET A O 1
ATOM 2688 N N . VAL A 1 330 ? 9.579 -4.597 -14.397 1.00 84.25 330 VAL A N 1
ATOM 2689 C CA . VAL A 1 330 ? 9.571 -3.220 -14.930 1.00 84.25 330 VAL A CA 1
ATOM 2690 C C . VAL A 1 330 ? 10.980 -2.777 -15.332 1.00 84.25 330 VAL A C 1
ATOM 2692 O O . VAL A 1 330 ? 11.178 -2.213 -16.411 1.00 84.25 330 VAL A O 1
ATOM 2695 N N . ILE A 1 331 ? 11.981 -3.048 -14.491 1.00 86.69 331 ILE A N 1
ATOM 2696 C CA . ILE A 1 331 ? 13.377 -2.700 -14.783 1.00 86.69 331 ILE A CA 1
ATOM 2697 C C . ILE A 1 331 ? 13.898 -3.508 -15.973 1.00 86.69 331 ILE A C 1
ATOM 2699 O O . ILE A 1 331 ? 14.525 -2.930 -16.857 1.00 86.69 331 ILE A O 1
ATOM 2703 N N . LEU A 1 332 ? 13.616 -4.810 -16.052 1.00 88.62 332 LEU A N 1
ATOM 2704 C CA . LEU A 1 332 ? 14.003 -5.642 -17.195 1.00 88.62 332 LEU A CA 1
ATOM 2705 C C . LEU A 1 332 ? 13.407 -5.118 -18.503 1.00 88.62 332 LEU A C 1
ATOM 2707 O O . LEU A 1 332 ? 14.124 -5.019 -19.498 1.00 88.62 332 LEU A O 1
ATOM 2711 N N . GLN A 1 333 ? 12.137 -4.712 -18.503 1.00 87.88 333 GLN A N 1
ATOM 2712 C CA . GLN A 1 333 ? 11.494 -4.139 -19.684 1.00 87.88 333 GLN A CA 1
ATOM 2713 C C . GLN A 1 333 ? 12.138 -2.807 -20.101 1.00 87.88 333 GLN A C 1
ATOM 2715 O O . GLN A 1 333 ? 12.413 -2.598 -21.288 1.00 87.88 333 GLN A O 1
ATOM 2720 N N . LYS A 1 334 ? 12.445 -1.924 -19.141 1.00 87.19 334 LYS A N 1
ATOM 2721 C CA . LYS A 1 334 ? 13.182 -0.675 -19.402 1.00 87.19 334 LYS A CA 1
ATOM 2722 C C . LYS A 1 334 ? 14.579 -0.949 -19.954 1.00 87.19 334 LYS A C 1
ATOM 2724 O O . LYS A 1 334 ? 14.949 -0.369 -20.974 1.00 87.19 334 LYS A O 1
ATOM 2729 N N . ARG A 1 335 ? 15.325 -1.871 -19.337 1.00 89.62 335 ARG A N 1
ATOM 2730 C CA . ARG A 1 335 ? 16.674 -2.264 -19.771 1.00 89.62 335 ARG A CA 1
ATOM 2731 C C . ARG A 1 335 ? 16.653 -2.877 -21.164 1.00 89.62 335 ARG A C 1
ATOM 2733 O O . ARG A 1 335 ? 17.463 -2.481 -21.991 1.00 89.62 335 ARG A O 1
ATOM 2740 N N . SER A 1 336 ? 15.693 -3.751 -21.465 1.00 90.38 336 SER A N 1
ATOM 2741 C CA . SER A 1 336 ? 15.512 -4.322 -22.804 1.00 90.38 336 SER A CA 1
ATOM 2742 C C . SER A 1 336 ? 15.199 -3.248 -23.847 1.00 90.38 336 SER A C 1
ATOM 2744 O O . SER A 1 336 ? 15.780 -3.263 -24.929 1.00 90.38 336 SER A O 1
ATOM 2746 N N . THR A 1 337 ? 14.323 -2.294 -23.521 1.00 90.38 337 THR A N 1
ATOM 2747 C CA . THR A 1 337 ? 13.969 -1.187 -24.425 1.00 90.38 337 THR A CA 1
ATOM 2748 C C . THR A 1 337 ? 15.175 -0.283 -24.680 1.00 90.38 337 THR A C 1
ATOM 2750 O O . THR A 1 337 ? 15.449 0.097 -25.820 1.00 90.38 337 THR A O 1
ATOM 2753 N N . ARG A 1 338 ? 15.938 0.034 -23.627 1.00 92.19 338 ARG A N 1
ATOM 2754 C CA . ARG A 1 338 ? 17.154 0.844 -23.719 1.00 92.19 338 ARG A CA 1
ATOM 2755 C C . ARG A 1 338 ? 18.260 0.130 -24.490 1.00 92.19 338 ARG A C 1
ATOM 2757 O O . ARG A 1 338 ? 18.889 0.756 -25.337 1.00 92.19 338 ARG A O 1
ATOM 2764 N N . LEU A 1 339 ? 18.458 -1.163 -24.243 1.00 93.19 339 LEU A N 1
ATOM 2765 C CA . LEU A 1 339 ? 19.419 -1.994 -24.961 1.00 93.19 339 LEU A CA 1
ATOM 2766 C C . LEU A 1 339 ? 19.103 -2.001 -26.456 1.00 93.19 339 LEU A C 1
ATOM 2768 O O . LEU A 1 339 ? 19.981 -1.693 -27.257 1.00 93.19 339 LEU A O 1
ATOM 2772 N N . ARG A 1 340 ? 17.832 -2.228 -26.815 1.00 94.00 340 ARG A N 1
ATOM 2773 C CA . ARG A 1 340 ? 17.376 -2.172 -28.206 1.00 94.00 340 ARG A CA 1
ATOM 2774 C C . ARG A 1 340 ? 17.693 -0.821 -28.850 1.00 94.00 340 ARG A C 1
ATOM 2776 O O . ARG A 1 340 ? 18.282 -0.774 -29.921 1.00 94.00 340 ARG A O 1
ATOM 2783 N N . LYS A 1 341 ? 17.396 0.286 -28.160 1.00 93.50 341 LYS A N 1
ATOM 2784 C CA . LYS A 1 341 ? 17.724 1.643 -28.631 1.00 93.50 341 LYS A CA 1
ATOM 2785 C C . LYS A 1 341 ? 19.231 1.855 -28.835 1.00 93.50 341 LYS A C 1
ATOM 2787 O O . LYS A 1 341 ? 19.638 2.519 -29.787 1.00 93.50 341 LYS A O 1
ATOM 2792 N N . ILE A 1 342 ? 20.073 1.318 -27.953 1.00 92.50 342 ILE A N 1
ATOM 2793 C CA . ILE A 1 342 ? 21.531 1.414 -28.101 1.00 92.50 342 ILE A CA 1
ATOM 2794 C C . ILE A 1 342 ? 22.007 0.630 -29.323 1.00 92.50 342 ILE A C 1
ATOM 2796 O O . ILE A 1 342 ? 22.780 1.169 -30.112 1.00 92.50 342 ILE A O 1
ATOM 2800 N N . GLU A 1 343 ? 21.553 -0.613 -29.478 1.00 93.06 343 GLU A N 1
ATOM 2801 C CA . GLU A 1 343 ? 22.014 -1.520 -30.532 1.00 93.06 343 GLU A CA 1
ATOM 2802 C C . GLU A 1 343 ? 21.499 -1.128 -31.922 1.00 93.06 343 GLU A C 1
ATOM 2804 O O . GLU A 1 343 ? 22.263 -1.177 -32.884 1.00 93.06 343 GLU A O 1
ATOM 2809 N N . GLU A 1 344 ? 20.241 -0.695 -32.027 1.00 94.81 344 GLU A N 1
ATOM 2810 C CA . GLU A 1 344 ? 19.593 -0.394 -33.310 1.00 94.81 344 GLU A CA 1
ATOM 2811 C C . GLU A 1 344 ? 19.813 1.055 -33.772 1.00 94.81 344 GLU A C 1
ATOM 2813 O O . GLU A 1 344 ? 19.905 1.304 -34.972 1.00 94.81 344 GLU A O 1
ATOM 2818 N N . GLU A 1 345 ? 19.918 2.021 -32.849 1.00 93.62 345 GLU A N 1
ATOM 2819 C CA . GLU A 1 345 ? 19.939 3.449 -33.202 1.00 93.62 345 GLU A CA 1
ATOM 2820 C C . GLU A 1 345 ? 21.227 4.156 -32.769 1.00 93.62 345 GLU A C 1
ATOM 2822 O O . GLU A 1 345 ? 21.907 4.787 -33.581 1.00 93.62 345 GLU A O 1
ATOM 2827 N N . LEU A 1 346 ? 21.570 4.120 -31.477 1.00 92.44 346 LEU A N 1
ATOM 2828 C CA . LEU A 1 346 ? 22.580 5.036 -30.931 1.00 92.44 346 LEU A CA 1
ATOM 2829 C C . LEU A 1 346 ? 24.010 4.634 -31.291 1.00 92.44 346 LEU A C 1
ATOM 2831 O O . LEU A 1 346 ? 24.801 5.501 -31.668 1.00 92.44 346 LEU A O 1
ATOM 2835 N N . LEU A 1 347 ? 24.350 3.348 -31.166 1.00 92.12 347 LEU A N 1
ATOM 2836 C CA . LEU A 1 347 ? 25.695 2.850 -31.442 1.00 92.12 347 LEU A CA 1
ATOM 2837 C C . LEU A 1 347 ? 26.030 2.908 -32.942 1.00 92.12 347 LEU A C 1
ATOM 2839 O O . LEU A 1 347 ? 27.093 3.447 -33.255 1.00 92.12 347 LEU A O 1
ATOM 2843 N N . PRO A 1 348 ? 25.150 2.482 -33.876 1.00 92.94 348 PRO A N 1
ATOM 2844 C CA . PRO A 1 348 ? 25.397 2.660 -35.309 1.00 92.94 348 PRO A CA 1
ATOM 2845 C C . PRO A 1 348 ? 25.639 4.127 -35.687 1.00 92.94 348 PRO A C 1
ATOM 2847 O O . PRO A 1 348 ? 26.622 4.443 -36.354 1.00 92.94 348 PRO A O 1
ATOM 2850 N N . ASN A 1 349 ? 24.808 5.048 -35.185 1.00 89.69 349 ASN A N 1
ATOM 2851 C CA . ASN A 1 349 ? 24.971 6.481 -35.442 1.00 89.69 349 ASN A CA 1
ATOM 2852 C C . ASN A 1 349 ? 26.276 7.043 -34.853 1.00 89.69 349 ASN A C 1
ATOM 2854 O O . ASN A 1 349 ? 26.934 7.872 -35.481 1.00 89.69 349 ASN A O 1
ATOM 2858 N N . ALA A 1 350 ? 26.668 6.608 -33.652 1.00 89.44 350 ALA A N 1
ATOM 2859 C CA . ALA A 1 350 ? 27.917 7.038 -33.026 1.00 89.44 350 ALA A CA 1
ATOM 2860 C C . ALA A 1 350 ? 29.152 6.523 -33.784 1.00 89.44 350 ALA A C 1
ATOM 2862 O O . ALA A 1 350 ? 30.105 7.280 -33.962 1.00 89.44 350 ALA A O 1
ATOM 2863 N N . LEU A 1 351 ? 29.118 5.281 -34.277 1.00 90.06 351 LEU A N 1
ATOM 2864 C CA . LEU A 1 351 ? 30.189 4.703 -35.094 1.00 90.06 351 LEU A CA 1
ATOM 2865 C C . LEU A 1 351 ? 30.323 5.420 -36.442 1.00 90.06 351 LEU A C 1
ATOM 2867 O O . LEU A 1 351 ? 31.433 5.787 -36.817 1.00 90.06 351 LEU A O 1
ATOM 2871 N N . LEU A 1 352 ? 29.208 5.715 -37.120 1.00 87.88 352 LEU A N 1
ATOM 2872 C CA . LEU A 1 352 ? 29.210 6.501 -38.361 1.00 87.88 352 LEU A CA 1
ATOM 2873 C C . LEU A 1 352 ? 29.809 7.900 -38.159 1.00 87.88 352 LEU A C 1
ATOM 2875 O O . LEU A 1 352 ? 30.618 8.353 -38.967 1.00 87.88 352 LEU A O 1
ATOM 2879 N N . LEU A 1 353 ? 29.446 8.581 -37.065 1.00 84.56 353 LEU A N 1
ATOM 2880 C CA . LEU A 1 353 ? 30.024 9.880 -36.710 1.00 84.56 353 LEU A CA 1
ATOM 2881 C C . LEU A 1 353 ? 31.522 9.771 -36.415 1.00 84.56 353 LEU A C 1
ATOM 2883 O O . LEU A 1 353 ? 32.297 10.597 -36.893 1.00 84.56 353 LEU A O 1
ATOM 2887 N N . HIS A 1 354 ? 31.939 8.751 -35.667 1.00 85.25 354 HIS A N 1
ATOM 2888 C CA . HIS A 1 354 ? 33.346 8.501 -35.371 1.00 85.25 354 HIS A CA 1
ATOM 2889 C C . HIS A 1 354 ? 34.158 8.242 -36.653 1.00 85.25 354 HIS A C 1
ATOM 2891 O O . HIS A 1 354 ? 35.221 8.833 -36.847 1.00 85.25 354 HIS A O 1
ATOM 2897 N N . GLU A 1 355 ? 33.641 7.426 -37.575 1.00 83.38 355 GLU A N 1
ATOM 2898 C CA . GLU A 1 355 ? 34.271 7.175 -38.875 1.00 83.38 355 GLU A CA 1
ATOM 2899 C C . GLU A 1 355 ? 34.349 8.438 -39.741 1.00 83.38 355 GLU A C 1
ATOM 2901 O O . GLU A 1 355 ? 35.399 8.719 -40.321 1.00 83.38 355 GLU A O 1
ATOM 2906 N N . ALA A 1 356 ? 33.273 9.228 -39.807 1.00 81.06 356 ALA A N 1
ATOM 2907 C CA . ALA A 1 356 ? 33.248 10.483 -40.556 1.00 81.06 356 ALA A CA 1
ATOM 2908 C C . ALA A 1 356 ? 34.278 11.492 -40.018 1.00 81.06 356 ALA A C 1
ATOM 2910 O O . ALA A 1 356 ? 35.015 12.103 -40.795 1.00 81.06 356 ALA A O 1
ATOM 2911 N N . GLN A 1 357 ? 34.392 11.619 -38.693 1.00 78.19 357 GLN A N 1
ATOM 2912 C CA . GLN A 1 357 ? 35.385 12.488 -38.052 1.00 78.19 357 GLN A CA 1
ATOM 2913 C C . GLN A 1 357 ? 36.817 11.971 -38.238 1.00 78.19 357 GLN A C 1
ATOM 2915 O O . GLN A 1 357 ? 37.735 12.762 -38.446 1.00 78.19 357 GLN A O 1
ATOM 2920 N N . SER A 1 358 ? 37.019 10.649 -38.262 1.00 69.31 358 SER A N 1
ATOM 2921 C CA . SER A 1 358 ? 38.329 10.058 -38.559 1.00 69.31 358 SER A CA 1
ATOM 2922 C C . SER A 1 358 ? 38.778 10.258 -40.012 1.00 69.31 358 SER A C 1
ATOM 2924 O O . S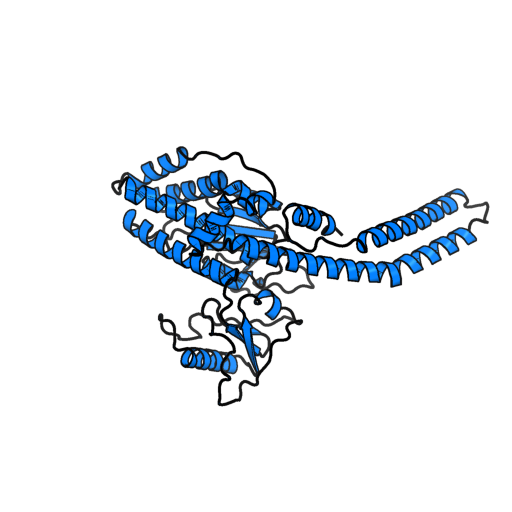ER A 1 358 ? 39.972 10.147 -40.286 1.00 69.31 358 SER A O 1
ATOM 2926 N N . ARG A 1 359 ? 37.855 10.513 -40.948 1.00 71.75 359 ARG A N 1
ATOM 2927 C CA . ARG A 1 359 ? 38.173 10.767 -42.365 1.00 71.75 359 ARG A CA 1
ATOM 2928 C C . ARG A 1 359 ? 38.443 12.246 -42.668 1.00 71.75 359 ARG A C 1
ATOM 2930 O O . ARG A 1 359 ? 39.183 12.530 -43.603 1.00 71.75 359 ARG A O 1
ATOM 2937 N N . ASN A 1 360 ? 37.896 13.170 -41.872 1.00 61.56 360 ASN A N 1
ATOM 2938 C CA . ASN A 1 360 ? 37.986 14.623 -42.092 1.00 61.56 360 ASN A CA 1
ATOM 2939 C C . ASN A 1 360 ? 39.191 15.312 -41.421 1.00 61.56 360 ASN A C 1
ATOM 2941 O O . ASN A 1 360 ? 39.408 16.505 -41.627 1.00 61.56 360 ASN A O 1
ATOM 2945 N N . SER A 1 361 ? 40.009 14.586 -40.655 1.00 56.66 361 SER A N 1
ATOM 2946 C CA . SER A 1 361 ? 41.163 15.131 -39.918 1.00 56.66 361 SER A CA 1
ATOM 2947 C C . SER A 1 361 ? 42.388 15.496 -40.779 1.00 56.66 361 SER A C 1
ATOM 2949 O O . SER A 1 361 ? 43.473 15.710 -40.249 1.00 56.66 361 SER A O 1
ATOM 2951 N N . SER A 1 362 ? 42.254 15.543 -42.106 1.00 52.66 362 SER A N 1
ATOM 2952 C CA . SER A 1 362 ? 43.335 15.815 -43.070 1.00 52.66 362 SER A CA 1
ATOM 2953 C C . SER A 1 362 ? 43.481 17.297 -43.464 1.00 52.66 362 SER A C 1
ATOM 2955 O O . SER A 1 362 ? 44.356 17.631 -44.260 1.00 52.66 362 SER A O 1
ATOM 2957 N N . SER A 1 363 ? 42.672 18.203 -42.901 1.00 55.97 363 SER A N 1
ATOM 2958 C CA . SER A 1 363 ? 42.749 19.654 -43.141 1.00 55.97 363 SER A CA 1
ATOM 2959 C C . SER A 1 363 ? 43.572 20.371 -42.060 1.00 55.97 363 SER A C 1
ATOM 2961 O O . SER A 1 363 ? 43.178 20.433 -40.897 1.00 55.97 363 SER A O 1
ATOM 2963 N N . SER A 1 364 ? 44.710 20.959 -42.443 1.00 54.03 364 SER A N 1
ATOM 2964 C CA . SER A 1 364 ? 45.676 21.610 -41.538 1.00 54.03 364 SER A CA 1
ATOM 2965 C C . SER A 1 364 ? 45.200 22.922 -40.896 1.00 54.03 364 SER A C 1
ATOM 2967 O O . SER A 1 364 ? 45.924 23.492 -40.087 1.00 54.03 364 SER A O 1
ATOM 2969 N N . LEU A 1 365 ? 44.014 23.426 -41.253 1.00 54.41 365 LEU A N 1
ATOM 2970 C CA . LEU A 1 365 ? 43.489 24.717 -40.784 1.00 54.41 365 LEU A CA 1
ATOM 2971 C C . LEU A 1 365 ? 42.574 24.610 -39.547 1.00 54.41 365 LEU A C 1
ATOM 2973 O O . LEU A 1 365 ? 42.239 25.640 -38.975 1.00 54.41 365 LEU A O 1
ATOM 2977 N N . MET A 1 366 ? 42.186 23.398 -39.124 1.00 55.91 366 MET A N 1
ATOM 2978 C CA . MET A 1 366 ? 41.222 23.137 -38.029 1.00 55.91 366 MET A CA 1
ATOM 2979 C C . MET A 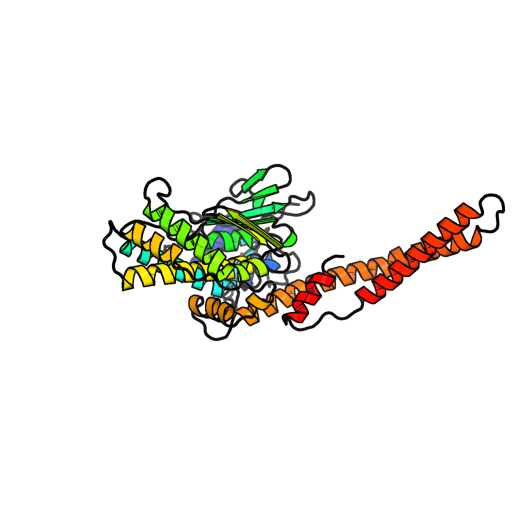1 366 ? 41.647 21.929 -37.164 1.00 55.91 366 MET A C 1
ATOM 2981 O O . MET A 1 366 ? 40.835 21.077 -36.802 1.00 55.91 366 MET A O 1
ATOM 2985 N N . ALA A 1 367 ? 42.948 21.791 -36.890 1.00 61.69 367 ALA A N 1
ATOM 2986 C CA . ALA A 1 367 ? 43.513 20.586 -36.274 1.00 61.69 367 ALA A CA 1
ATOM 2987 C C . ALA A 1 367 ? 43.086 20.366 -34.806 1.00 61.69 367 ALA A C 1
ATOM 2989 O O . ALA A 1 367 ? 42.850 19.225 -34.409 1.00 61.69 367 ALA A O 1
ATOM 2990 N N . GLU A 1 368 ? 42.959 21.432 -34.007 1.00 61.78 368 GLU A N 1
ATOM 2991 C CA . GLU A 1 368 ? 42.528 21.334 -32.600 1.00 61.78 368 GLU A CA 1
ATOM 2992 C C . GLU A 1 368 ? 41.035 21.007 -32.476 1.00 61.78 368 GLU A C 1
ATOM 2994 O O . GLU A 1 368 ? 40.675 20.067 -31.766 1.00 61.78 368 GLU A O 1
ATOM 2999 N N . ASP A 1 369 ? 40.177 21.687 -33.242 1.00 64.44 369 ASP A N 1
ATOM 3000 C CA . ASP A 1 369 ? 38.737 21.409 -33.265 1.00 64.44 369 ASP A CA 1
ATOM 3001 C C . ASP A 1 369 ? 38.448 19.992 -33.783 1.00 64.44 369 ASP A C 1
ATOM 3003 O O . ASP A 1 369 ? 37.647 19.259 -33.202 1.00 64.44 369 ASP A O 1
ATOM 3007 N N . SER A 1 370 ? 39.145 19.552 -34.837 1.00 68.44 370 SER A N 1
ATOM 3008 C CA . SER A 1 370 ? 39.003 18.191 -35.372 1.00 68.44 370 SER A CA 1
ATOM 3009 C C . SER A 1 370 ? 39.403 17.115 -34.355 1.00 68.44 370 SER A C 1
ATOM 3011 O O . SER A 1 370 ? 38.748 16.071 -34.280 1.00 68.44 370 SER A O 1
ATOM 3013 N N . LYS A 1 371 ? 40.434 17.369 -33.538 1.00 75.94 371 LYS A N 1
ATOM 3014 C CA . LYS A 1 371 ? 40.848 16.465 -32.459 1.00 75.94 371 LYS A CA 1
ATOM 3015 C C . LYS A 1 371 ? 39.789 16.389 -31.356 1.00 75.94 371 LYS A C 1
ATOM 3017 O O . LYS A 1 371 ? 39.415 15.285 -30.965 1.00 75.94 371 LYS A O 1
ATOM 3022 N N . TRP A 1 372 ? 39.251 17.530 -30.925 1.00 80.19 372 TRP A N 1
ATOM 3023 C CA . TRP A 1 372 ? 38.206 17.591 -29.899 1.00 80.19 372 TRP A CA 1
ATOM 3024 C C . TRP A 1 372 ? 36.930 16.838 -30.312 1.00 80.19 372 TRP A C 1
ATOM 3026 O O . TRP A 1 37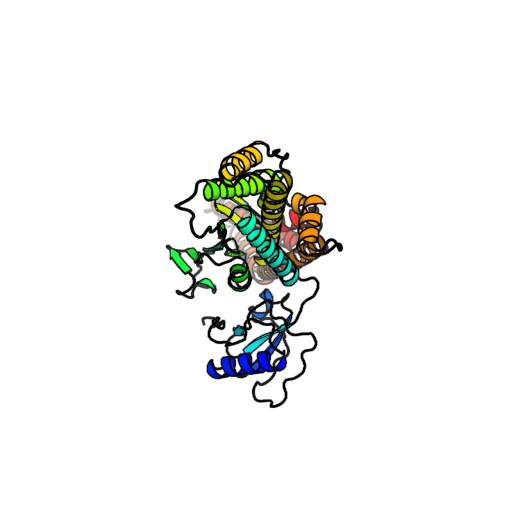2 ? 36.386 16.041 -29.544 1.00 80.19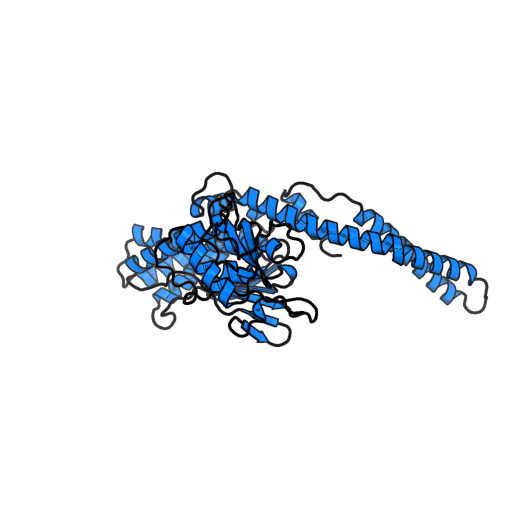 372 TRP A O 1
ATOM 3036 N N . TRP A 1 373 ? 36.469 17.020 -31.555 1.00 77.25 373 TRP A N 1
ATOM 3037 C CA . TRP A 1 373 ? 35.293 16.308 -32.070 1.00 77.25 373 TRP A CA 1
ATOM 3038 C C . TRP A 1 373 ? 35.509 14.797 -32.180 1.00 77.25 373 TRP A C 1
ATOM 3040 O O . TRP A 1 373 ? 34.578 14.026 -31.931 1.00 77.25 373 TRP A O 1
ATOM 3050 N N . LYS A 1 374 ? 36.727 14.365 -32.524 1.00 79.50 374 LYS A N 1
ATOM 3051 C CA . LYS A 1 374 ? 37.092 12.947 -32.577 1.00 79.50 374 LYS A CA 1
ATOM 3052 C C . LYS A 1 374 ? 37.085 12.311 -31.188 1.00 79.50 374 LYS A C 1
ATOM 3054 O O . LYS A 1 374 ? 36.454 11.271 -31.017 1.00 79.50 374 LYS A O 1
ATOM 3059 N N . GLU A 1 375 ? 37.702 12.959 -30.201 1.00 84.75 375 GLU A N 1
ATOM 3060 C CA . GLU A 1 375 ? 37.706 12.499 -28.805 1.00 84.75 375 GLU A CA 1
ATOM 3061 C C . GLU A 1 375 ? 36.278 12.380 -28.258 1.00 84.75 375 GLU A C 1
ATOM 3063 O O . GLU A 1 375 ? 35.922 11.366 -27.663 1.00 84.75 375 GLU A O 1
ATOM 3068 N N . ARG A 1 376 ? 35.408 13.354 -28.549 1.00 84.88 376 ARG A N 1
ATOM 3069 C CA . ARG A 1 376 ? 34.003 13.327 -28.115 1.00 84.88 376 ARG A CA 1
ATOM 3070 C C . ARG A 1 376 ? 33.181 12.229 -28.799 1.00 84.88 376 ARG A C 1
ATOM 3072 O O . ARG A 1 376 ? 32.274 11.661 -28.188 1.00 84.88 376 ARG A O 1
ATOM 3079 N N . ALA A 1 377 ? 33.473 11.923 -30.065 1.00 83.25 377 ALA A N 1
ATOM 3080 C CA . ALA A 1 377 ? 32.842 10.814 -30.778 1.00 83.25 377 ALA A CA 1
ATOM 3081 C C . ALA A 1 377 ? 33.300 9.454 -30.226 1.00 83.25 377 ALA A C 1
ATOM 3083 O O . ALA A 1 377 ? 32.468 8.569 -30.023 1.00 83.25 377 ALA A O 1
ATOM 3084 N N . GLU A 1 378 ? 34.592 9.304 -29.932 1.00 88.75 378 GLU A N 1
ATOM 3085 C CA . GLU A 1 378 ? 35.159 8.103 -29.313 1.00 88.75 378 GLU A CA 1
ATOM 3086 C C . GLU A 1 378 ? 34.614 7.891 -27.894 1.00 88.75 378 GLU A C 1
ATOM 3088 O O . GLU A 1 378 ? 34.134 6.803 -27.573 1.00 88.75 378 GLU A O 1
ATOM 3093 N N . GLU A 1 379 ? 34.572 8.945 -27.077 1.00 90.94 379 GLU A N 1
ATOM 3094 C CA . GLU A 1 379 ? 33.978 8.927 -25.738 1.00 90.94 379 GLU A CA 1
ATOM 3095 C C . GLU A 1 379 ? 32.510 8.484 -25.787 1.00 90.94 379 GLU A C 1
ATOM 3097 O O . GLU A 1 379 ? 32.084 7.618 -25.021 1.00 90.94 379 GLU A O 1
ATOM 3102 N N . LYS A 1 380 ? 31.730 9.014 -26.739 1.00 90.25 380 LYS A N 1
ATOM 3103 C CA . LYS A 1 380 ? 30.328 8.620 -26.926 1.00 90.25 380 LYS A CA 1
ATOM 3104 C C . LYS A 1 380 ? 30.188 7.129 -27.247 1.00 90.25 380 LYS A C 1
ATOM 3106 O O . LYS A 1 380 ? 29.299 6.482 -26.696 1.00 90.25 380 LYS A O 1
ATOM 3111 N N . VAL A 1 381 ? 31.050 6.573 -28.101 1.00 91.31 381 VAL A N 1
ATOM 3112 C CA . VAL A 1 381 ? 31.057 5.132 -28.411 1.00 91.31 381 VAL A CA 1
ATOM 3113 C C . VAL A 1 381 ? 31.430 4.312 -27.175 1.00 91.31 381 VAL A C 1
ATOM 3115 O O . VAL A 1 381 ? 30.726 3.356 -26.849 1.00 91.31 381 VAL A O 1
ATOM 3118 N N . GLN A 1 382 ? 32.484 4.694 -26.447 1.00 93.88 382 GLN A N 1
ATOM 3119 C CA . GLN A 1 382 ? 32.910 3.985 -25.234 1.00 93.88 382 GLN A CA 1
ATOM 3120 C C . GLN A 1 382 ? 31.829 3.997 -24.149 1.00 93.88 382 GLN A C 1
ATOM 3122 O O . GLN A 1 382 ? 31.563 2.962 -23.532 1.00 93.88 382 GLN A O 1
ATOM 3127 N N . ASN A 1 383 ? 31.148 5.130 -23.968 1.00 92.44 383 ASN A N 1
ATOM 3128 C CA . ASN A 1 383 ? 30.036 5.257 -23.031 1.00 92.44 383 ASN A CA 1
ATOM 3129 C C . ASN A 1 383 ? 28.868 4.338 -23.415 1.00 92.44 383 ASN A C 1
ATOM 3131 O O . ASN A 1 383 ? 28.375 3.603 -22.562 1.00 92.44 383 ASN A O 1
ATOM 3135 N N . LEU A 1 384 ? 28.484 4.288 -24.697 1.00 91.88 384 LEU A N 1
ATOM 3136 C CA . LEU A 1 384 ? 27.428 3.384 -25.175 1.00 91.88 384 LEU A CA 1
ATOM 3137 C C . LEU A 1 384 ? 27.810 1.901 -25.029 1.00 91.88 384 LEU A C 1
ATOM 3139 O O . LEU A 1 384 ? 26.971 1.082 -24.660 1.00 91.88 384 LEU A O 1
ATOM 3143 N N . LEU A 1 385 ? 29.072 1.532 -25.278 1.00 92.38 385 LEU A N 1
ATOM 3144 C CA . LEU A 1 385 ? 29.561 0.158 -25.091 1.00 92.38 385 LEU A CA 1
ATOM 3145 C C . LEU A 1 385 ? 29.625 -0.248 -23.614 1.00 92.38 385 LEU A C 1
ATOM 3147 O O . LEU A 1 385 ? 29.380 -1.409 -23.274 1.00 92.38 385 LEU A O 1
ATOM 3151 N N . LYS A 1 386 ? 29.974 0.687 -22.726 1.00 92.50 386 LYS A N 1
ATOM 3152 C CA . LYS A 1 386 ? 29.921 0.477 -21.278 1.00 92.50 386 LYS A CA 1
ATOM 3153 C C . LYS A 1 386 ? 28.476 0.277 -20.820 1.00 92.50 386 LYS A C 1
ATOM 3155 O O . LYS A 1 386 ? 28.195 -0.743 -20.198 1.00 92.50 386 LYS A O 1
ATOM 3160 N N . GLU A 1 387 ? 27.572 1.170 -21.217 1.00 90.44 387 GLU A N 1
ATOM 3161 C CA . GLU A 1 387 ? 26.145 1.082 -20.895 1.00 90.44 387 GLU A CA 1
ATOM 3162 C C . GLU A 1 387 ? 25.536 -0.233 -21.409 1.00 90.44 387 GLU A C 1
ATOM 3164 O O . GLU A 1 387 ? 24.866 -0.943 -20.665 1.00 90.44 387 GLU A O 1
ATOM 3169 N N . ARG A 1 388 ? 25.852 -0.645 -22.644 1.00 90.31 388 ARG A N 1
ATOM 3170 C CA . ARG A 1 388 ? 25.434 -1.943 -23.195 1.00 90.31 388 ARG A CA 1
ATOM 3171 C C . ARG A 1 388 ? 25.863 -3.117 -22.310 1.00 90.31 388 ARG A C 1
ATOM 3173 O O . ARG A 1 388 ? 25.053 -3.998 -22.038 1.00 90.31 388 ARG A O 1
ATOM 3180 N N . ARG A 1 389 ? 27.124 -3.145 -21.859 1.00 90.50 389 ARG A N 1
ATOM 3181 C CA . ARG A 1 389 ? 27.625 -4.209 -20.968 1.00 90.50 389 ARG A CA 1
ATOM 3182 C C . ARG A 1 389 ? 26.894 -4.219 -19.632 1.00 90.50 389 ARG A C 1
ATOM 3184 O O . ARG A 1 389 ? 26.602 -5.294 -19.122 1.00 90.50 389 ARG A O 1
ATOM 3191 N N . GLU A 1 390 ? 26.591 -3.046 -19.087 1.00 87.56 390 GLU A N 1
ATOM 3192 C CA . GLU A 1 390 ? 25.820 -2.915 -17.851 1.00 87.56 390 GLU A CA 1
ATOM 3193 C C . GLU A 1 390 ? 24.388 -3.415 -18.035 1.00 87.56 390 GLU A C 1
ATOM 3195 O O . GLU A 1 390 ? 23.912 -4.154 -17.186 1.00 87.56 390 GLU A O 1
ATOM 3200 N N . LEU A 1 391 ? 23.714 -3.107 -19.148 1.00 86.31 391 LEU A N 1
ATOM 3201 C CA . LEU A 1 391 ? 22.322 -3.502 -19.418 1.00 86.31 391 LEU A CA 1
ATOM 3202 C C . LEU A 1 391 ? 22.107 -5.012 -19.602 1.00 86.31 391 LEU A C 1
ATOM 3204 O O . LEU A 1 391 ? 21.001 -5.488 -19.358 1.00 86.31 391 LEU A O 1
ATOM 3208 N N . VAL A 1 392 ? 23.144 -5.757 -19.991 1.00 85.81 392 VAL A N 1
ATOM 3209 C CA . VAL A 1 392 ? 23.085 -7.219 -20.193 1.00 85.81 392 VAL A CA 1
ATOM 3210 C C . VAL A 1 392 ? 23.327 -7.999 -18.890 1.00 85.81 392 VAL A C 1
ATOM 3212 O O . VAL A 1 392 ? 23.078 -9.198 -18.840 1.00 85.81 392 VAL A O 1
ATOM 3215 N N . GLN A 1 393 ? 23.778 -7.349 -17.810 1.00 84.25 393 GLN A N 1
ATOM 3216 C CA . GLN A 1 393 ? 23.986 -8.032 -16.527 1.00 84.25 393 GLN A CA 1
ATOM 3217 C C . GLN A 1 393 ? 22.672 -8.556 -15.936 1.00 84.25 393 GLN A C 1
ATOM 3219 O O . GLN A 1 393 ? 21.696 -7.807 -15.825 1.00 84.25 393 GLN A O 1
ATOM 3224 N N . ASP A 1 394 ? 22.670 -9.808 -15.487 1.00 82.25 394 ASP A N 1
ATOM 3225 C CA . ASP A 1 394 ? 21.507 -10.414 -14.843 1.00 82.25 394 ASP A CA 1
ATOM 3226 C C . ASP A 1 394 ? 21.138 -9.695 -13.540 1.00 82.25 394 ASP A C 1
ATOM 3228 O O . ASP A 1 394 ? 21.991 -9.394 -12.701 1.00 82.25 394 ASP A O 1
ATOM 3232 N N . LEU A 1 395 ? 19.839 -9.451 -13.354 1.00 83.94 395 LEU A N 1
ATOM 3233 C CA . LEU A 1 395 ? 19.306 -9.062 -12.049 1.00 83.94 395 LEU A CA 1
ATOM 3234 C C . LEU A 1 395 ? 19.146 -10.311 -11.175 1.00 83.94 395 LEU A C 1
ATOM 3236 O O . LEU A 1 395 ? 18.782 -11.368 -11.710 1.00 83.94 395 LEU A O 1
ATOM 3240 N N . PRO A 1 396 ? 19.346 -10.203 -9.846 1.00 85.12 396 PRO A N 1
ATOM 3241 C CA . PRO A 1 396 ? 19.019 -11.288 -8.928 1.00 85.12 396 PRO A CA 1
ATOM 3242 C C . PRO A 1 396 ? 17.586 -11.781 -9.162 1.00 85.12 396 PRO A C 1
ATOM 3244 O O . PRO A 1 396 ? 16.715 -11.012 -9.564 1.00 85.12 396 PRO A O 1
ATOM 3247 N N . LYS A 1 397 ? 17.356 -13.082 -8.981 1.00 82.00 397 LYS A N 1
ATOM 3248 C CA . LYS A 1 397 ? 16.035 -13.690 -9.205 1.00 82.00 397 LYS A CA 1
ATOM 3249 C C . LYS A 1 397 ? 15.136 -13.655 -7.971 1.00 82.00 397 LYS A C 1
ATOM 3251 O O . LYS A 1 397 ? 13.941 -13.821 -8.134 1.00 82.00 397 LYS A O 1
ATOM 3256 N N . GLU A 1 398 ? 15.716 -13.450 -6.791 1.00 83.56 398 GLU A N 1
ATOM 3257 C CA . GLU A 1 398 ? 15.022 -13.502 -5.501 1.00 83.56 398 GLU A CA 1
ATOM 3258 C C . GLU A 1 398 ? 15.207 -12.189 -4.734 1.00 83.56 398 GLU A C 1
ATOM 3260 O O . GLU A 1 398 ? 16.304 -11.613 -4.726 1.00 83.56 398 GLU A O 1
ATOM 3265 N N . GLY A 1 399 ? 14.154 -11.749 -4.050 1.00 80.31 399 GLY A N 1
ATOM 3266 C CA . GLY A 1 399 ? 14.028 -10.472 -3.349 1.00 80.31 399 GLY A CA 1
ATOM 3267 C C . GLY A 1 399 ? 14.676 -10.412 -1.967 1.00 80.31 399 GLY A C 1
ATOM 3268 O O . GLY A 1 399 ? 14.079 -9.902 -1.021 1.00 80.31 399 GLY A O 1
ATOM 3269 N N . SER A 1 400 ? 15.916 -10.886 -1.825 1.00 86.69 400 SER A N 1
ATOM 3270 C CA . SER A 1 400 ? 16.695 -10.668 -0.593 1.00 86.69 400 SER A CA 1
ATOM 3271 C C . SER A 1 400 ? 16.979 -9.177 -0.344 1.00 86.69 400 SER A C 1
ATOM 3273 O O . SER A 1 400 ? 17.003 -8.378 -1.280 1.00 86.69 400 SER A O 1
ATOM 3275 N N . VAL A 1 401 ? 17.305 -8.796 0.898 1.00 85.25 401 VAL A N 1
ATOM 3276 C CA . VAL A 1 401 ? 17.760 -7.430 1.253 1.00 85.25 401 VAL A CA 1
ATOM 3277 C C . VAL A 1 401 ? 18.820 -6.905 0.271 1.00 85.25 401 VAL A C 1
ATOM 3279 O O . VAL A 1 401 ? 18.709 -5.807 -0.270 1.00 85.25 401 VAL A O 1
ATOM 3282 N N . GLN A 1 402 ? 19.843 -7.716 -0.015 1.00 84.62 402 GLN A N 1
ATOM 3283 C CA . GLN A 1 402 ? 20.914 -7.338 -0.940 1.00 84.62 402 GLN A CA 1
ATOM 3284 C C . GLN A 1 402 ? 20.412 -7.183 -2.377 1.00 84.62 402 GLN A C 1
ATOM 3286 O O . GLN A 1 402 ? 20.922 -6.345 -3.120 1.00 84.62 402 GLN A O 1
ATOM 3291 N N . ALA A 1 403 ? 19.442 -8.001 -2.787 1.00 85.81 403 ALA A N 1
ATOM 3292 C CA . ALA A 1 403 ? 18.853 -7.925 -4.113 1.00 85.81 403 ALA A CA 1
ATOM 3293 C C . ALA A 1 403 ? 18.041 -6.642 -4.297 1.00 85.81 403 ALA A C 1
ATOM 3295 O O . ALA A 1 403 ? 18.158 -6.020 -5.348 1.00 85.81 403 ALA A O 1
ATOM 3296 N N . TRP A 1 404 ? 17.300 -6.212 -3.278 1.00 87.19 404 TRP A N 1
ATOM 3297 C CA . TRP A 1 404 ? 16.610 -4.925 -3.264 1.00 87.19 404 TRP A CA 1
ATOM 3298 C C . TRP A 1 404 ? 17.571 -3.738 -3.327 1.00 87.19 404 TRP A C 1
ATOM 3300 O O . TRP A 1 404 ? 17.431 -2.887 -4.201 1.00 87.19 404 TRP A O 1
ATOM 3310 N N . ASN A 1 405 ? 18.611 -3.731 -2.486 1.00 83.19 405 ASN A N 1
ATOM 3311 C CA . ASN A 1 405 ? 19.629 -2.674 -2.502 1.00 83.19 405 ASN A CA 1
ATOM 3312 C C . ASN A 1 405 ? 20.344 -2.582 -3.867 1.00 83.19 405 ASN A C 1
ATOM 3314 O O . ASN A 1 405 ? 20.700 -1.495 -4.320 1.00 83.19 405 ASN A O 1
ATOM 3318 N N . LYS A 1 406 ? 20.535 -3.717 -4.555 1.00 81.31 406 LYS A N 1
ATOM 3319 C CA . LYS A 1 406 ? 21.026 -3.745 -5.942 1.00 81.31 406 LYS A CA 1
ATOM 3320 C C . LYS A 1 406 ? 19.978 -3.248 -6.936 1.00 81.31 406 LYS A C 1
ATOM 3322 O O . LYS A 1 406 ? 20.328 -2.566 -7.884 1.00 81.31 406 LYS A O 1
ATOM 3327 N N . LEU A 1 407 ? 18.706 -3.592 -6.759 1.00 79.69 407 LEU A N 1
ATOM 3328 C CA . LEU A 1 407 ? 17.633 -3.198 -7.672 1.00 79.69 407 LEU A CA 1
ATOM 3329 C C . LEU A 1 407 ? 17.496 -1.669 -7.766 1.00 79.69 407 LEU A C 1
ATOM 3331 O O . LEU A 1 407 ? 17.313 -1.140 -8.864 1.00 79.69 407 LEU A O 1
ATOM 3335 N N . ASP A 1 408 ? 17.669 -0.974 -6.638 1.00 68.44 408 ASP A N 1
ATOM 3336 C CA . ASP A 1 408 ? 17.688 0.491 -6.561 1.00 68.44 408 ASP A CA 1
ATOM 3337 C C . ASP A 1 408 ? 18.823 1.110 -7.393 1.00 68.44 408 ASP A C 1
ATOM 3339 O O . ASP A 1 408 ? 18.608 2.110 -8.080 1.00 68.44 408 ASP A O 1
ATOM 3343 N N . SER A 1 409 ? 20.012 0.495 -7.428 1.00 69.69 409 SER A N 1
ATOM 3344 C CA . SER A 1 409 ? 21.135 1.027 -8.214 1.00 69.69 409 SER A CA 1
ATOM 3345 C C . SER A 1 409 ? 20.914 0.926 -9.730 1.00 69.69 409 SER A C 1
ATOM 3347 O O . SER A 1 409 ? 21.436 1.752 -10.478 1.00 69.69 409 SER A O 1
ATOM 3349 N N . TYR A 1 410 ? 20.089 -0.022 -10.188 1.00 66.38 410 TYR A N 1
ATOM 3350 C CA . TYR A 1 410 ? 19.721 -0.182 -11.601 1.00 66.38 410 TYR A CA 1
ATOM 3351 C C . TYR A 1 410 ? 18.502 0.653 -12.027 1.00 66.38 410 TYR A C 1
ATOM 3353 O O . TYR A 1 410 ? 18.209 0.739 -13.219 1.00 66.38 410 TYR A O 1
ATOM 3361 N N . GLY A 1 411 ? 17.767 1.254 -11.086 1.00 54.44 411 GLY A N 1
ATOM 3362 C CA . GLY A 1 411 ? 16.557 2.039 -11.357 1.00 54.44 411 GLY A CA 1
ATOM 3363 C C . GLY A 1 411 ? 16.799 3.487 -11.805 1.00 54.44 411 GLY A C 1
ATOM 3364 O O . GLY A 1 411 ? 15.829 4.169 -12.135 1.00 54.44 411 GLY A O 1
ATOM 3365 N N . SER A 1 412 ? 18.056 3.940 -11.811 1.00 47.84 412 SER A N 1
ATOM 3366 C CA . SER A 1 412 ? 18.466 5.342 -12.014 1.00 47.84 412 SER A CA 1
ATOM 3367 C C . SER A 1 412 ? 18.775 5.733 -13.471 1.00 47.84 412 SER A C 1
ATOM 3369 O O . SER A 1 412 ? 19.298 6.825 -13.692 1.00 47.84 412 SER A O 1
ATOM 3371 N N . TYR A 1 413 ? 18.492 4.860 -14.447 1.00 38.69 413 TYR A N 1
ATOM 3372 C CA . TYR A 1 413 ? 18.751 5.092 -15.879 1.00 38.69 413 TYR A CA 1
ATOM 3373 C C . TYR A 1 413 ? 17.547 5.652 -16.641 1.00 38.69 413 TYR A C 1
ATOM 3375 O O . TYR A 1 413 ? 16.403 5.204 -16.374 1.00 38.69 413 TYR A O 1
#

Foldseek 3Di:
DAWDKDFDDPVQLPDPPDDDDQVSSVVSLLVSLVVVQAQKEFEDAPLCLQVVSPPPDPTDIGGSPDPDDDDDPAAWDPLATWICTPRYIYTYGYDPLHLSLLLVLLLVLQQVLQVLVCVLLVHRQDRFWWKKWKFFADPPDHDLLPPPVFWDDDPRMIIGDTHGLSVCQNSQQNGQLVGTQKMKIARDGVCCPPDLLNLLLLLLLLLCCCQVVVLVVLQQAPDFDRDRRMGMGGGDSLAGPSLVSLLVSLSSSVSSVVLSVQCVVVVDDSVCSSVSSNVSSVPDDRDDRDHYNVSLVDPVSLCSSQVSSVHDPSSSQVNLFVSLVVLVVVLLVVLVVVLCCLVPPQLVVLVVQLVVLVVPCPDPPCNVVSVVSNVVSVVSNVVSVVSNVVSPDDQDNGRDRVSVVVSVVSVPD

Nearest PDB structures (foldseek):
  3o6x-assembly1_E  TM=5.783E-01  e=2.761E-05  Bacteroides fragilis NCTC 9343
  8tsh-assembly1_F  TM=4.978E-01  e=6.853E+00  Caldimonas thermodepolymerans
  3q84-assembly2_H  TM=2.972E-01  e=1.761E+00  Homo sapiens

Organism: NCBI:txid2023191

Secondary structure (DSSP, 8-state):
----EEPPPTTTS---SS---HHHHHHHHHHHHHHTT--EEEEEEGGGHHHHSSTT-----EETT-SSPPPPSSPBP-SS--EEETTEEEEEE--TT-HHHHHHHHHHHHHHHHHHHHHHHTS---S--EEEEEEE--TTS--GGGSTTSEEEETTEEEEP-EEHHHHHHHHTTS-TTTEEEEEEE---TTTTT-HHHHHHHHHHHHHHHHHHHHHHHHHEEEEEEETTEEEEEE-TTS-HHHHHHHHHHHHHHHHHHHHHHHHHH---TTTHHHHHHHHHHTPPPP----STHHHHSHHHHHHHHHHHT--S-HHHHHHHHHHHHHHHHHHHHHHHHHHHIIIIIHHHHHHHHHHHHHHTT-TTSHHHHHHHHHHHHHHHHHHHHHHHHHTSPPPSS--HHHHHHHHHHTT-

Mean predicted aligned error: 9.54 Å

Solvent-accessible surface area (backbone atoms only — not comparable to full-atom values): 22843 Å² total; per-residue (Å²): 135,84,84,55,72,46,70,74,52,83,80,65,55,71,67,67,100,57,92,66,57,69,69,61,46,52,50,41,53,46,57,50,35,47,77,70,57,35,56,28,32,31,69,42,45,58,73,42,56,67,44,66,78,38,96,80,55,86,62,68,74,42,66,62,86,52,92,67,79,76,78,67,97,51,59,75,35,82,91,53,83,51,36,36,46,75,39,30,33,39,41,35,19,60,37,87,96,24,69,65,55,39,33,53,40,24,51,50,49,32,31,52,38,32,49,51,39,16,66,74,65,72,48,76,50,47,62,51,43,26,31,30,41,31,32,60,64,52,102,88,55,95,59,76,57,71,46,73,92,45,30,50,80,58,89,61,32,38,33,42,46,79,26,49,50,79,57,33,46,74,66,44,41,77,43,62,38,84,35,41,57,31,41,37,40,33,75,52,42,84,56,63,90,76,44,70,45,53,52,27,52,36,50,31,47,45,51,44,47,52,36,67,43,34,22,46,53,50,40,45,26,78,48,80,54,85,49,93,52,33,54,35,32,23,49,37,61,68,47,51,53,56,56,56,49,36,55,51,47,31,52,51,33,52,47,42,48,49,53,38,50,52,49,68,73,67,56,59,54,78,90,44,42,36,62,49,40,46,51,58,45,68,68,56,72,69,55,88,69,56,83,39,62,58,41,66,71,32,66,69,46,28,48,42,45,18,64,46,41,75,49,84,80,47,57,55,60,59,50,49,37,52,38,38,51,55,43,50,51,55,49,50,53,51,37,52,54,51,45,48,46,37,68,74,49,51,49,56,53,33,50,53,50,33,52,52,43,70,68,62,67,79,50,89,90,48,57,68,62,47,47,52,54,38,52,54,28,48,49,52,42,52,50,51,55,50,49,50,58,60,57,69,56,82,74,76,92,60,59,45,68,70,38,48,63,49,50,59,71,69,65,79,120

pLDDT: mean 81.91, std 12.58, range [35.94, 97.06]

Sequence (413 aa):
MHQNILWPNVSDLRLSEEIPEEAEYCKTVFDWAIQNGATQYCFAPESELDRVLDRSSNFLVFPLEVESLPKPISRISFLIPPILYEKKIILWTESPNSISEAFFQIVKQISELRTQASELVGFDLGQFPAVSWVESVSENEFSMLWNSGWSSFQGNEIRSKRFPLPESYFRGIPSSHSKILSIEWEECLPNLDRTGISKAILEFAHLRAVGKFGDIFRALSASEEVQQGILKYEPRRQFSFGFHLLLGAAIFAEIWSTLVSHLIEERPGTKEVEERIQNWSQSQTKLELTNGIESLFAERTIHLVDKFAGRTDRCLLLFLEKEYEKRRMVILQKRSTRLRKIEEELLPNALLLHEAQSRNSSSSLMAEDSKWWKERAEEKVQNLLKERRELVQDLPKEGSVQAWNKLDSYGSY